Protein AF-0000000074207332 (afdb_homodimer)

Secondary structure (DSSP, 8-state):
--PPPEEEEESTTSHHHHHHHHHHHHTT-EEEEE-SSPPPTT--SEE----TT-HHHHHHHHH-STTPPPPSEEEE--S--STTSS-HHHHHHHHHHHHHHHHHHHHHHT--EEEEE--GGGGTSSTTSPPSSBSB-SSSPP---SHHHHHHHHHHHHHHHHHHH-TT-EEEEEEE--EE-GGGGGGGGGGTT-TTTTGGGTT--EEHHHHHHHHHHHHH----EEEEEEE--SB-S-SS-HHHHHHHH-TTS-B-S---TTB-SB--HHHHHHH-------GGGT-/---PPEEEEESTTSHHHHHHHHHHHHTT-EEEEE-SSPPPTT--SEE----TT-HHHHHHHHH-GGGPPPPSEEEE--S--STTSS-HHHHHHHHHHHHHHHHHHHHHHT--EEEEE--GGGGTSSTTSPPSSBSB-SSS-----SHHHHHHHHHHHHHHHHHHH-TT-EEEEEEE--EE-GGGGGGGGGGTT-TTTTGGGTT--EEHHHHHHHHHHHHH----EEEEEEE--SB-S-SS-HHHHHHHH-TTS-B-S---TTB-SB--HHHHHHH-------GGGT-

InterPro domains:
  IPR001509 NAD-dependent epimerase/dehydratase [PF01370] (7-190)
  IPR036291 NAD(P)-binding domain superfamily [SSF51735] (2-285)
  IPR050177 Bifunctional lipid A modification and metabolic enzymes [PTHR43245] (5-285)

Radius of gyration: 25.88 Å; Cα contacts (8 Å, |Δi|>4): 1210; chains: 2; bounding box: 57×75×63 Å

pLDDT: mean 96.73, std 5.2, range [41.28, 99.0]

Structure (mmCIF, N/CA/C/O backbone):
data_AF-0000000074207332-model_v1
#
loop_
_entity.id
_entity.type
_entity.pdbx_description
1 polymer 'Nucleoside-diphosphate-sugar epimerase'
#
loop_
_atom_site.group_PDB
_atom_site.id
_atom_site.type_symbol
_atom_site.label_atom_id
_atom_site.label_alt_id
_atom_site.label_comp_id
_atom_site.label_asym_id
_atom_site.label_entity_id
_atom_site.label_seq_id
_atom_site.pdbx_PDB_ins_code
_atom_site.Cartn_x
_atom_site.Cartn_y
_atom_site.Cartn_z
_atom_site.occupancy
_atom_site.B_iso_or_equiv
_atom_site.auth_seq_id
_atom_site.auth_comp_id
_atom_site.auth_asym_id
_atom_site.auth_atom_id
_atom_site.pdbx_PDB_model_num
ATOM 1 N N . MET A 1 1 ? -29.531 24.25 20.141 1 41.56 1 MET A N 1
ATOM 2 C CA . MET A 1 1 ? -28.188 24.719 19.781 1 41.56 1 MET A CA 1
ATOM 3 C C . MET A 1 1 ? -27.547 23.766 18.781 1 41.56 1 MET A C 1
ATOM 5 O O . MET A 1 1 ? -27.703 22.547 18.875 1 41.56 1 MET A O 1
ATOM 9 N N . ALA A 1 2 ? -27.297 24.25 17.625 1 53.66 2 ALA A N 1
ATOM 10 C CA . ALA A 1 2 ? -26.844 23.312 16.594 1 53.66 2 ALA A CA 1
ATOM 11 C C . ALA A 1 2 ? -25.719 22.438 17.125 1 53.66 2 ALA A C 1
ATOM 13 O O . ALA A 1 2 ? -24.766 22.922 17.734 1 53.66 2 ALA A O 1
ATOM 14 N N . THR A 1 3 ? -25.922 21.109 17.359 1 74.62 3 THR A N 1
ATOM 15 C CA . THR A 1 3 ? -25 20.156 17.938 1 74.62 3 THR A CA 1
ATOM 16 C C . THR A 1 3 ? -23.625 20.25 17.266 1 74.62 3 THR A C 1
ATOM 18 O O . THR A 1 3 ? -23.547 20.312 16.031 1 74.62 3 THR A O 1
ATOM 21 N N . LYS A 1 4 ? -22.641 20.625 18.016 1 90.38 4 LYS A N 1
ATOM 22 C CA . LYS A 1 4 ? -21.266 20.719 17.531 1 90.38 4 LYS A CA 1
ATOM 23 C C . LYS A 1 4 ? -20.844 19.438 16.797 1 90.38 4 LYS A C 1
ATOM 25 O O . LYS A 1 4 ? -21.219 18.344 17.203 1 90.38 4 LYS A O 1
ATOM 30 N N . GLN A 1 5 ? -20.203 19.688 15.695 1 95.62 5 GLN A N 1
ATOM 31 C CA . GLN A 1 5 ? -19.656 18.531 15 1 95.62 5 GLN A CA 1
ATOM 32 C C . GLN A 1 5 ? -18.594 17.828 15.852 1 95.62 5 GLN A C 1
ATOM 34 O O . GLN A 1 5 ? -17.703 18.469 16.391 1 95.62 5 GLN A O 1
ATOM 39 N N . ARG A 1 6 ? -18.766 16.594 16 1 96.88 6 ARG A N 1
ATOM 40 C CA . ARG A 1 6 ? -17.828 15.789 16.781 1 96.88 6 ARG A CA 1
ATOM 41 C C . ARG A 1 6 ? -16.719 15.227 15.891 1 96.88 6 ARG A C 1
ATOM 43 O O . ARG A 1 6 ? -17 14.578 14.883 1 96.88 6 ARG A O 1
ATOM 50 N N . VAL A 1 7 ? -15.461 15.43 16.312 1 98.25 7 VAL A N 1
ATOM 51 C CA . VAL A 1 7 ? -14.297 14.984 15.547 1 98.25 7 VAL A CA 1
ATOM 52 C C . VAL A 1 7 ? -13.383 14.156 16.453 1 98.25 7 VAL A C 1
ATOM 54 O O . VAL A 1 7 ? -13.062 14.562 17.562 1 98.25 7 VAL A O 1
ATOM 57 N N . VAL A 1 8 ? -13.031 12.953 16 1 98.62 8 VAL A N 1
ATOM 58 C CA . VAL A 1 8 ? -12.008 12.164 16.688 1 98.62 8 VAL A CA 1
ATOM 59 C C . VAL A 1 8 ? -10.633 12.477 16.094 1 98.62 8 VAL A C 1
ATOM 61 O O . VAL A 1 8 ? -10.461 12.453 14.867 1 98.62 8 VAL A O 1
ATOM 64 N N . VAL A 1 9 ? -9.695 12.797 16.906 1 98.75 9 VAL A N 1
ATOM 65 C CA . VAL A 1 9 ? -8.32 13.062 16.5 1 98.75 9 VAL A CA 1
ATOM 66 C C . VAL A 1 9 ? -7.391 11.992 17.078 1 98.75 9 VAL A C 1
ATOM 68 O O . VAL A 1 9 ? -7.246 11.883 18.297 1 98.75 9 VAL A O 1
ATOM 71 N N . THR A 1 10 ? -6.824 11.227 16.188 1 98.81 10 THR A N 1
ATOM 72 C CA . THR A 1 10 ? -5.797 10.297 16.641 1 98.81 10 THR A CA 1
ATOM 73 C C . THR A 1 10 ? -4.418 10.945 16.578 1 98.81 10 THR A C 1
ATOM 75 O O . THR A 1 10 ? -4.172 11.82 15.75 1 98.81 10 THR A O 1
ATOM 78 N N . GLY A 1 11 ? -3.465 10.422 17.438 1 98.19 11 GLY A N 1
ATOM 79 C CA . GLY A 1 11 ? -2.176 11.094 17.516 1 98.19 11 GLY A CA 1
ATOM 80 C C . GLY A 1 11 ? -2.258 12.477 18.125 1 98.19 11 GLY A C 1
ATOM 81 O O . GLY A 1 11 ? -1.502 13.375 17.75 1 98.19 11 GLY A O 1
ATOM 82 N N . ALA A 1 12 ? -3.133 12.664 19.047 1 97.88 12 ALA A N 1
ATOM 83 C CA . ALA A 1 12 ? -3.521 13.969 19.562 1 97.88 12 ALA A CA 1
ATOM 84 C C . ALA A 1 12 ? -2.432 14.555 20.453 1 97.88 12 ALA A C 1
ATOM 86 O O . ALA A 1 12 ? -2.381 15.766 20.672 1 97.88 12 ALA A O 1
ATOM 87 N N . SER A 1 13 ? -1.538 13.734 20.969 1 96.62 13 SER A N 1
ATOM 88 C CA . SER A 1 13 ? -0.522 14.219 21.906 1 96.62 13 SER A CA 1
ATOM 89 C C . SER A 1 13 ? 0.805 14.461 21.188 1 96.62 13 SER A C 1
ATOM 91 O O . SER A 1 13 ? 1.783 14.875 21.812 1 96.62 13 SER A O 1
ATOM 93 N N . GLY A 1 14 ? 0.857 14.18 19.906 1 96.12 14 GLY A N 1
ATOM 94 C CA . GLY A 1 14 ? 2.064 14.43 19.125 1 96.12 14 GLY A CA 1
ATOM 95 C C . GLY A 1 14 ? 2.295 15.898 18.828 1 96.12 14 GLY A C 1
ATOM 96 O O . GLY A 1 14 ? 1.526 16.75 19.281 1 96.12 14 GLY A O 1
ATOM 97 N N . LYS A 1 15 ? 3.344 16.188 18.094 1 95.94 15 LYS A N 1
ATOM 98 C CA . LYS A 1 15 ? 3.75 17.562 17.797 1 95.94 15 LYS A CA 1
ATOM 99 C C . LYS A 1 15 ? 2.643 18.312 17.062 1 95.94 15 LYS A C 1
ATOM 101 O O . LYS A 1 15 ? 2.184 19.359 17.531 1 95.94 15 LYS A O 1
ATOM 106 N N . LEU A 1 16 ? 2.176 17.766 15.945 1 98.06 16 LEU A N 1
ATOM 107 C CA . LEU A 1 16 ? 1.098 18.406 15.195 1 98.06 16 LEU A CA 1
ATOM 108 C C . LEU A 1 16 ? -0.237 18.234 15.914 1 98.06 16 LEU A C 1
ATOM 110 O O . LEU A 1 16 ? -1.067 19.141 15.914 1 98.06 16 LEU A O 1
ATOM 114 N N . GLY A 1 17 ? -0.466 17.062 16.547 1 98.31 17 GLY A N 1
ATOM 115 C CA . GLY A 1 17 ? -1.736 16.703 17.156 1 98.31 17 GLY A CA 1
ATOM 116 C C . GLY A 1 17 ? -2.191 17.719 18.188 1 98.31 17 GLY A C 1
ATOM 117 O O . GLY A 1 17 ? -3.371 18.078 18.25 1 98.31 17 GLY A O 1
ATOM 118 N N . ARG A 1 18 ? -1.285 18.203 18.984 1 97.19 18 ARG A N 1
ATOM 119 C CA . ARG A 1 18 ? -1.617 19.156 20.047 1 97.19 18 ARG A CA 1
ATOM 120 C C . ARG A 1 18 ? -2.16 20.453 19.453 1 97.19 18 ARG A C 1
ATOM 122 O O . ARG A 1 18 ? -3.123 21.031 19.984 1 97.19 18 ARG A O 1
ATOM 129 N N . PHE A 1 19 ? -1.571 20.953 18.359 1 98.25 19 PHE A N 1
ATOM 130 C CA . PHE A 1 19 ? -2.061 22.141 17.688 1 98.25 19 PHE A CA 1
ATOM 131 C C . PHE A 1 19 ? -3.449 21.906 17.094 1 98.25 19 PHE A C 1
ATOM 133 O O . PHE A 1 19 ? -4.312 22.781 17.172 1 98.25 19 PHE A O 1
ATOM 140 N N . VAL A 1 20 ? -3.645 20.703 16.547 1 98.75 20 VAL A N 1
ATOM 141 C CA . VAL A 1 20 ? -4.898 20.375 15.875 1 98.75 20 VAL A CA 1
ATOM 142 C C . VAL A 1 20 ? -6.035 20.344 16.891 1 98.75 20 VAL A C 1
ATOM 144 O O . VAL A 1 20 ? -7.094 20.938 16.672 1 98.75 20 VAL A O 1
ATOM 147 N N . VAL A 1 21 ? -5.805 19.672 18.031 1 98.38 21 VAL A N 1
ATOM 148 C CA . VAL A 1 21 ? -6.824 19.578 19.062 1 98.38 21 VAL A CA 1
ATOM 149 C C . VAL A 1 21 ? -7.211 20.969 19.547 1 98.38 21 VAL A C 1
ATOM 151 O O . VAL A 1 21 ? -8.391 21.312 19.578 1 98.38 21 VAL A O 1
ATOM 154 N N . GLU A 1 22 ? -6.238 21.797 19.875 1 98 22 GLU A N 1
ATOM 155 C CA . GLU A 1 22 ? -6.488 23.156 20.375 1 98 22 GLU A CA 1
ATOM 156 C C . GLU A 1 22 ? -7.25 23.984 19.344 1 98 22 GLU A C 1
ATOM 158 O O . GLU A 1 22 ? -8.25 24.625 19.672 1 98 22 GLU A O 1
ATOM 163 N N . HIS A 1 23 ? -6.785 23.953 18.141 1 98.44 23 HIS A N 1
ATOM 164 C CA . HIS A 1 23 ? -7.371 24.734 17.062 1 98.44 23 HIS A CA 1
ATOM 165 C C . HIS A 1 23 ? -8.812 24.328 16.812 1 98.44 23 HIS A C 1
ATOM 167 O O . HIS A 1 23 ? -9.688 25.188 16.641 1 98.44 23 HIS A O 1
ATOM 173 N N . LEU A 1 24 ? -9.102 23.016 16.734 1 98.62 24 LEU A N 1
ATOM 174 C CA . LEU A 1 24 ? -10.445 22.531 16.453 1 98.62 24 LEU A CA 1
ATOM 175 C C . LEU A 1 24 ? -11.406 22.891 17.578 1 98.62 24 LEU A C 1
ATOM 177 O O . LEU A 1 24 ? -12.531 23.312 17.344 1 98.62 24 LEU A O 1
ATOM 181 N N . VAL A 1 25 ? -10.969 22.734 18.828 1 98.06 25 VAL A N 1
ATOM 182 C CA . VAL A 1 25 ? -11.797 23.109 19.969 1 98.06 25 VAL A CA 1
ATOM 183 C C . VAL A 1 25 ? -12.117 24.594 19.906 1 98.06 25 VAL A C 1
ATOM 185 O O . VAL A 1 25 ? -13.281 25 20.047 1 98.06 25 VAL A O 1
ATOM 188 N N . ASP A 1 26 ? -11.125 25.391 19.656 1 97.88 26 ASP A N 1
ATOM 189 C CA . ASP A 1 26 ? -11.297 26.828 19.562 1 97.88 26 ASP A CA 1
ATOM 190 C C . ASP A 1 26 ? -12.211 27.219 18.406 1 97.88 26 ASP A C 1
ATOM 192 O O . ASP A 1 26 ? -12.82 28.281 18.422 1 97.88 26 ASP A O 1
ATOM 196 N N . SER A 1 27 ? -12.266 26.359 17.469 1 97.94 27 SER A N 1
ATOM 197 C CA . SER A 1 27 ? -13.07 26.625 16.281 1 97.94 27 SER A CA 1
ATOM 198 C C . SER A 1 27 ? -14.484 26.078 16.438 1 97.94 27 SER A C 1
ATOM 200 O O . SER A 1 27 ? -15.266 26.062 15.484 1 97.94 27 SER A O 1
ATOM 202 N N . GLY A 1 28 ? -14.812 25.484 17.562 1 97.44 28 GLY A N 1
ATOM 203 C CA . GLY A 1 28 ? -16.188 25.125 17.875 1 97.44 28 GLY A CA 1
ATOM 204 C C . GLY A 1 28 ? -16.484 23.641 17.688 1 97.44 28 GLY A C 1
ATOM 205 O O . GLY A 1 28 ? -17.641 23.219 17.766 1 97.44 28 GLY A O 1
ATOM 206 N N . TYR A 1 29 ? -15.523 22.812 17.453 1 97.75 29 TYR A N 1
ATOM 207 C CA . TYR A 1 29 ? -15.727 21.375 17.312 1 97.75 29 TYR A CA 1
ATOM 208 C C . TYR A 1 29 ? -15.766 20.688 18.688 1 97.75 29 TYR A C 1
ATOM 210 O O . TYR A 1 29 ? -15.172 21.188 19.641 1 97.75 29 TYR A O 1
ATOM 218 N N . ASP A 1 30 ? -16.531 19.641 18.766 1 96.88 30 ASP A N 1
ATOM 219 C CA . ASP A 1 30 ? -16.453 18.688 19.875 1 96.88 30 ASP A CA 1
ATOM 220 C C . ASP A 1 30 ? -15.383 17.625 19.609 1 96.88 30 ASP A C 1
ATOM 222 O O . ASP A 1 30 ? -15.602 16.703 18.844 1 96.88 30 ASP A O 1
ATOM 226 N N . VAL A 1 31 ? -14.219 17.766 20.297 1 97.25 31 VAL A N 1
ATOM 227 C CA . VAL A 1 31 ? -13.062 16.953 19.938 1 97.25 31 VAL A CA 1
ATOM 228 C C . VAL A 1 31 ? -12.898 15.812 20.922 1 97.25 31 VAL A C 1
ATOM 230 O O . VAL A 1 31 ? -12.938 16.016 22.141 1 97.25 31 VAL A O 1
ATOM 233 N N . VAL A 1 32 ? -12.773 14.625 20.406 1 96.38 32 VAL A N 1
ATOM 234 C CA . VAL A 1 32 ? -12.328 13.453 21.156 1 96.38 32 VAL A CA 1
ATOM 235 C C . VAL A 1 32 ? -10.93 13.047 20.703 1 96.38 32 VAL A C 1
ATOM 237 O O . VAL A 1 32 ? -10.711 12.797 19.516 1 96.38 32 VAL A O 1
ATOM 240 N N . SER A 1 33 ? -10.047 12.93 21.609 1 96.94 33 SER A N 1
ATOM 241 C CA . SER A 1 33 ? -8.648 12.688 21.297 1 96.94 33 SER A CA 1
ATOM 242 C C . SER A 1 33 ? -8.203 11.305 21.75 1 96.94 33 SER A C 1
ATOM 244 O O . SER A 1 33 ? -8.719 10.781 22.75 1 96.94 33 SER A O 1
ATOM 246 N N . THR A 1 34 ? -7.277 10.727 21.016 1 98 34 THR A N 1
ATOM 247 C CA . THR A 1 34 ? -6.625 9.484 21.422 1 98 34 THR A CA 1
ATOM 248 C C . THR A 1 34 ? -5.137 9.516 21.094 1 98 34 THR A C 1
ATOM 250 O O . THR A 1 34 ? -4.727 10.141 20.109 1 98 34 THR A O 1
ATOM 253 N N . ASP A 1 35 ? -4.395 8.945 21.859 1 97.44 35 ASP A N 1
ATOM 254 C CA . ASP A 1 35 ? -2.951 8.758 21.734 1 97.44 35 ASP A CA 1
ATOM 255 C C . ASP A 1 35 ? -2.445 7.727 22.734 1 97.44 35 ASP A C 1
ATOM 257 O O . ASP A 1 35 ? -3.135 7.41 23.719 1 97.44 35 ASP A O 1
ATOM 261 N N . ARG A 1 36 ? -1.258 7.188 22.469 1 93.19 36 ARG A N 1
ATOM 262 C CA . ARG A 1 36 ? -0.634 6.309 23.453 1 93.19 36 ARG A CA 1
ATOM 263 C C . ARG A 1 36 ? -0.177 7.098 24.672 1 93.19 36 ARG A C 1
ATOM 265 O O . ARG A 1 36 ? -0.143 6.562 25.781 1 93.19 36 ARG A O 1
ATOM 272 N N . VAL A 1 37 ? 0.126 8.352 24.406 1 92.25 37 VAL A N 1
ATOM 273 C CA . VAL A 1 37 ? 0.585 9.25 25.469 1 92.25 37 VAL A CA 1
ATOM 274 C C . VAL A 1 37 ? -0.526 10.234 25.812 1 92.25 37 VAL A C 1
ATOM 276 O O . VAL A 1 37 ? -1.11 10.875 24.938 1 92.25 37 VAL A O 1
ATOM 279 N N . ALA A 1 38 ? -0.779 10.352 27.062 1 91.94 38 ALA A N 1
ATOM 280 C CA . ALA A 1 38 ? -1.8 11.297 27.5 1 91.94 38 ALA A CA 1
ATOM 281 C C . ALA A 1 38 ? -1.405 12.727 27.172 1 91.94 38 ALA A C 1
ATOM 283 O O . ALA A 1 38 ? -0.221 13.078 27.188 1 91.94 38 ALA A O 1
ATOM 284 N N . PRO A 1 39 ? -2.416 13.469 26.875 1 93.06 39 PRO A N 1
ATOM 285 C CA . PRO A 1 39 ? -2.1 14.883 26.625 1 93.06 39 PRO A CA 1
ATOM 286 C C . PRO A 1 39 ? -1.602 15.594 27.875 1 93.06 39 PRO A C 1
ATOM 288 O O . PRO A 1 39 ? -1.767 15.094 28.984 1 93.06 39 PRO A O 1
ATOM 291 N N . ALA A 1 40 ? -0.98 16.734 27.609 1 90.5 40 ALA A N 1
ATOM 292 C CA . ALA A 1 40 ? -0.547 17.562 28.734 1 90.5 40 ALA A CA 1
ATOM 293 C C . ALA A 1 40 ? -1.739 18.016 29.578 1 90.5 40 ALA A C 1
ATOM 295 O O . ALA A 1 40 ? -2.848 18.172 29.062 1 90.5 40 ALA A O 1
ATOM 296 N N . PRO A 1 41 ? -1.475 18.203 30.844 1 89.62 41 PRO A N 1
ATOM 297 C CA . PRO A 1 41 ? -2.555 18.719 31.672 1 89.62 41 PRO A CA 1
ATOM 298 C C . PRO A 1 41 ? -3.139 20.031 31.125 1 89.62 41 PRO A C 1
ATOM 300 O O . PRO A 1 41 ? -2.396 20.891 30.656 1 89.62 41 PRO A O 1
ATOM 303 N N . GLY A 1 42 ? -4.453 20.062 31.125 1 90.06 42 GLY A N 1
ATOM 304 C CA . GLY A 1 42 ? -5.098 21.297 30.672 1 90.06 42 GLY A CA 1
ATOM 305 C C . GLY A 1 42 ? -5.465 21.266 29.203 1 90.06 42 GLY A C 1
ATOM 306 O O . GLY A 1 42 ? -6.109 22.188 28.703 1 90.06 42 GLY A O 1
ATOM 307 N N . SER A 1 43 ? -5.012 20.219 28.547 1 91.44 43 SER A N 1
ATOM 308 C CA . SER A 1 43 ? -5.379 20.094 27.141 1 91.44 43 SER A CA 1
ATOM 309 C C . SER A 1 43 ? -6.891 19.984 26.969 1 91.44 43 SER A C 1
ATOM 311 O O . SER A 1 43 ? -7.559 19.297 27.734 1 91.44 43 SER A O 1
ATOM 313 N N . PRO A 1 44 ? -7.457 20.672 26.016 1 93.44 44 PRO A N 1
ATOM 314 C CA . PRO A 1 44 ? -8.906 20.641 25.828 1 93.44 44 PRO A CA 1
ATOM 315 C C . PRO A 1 44 ? -9.398 19.359 25.172 1 93.44 44 PRO A C 1
ATOM 317 O O . PRO A 1 44 ? -8.602 18.609 24.594 1 93.44 44 PRO A O 1
ATOM 320 N N . GLY A 1 45 ? -10.789 19.109 25.266 1 88.75 45 GLY A N 1
ATOM 321 C CA . GLY A 1 45 ? -11.406 17.953 24.656 1 88.75 45 GLY A CA 1
ATOM 322 C C . GLY A 1 45 ? -11.406 16.734 25.547 1 88.75 45 GLY A C 1
ATOM 323 O O . GLY A 1 45 ? -10.898 16.781 26.672 1 88.75 45 GLY A O 1
ATOM 324 N N . ARG A 1 46 ? -12.031 15.727 25.141 1 92.75 46 ARG A N 1
ATOM 325 C CA . ARG A 1 46 ? -12.047 14.453 25.844 1 92.75 46 ARG A CA 1
ATOM 326 C C . ARG A 1 46 ? -10.922 13.539 25.359 1 92.75 46 ARG A C 1
ATOM 328 O O . ARG A 1 46 ? -10.547 13.586 24.188 1 92.75 46 ARG A O 1
ATOM 335 N N . PHE A 1 47 ? -10.414 12.719 26.266 1 95 47 PHE A N 1
ATOM 336 C CA . PHE A 1 47 ? -9.297 11.844 25.922 1 95 47 PHE A CA 1
ATOM 337 C C . PHE A 1 47 ? -9.609 10.398 26.266 1 95 47 PHE A C 1
ATOM 339 O O . PHE A 1 47 ? -10.125 10.117 27.359 1 95 47 PHE A O 1
ATOM 346 N N . THR A 1 48 ? -9.438 9.547 25.359 1 94.88 48 THR A N 1
ATOM 347 C CA . THR A 1 48 ? -9.578 8.109 25.547 1 94.88 48 THR A CA 1
ATOM 348 C C . THR A 1 48 ? -8.422 7.363 24.891 1 94.88 48 THR A C 1
ATOM 350 O O . THR A 1 48 ? -8.094 7.625 23.719 1 94.88 48 THR A O 1
ATOM 353 N N . VAL A 1 49 ? -7.793 6.449 25.594 1 96.69 49 VAL A N 1
ATOM 354 C CA . VAL A 1 49 ? -6.734 5.641 24.984 1 96.69 49 VAL A CA 1
ATOM 355 C C . VAL A 1 49 ? -7.348 4.523 24.156 1 96.69 49 VAL A C 1
ATOM 357 O O . VAL A 1 49 ? -8.281 3.852 24.578 1 96.69 49 VAL A O 1
ATOM 360 N N . ALA A 1 50 ? -6.875 4.387 22.938 1 97 50 ALA A N 1
ATOM 361 C CA . ALA A 1 50 ? -7.293 3.305 22.047 1 97 50 ALA A CA 1
ATOM 362 C C . ALA A 1 50 ? -6.105 2.756 21.266 1 97 50 ALA A C 1
ATOM 364 O O . ALA A 1 50 ? -5.262 3.52 20.781 1 97 50 ALA A O 1
ATOM 365 N N . ASP A 1 51 ? -5.965 1.451 21.203 1 97.56 51 ASP A N 1
ATOM 366 C CA . ASP A 1 51 ? -5 0.789 20.328 1 97.56 51 ASP A CA 1
ATOM 367 C C . ASP A 1 51 ? -5.508 0.74 18.891 1 97.56 51 ASP A C 1
ATOM 369 O O . ASP A 1 51 ? -6.414 -0.033 18.562 1 97.56 51 ASP A O 1
ATOM 373 N N . LEU A 1 52 ? -4.902 1.489 18.031 1 98.19 52 LEU A N 1
ATOM 374 C CA . LEU A 1 52 ? -5.406 1.637 16.672 1 98.19 52 LEU A CA 1
ATOM 375 C C . LEU A 1 52 ? -5.094 0.398 15.836 1 98.19 52 LEU A C 1
ATOM 377 O O . LEU A 1 52 ? -5.605 0.245 14.727 1 98.19 52 LEU A O 1
ATOM 381 N N . SER A 1 53 ? -4.23 -0.528 16.328 1 96.69 53 SER A N 1
ATOM 382 C CA . SER A 1 53 ? -3.977 -1.787 15.641 1 96.69 53 SER A CA 1
ATOM 383 C C . SER A 1 53 ? -5.129 -2.768 15.836 1 96.69 53 SER A C 1
ATOM 385 O O . SER A 1 53 ? -5.195 -3.795 15.156 1 96.69 53 SER A O 1
ATOM 387 N N . ASP A 1 54 ? -5.98 -2.48 16.766 1 97.44 54 ASP A N 1
ATOM 388 C CA . ASP A 1 54 ? -7.176 -3.271 17.047 1 97.44 54 ASP A CA 1
ATOM 389 C C . ASP A 1 54 ? -8.422 -2.619 16.453 1 97.44 54 ASP A C 1
ATOM 391 O O . ASP A 1 54 ? -8.945 -1.649 17 1 97.44 54 ASP A O 1
ATOM 395 N N . LEU A 1 55 ? -8.961 -3.199 15.477 1 98.31 55 LEU A N 1
ATOM 396 C CA . LEU A 1 55 ? -10.094 -2.615 14.766 1 98.31 55 LEU A CA 1
ATOM 397 C C . LEU A 1 55 ? -11.273 -2.412 15.711 1 98.31 55 LEU A C 1
ATOM 399 O O . LEU A 1 55 ? -11.992 -1.415 15.609 1 98.31 55 LEU A O 1
ATOM 403 N N . GLY A 1 56 ? -11.531 -3.402 16.578 1 97.94 56 GLY A N 1
ATOM 404 C CA . GLY A 1 56 ? -12.625 -3.271 17.531 1 97.94 56 GLY A CA 1
ATOM 405 C C . GLY A 1 56 ? -12.523 -2.027 18.391 1 97.94 56 GLY A C 1
ATOM 406 O O . GLY A 1 56 ? -13.523 -1.344 18.625 1 97.94 56 GLY A O 1
ATOM 407 N N . GLN A 1 57 ? -11.367 -1.717 18.859 1 97.88 57 GLN A N 1
ATOM 408 C CA . GLN A 1 57 ? -11.172 -0.516 19.672 1 97.88 57 GLN A CA 1
ATOM 409 C C . GLN A 1 57 ? -11.367 0.745 18.828 1 97.88 57 GLN A C 1
ATOM 411 O O . GLN A 1 57 ? -11.898 1.743 19.328 1 97.88 57 GLN A O 1
ATOM 416 N N . VAL A 1 58 ? -10.938 0.72 17.594 1 98.56 58 VAL A N 1
ATOM 417 C CA . VAL A 1 58 ? -11.102 1.877 16.719 1 98.56 58 VAL A CA 1
ATOM 418 C C . VAL A 1 58 ? -12.578 2.107 16.438 1 98.56 58 VAL A C 1
ATOM 420 O O . VAL A 1 58 ? -13.055 3.246 16.469 1 98.56 58 VAL A O 1
ATOM 423 N N . VAL A 1 59 ? -13.312 1.036 16.188 1 98.31 59 VAL A N 1
ATOM 424 C CA . VAL A 1 59 ? -14.742 1.132 15.938 1 98.31 59 VAL A CA 1
ATOM 425 C C . VAL A 1 59 ? -15.438 1.743 17.156 1 98.31 59 VAL A C 1
ATOM 427 O O . VAL A 1 59 ? -16.266 2.645 17.016 1 98.31 59 VAL A O 1
ATOM 430 N N . GLU A 1 60 ? -15.094 1.231 18.312 1 97.38 60 GLU A N 1
ATOM 431 C CA . GLU A 1 60 ? -15.688 1.78 19.531 1 97.38 60 GLU A CA 1
ATOM 432 C C . GLU A 1 60 ? -15.344 3.258 19.688 1 97.38 60 GLU A C 1
ATOM 434 O O . GLU A 1 60 ? -16.203 4.066 20.047 1 97.38 60 GLU A O 1
ATOM 439 N N . LEU A 1 61 ? -14.125 3.621 19.469 1 97.56 61 LEU A N 1
ATOM 440 C CA . LEU A 1 61 ? -13.672 5.004 19.562 1 97.56 61 LEU A CA 1
ATOM 441 C C . LEU A 1 61 ? -14.492 5.914 18.656 1 97.56 61 LEU A C 1
ATOM 443 O O . LEU A 1 61 ? -14.961 6.969 19.094 1 97.56 61 LEU A O 1
ATOM 447 N N . LEU A 1 62 ? -14.742 5.52 17.391 1 98.12 62 LEU A N 1
ATOM 448 C CA . LEU A 1 62 ? -15.43 6.344 16.406 1 98.12 62 LEU A CA 1
ATOM 449 C C . LEU A 1 62 ? -16.938 6.328 16.641 1 98.12 62 LEU A C 1
ATOM 451 O O . LEU A 1 62 ? -17.625 7.301 16.328 1 98.12 62 LEU A O 1
ATOM 455 N N . SER A 1 63 ? -17.453 5.25 17.219 1 97 63 SER A N 1
ATOM 456 C CA . SER A 1 63 ? -18.875 5.125 17.453 1 97 63 SER A CA 1
ATOM 457 C C . SER A 1 63 ? -19.297 5.875 18.719 1 97 63 SER A C 1
ATOM 459 O O . SER A 1 63 ? -20.484 6.152 18.906 1 97 63 SER A O 1
ATOM 461 N N . GLY A 1 64 ? -18.359 6.191 19.516 1 93.94 64 GLY A N 1
ATOM 462 C CA . GLY A 1 64 ? -18.641 6.891 20.75 1 93.94 64 GLY A CA 1
ATOM 463 C C . GLY A 1 64 ? -18.391 6.039 21.984 1 93.94 64 GLY A C 1
ATOM 464 O O . GLY A 1 64 ? -19.141 5.09 22.25 1 93.94 64 GLY A O 1
ATOM 465 N N . VAL A 1 65 ? -17.438 6.367 22.781 1 88.12 65 VAL A N 1
ATOM 466 C CA . VAL A 1 65 ? -17.125 5.684 24.031 1 88.12 65 VAL A CA 1
ATOM 467 C C . VAL A 1 65 ? -18.016 6.195 25.156 1 88.12 65 VAL A C 1
ATOM 469 O O . VAL A 1 65 ? -18.453 7.352 25.141 1 88.12 65 VAL A O 1
ATOM 472 N N . ASP A 1 66 ? -18.375 5.352 26.125 1 86.69 66 ASP A N 1
ATOM 473 C CA . ASP A 1 66 ? -19.203 5.676 27.281 1 86.69 66 ASP A CA 1
ATOM 474 C C . ASP A 1 66 ? -20.531 6.297 26.859 1 86.69 66 ASP A C 1
ATOM 476 O O . ASP A 1 66 ? -20.906 7.371 27.328 1 86.69 66 ASP A O 1
ATOM 480 N N . GLU A 1 67 ? -21.203 5.793 25.891 1 78.44 67 GLU A N 1
ATOM 481 C CA . GLU A 1 67 ? -22.531 6.117 25.391 1 78.44 67 GLU A CA 1
ATOM 482 C C . GLU A 1 67 ? -22.547 7.473 24.688 1 78.44 67 GLU A C 1
ATOM 484 O O . GLU A 1 67 ? -23.547 8.188 24.719 1 78.44 67 GLU A O 1
ATOM 489 N N . GLY A 1 68 ? -21.391 7.875 24.281 1 84.62 68 GLY A N 1
ATOM 490 C CA . GLY A 1 68 ? -21.328 9.062 23.438 1 84.62 68 GLY A CA 1
ATOM 491 C C . GLY A 1 68 ? -21.875 8.844 22.047 1 84.62 68 GLY A C 1
ATOM 492 O O . GLY A 1 68 ? -22.188 7.707 21.672 1 84.62 68 GLY A O 1
ATOM 493 N N . ARG A 1 69 ? -22.047 9.875 21.344 1 91.44 69 ARG A N 1
ATOM 494 C CA . ARG A 1 69 ? -22.547 9.773 19.969 1 91.44 69 ARG A CA 1
ATOM 495 C C . ARG A 1 69 ? -21.391 9.492 19 1 91.44 69 ARG A C 1
ATOM 497 O O . ARG A 1 69 ? -20.234 9.781 19.312 1 91.44 69 ARG A O 1
ATOM 504 N N . ALA A 1 70 ? -21.703 8.969 17.844 1 95.44 70 ALA A N 1
ATOM 505 C CA . ALA A 1 70 ? -20.734 8.703 16.781 1 95.44 70 ALA A CA 1
ATOM 506 C C . ALA A 1 70 ? -20.078 9.992 16.297 1 95.44 70 ALA A C 1
ATOM 508 O O . ALA A 1 70 ? -20.703 11.047 16.281 1 95.44 70 ALA A O 1
ATOM 509 N N . ALA A 1 71 ? -18.891 9.891 15.945 1 97.69 71 ALA A N 1
ATOM 510 C CA . ALA A 1 71 ? -18.172 11.039 15.391 1 97.69 71 ALA A CA 1
ATOM 511 C C . ALA A 1 71 ? -18.719 11.414 14.016 1 97.69 71 ALA A C 1
ATOM 513 O O . ALA A 1 71 ? -19.297 10.578 13.32 1 97.69 71 ALA A O 1
ATOM 514 N N . ASP A 1 72 ? -18.578 12.633 13.742 1 98.31 72 ASP A N 1
ATOM 515 C CA . ASP A 1 72 ? -18.953 13.125 12.422 1 98.31 72 ASP A CA 1
ATOM 516 C C . ASP A 1 72 ? -17.781 13.047 11.445 1 98.31 72 ASP A C 1
ATOM 518 O O . ASP A 1 72 ? -17.984 12.992 10.234 1 98.31 72 ASP A O 1
ATOM 522 N N . ALA A 1 73 ? -16.594 13.094 11.953 1 98.75 73 ALA A N 1
ATOM 523 C CA . ALA A 1 73 ? -15.367 13.078 11.164 1 98.75 73 ALA A CA 1
ATOM 524 C C . ALA A 1 73 ? -14.203 12.508 11.969 1 98.75 73 ALA A C 1
ATOM 526 O O . ALA A 1 73 ? -14.273 12.414 13.195 1 98.75 73 ALA A O 1
ATOM 527 N N . VAL A 1 74 ? -13.172 12.117 11.266 1 98.81 74 VAL A N 1
ATOM 528 C CA . VAL A 1 74 ? -11.961 11.625 11.914 1 98.81 74 VAL A CA 1
ATOM 529 C C . VAL A 1 74 ? -10.742 12.32 11.32 1 98.81 74 VAL A C 1
ATOM 531 O O . VAL A 1 74 ? -10.656 12.508 10.109 1 98.81 74 VAL A O 1
ATOM 534 N N . VAL A 1 75 ? -9.875 12.781 12.141 1 98.94 75 VAL A N 1
ATOM 535 C CA . VAL A 1 75 ? -8.539 13.266 11.812 1 98.94 75 VAL A CA 1
ATOM 536 C C . VAL A 1 75 ? -7.488 12.266 12.297 1 98.94 75 VAL A C 1
ATOM 538 O O . VAL A 1 75 ? -7.238 12.156 13.5 1 98.94 75 VAL A O 1
ATOM 541 N N . HIS A 1 76 ? -6.902 11.586 11.375 1 98.94 76 HIS A N 1
ATOM 542 C CA . HIS A 1 76 ? -5.945 10.531 11.695 1 98.94 76 HIS A CA 1
ATOM 543 C C . HIS A 1 76 ? -4.512 11.023 11.555 1 98.94 76 HIS A C 1
ATOM 545 O O . HIS A 1 76 ? -3.949 11 10.453 1 98.94 76 HIS A O 1
ATOM 551 N N . LEU A 1 77 ? -3.898 11.32 12.672 1 98.81 77 LEU A N 1
ATOM 552 C CA . LEU A 1 77 ? -2.529 11.828 12.695 1 98.81 77 LEU A CA 1
ATOM 553 C C . LEU A 1 77 ? -1.587 10.82 13.344 1 98.81 77 LEU A C 1
ATOM 555 O O . LEU A 1 77 ? -0.366 10.977 13.281 1 98.81 77 LEU A O 1
ATOM 559 N N . SER A 1 78 ? -2.115 9.773 13.945 1 97.81 78 SER A N 1
ATOM 560 C CA . SER A 1 78 ? -1.331 8.805 14.703 1 97.81 78 SER A CA 1
ATOM 561 C C . SER A 1 78 ? -0.373 8.039 13.797 1 97.81 78 SER A C 1
ATOM 563 O O . SER A 1 78 ? -0.75 7.621 12.703 1 97.81 78 SER A O 1
ATOM 565 N N . ALA A 1 79 ? 0.794 7.938 14.234 1 96.88 79 ALA A N 1
ATOM 566 C CA . ALA A 1 79 ? 1.844 7.141 13.602 1 96.88 79 ALA A CA 1
ATOM 567 C C . ALA A 1 79 ? 3.086 7.07 14.484 1 96.88 79 ALA A C 1
ATOM 569 O O . ALA A 1 79 ? 3.223 7.844 15.438 1 96.88 79 ALA A O 1
ATOM 570 N N . ILE A 1 80 ? 3.963 6.078 14.281 1 95.56 80 ILE A N 1
ATOM 571 C CA . ILE A 1 80 ? 5.379 6.324 14.523 1 95.56 80 ILE A CA 1
ATOM 572 C C . ILE A 1 80 ? 5.902 7.336 13.508 1 95.56 80 ILE A C 1
ATOM 574 O O . ILE A 1 80 ? 6.008 7.035 12.312 1 95.56 80 ILE A O 1
ATOM 578 N N . PRO A 1 81 ? 6.141 8.523 13.938 1 89.94 81 PRO A N 1
ATOM 579 C CA . PRO A 1 81 ? 6.004 9.688 13.062 1 89.94 81 PRO A CA 1
ATOM 580 C C . PRO A 1 81 ? 7.281 10.008 12.289 1 89.94 81 PRO A C 1
ATOM 582 O O . PRO A 1 81 ? 7.375 11.047 11.641 1 89.94 81 PRO A O 1
ATOM 585 N N . ALA A 1 82 ? 8.336 9.172 12.438 1 85.5 82 ALA A N 1
ATOM 586 C CA . ALA A 1 82 ? 9.562 9.461 11.695 1 85.5 82 ALA A CA 1
ATOM 587 C C . ALA A 1 82 ? 10.453 8.227 11.609 1 85.5 82 ALA A C 1
ATOM 589 O O . ALA A 1 82 ? 10.383 7.332 12.461 1 85.5 82 ALA A O 1
ATOM 590 N N . PRO A 1 83 ? 11.32 8.305 10.57 1 84.75 83 PRO A N 1
ATOM 591 C CA . PRO A 1 83 ? 12.305 7.223 10.492 1 84.75 83 PRO A CA 1
ATOM 592 C C . PRO A 1 83 ? 13.242 7.191 11.703 1 84.75 83 PRO A C 1
ATOM 594 O O . PRO A 1 83 ? 13.633 8.25 12.211 1 84.75 83 PRO A O 1
ATOM 597 N N . GLY A 1 84 ? 13.562 6.051 12.164 1 86.81 84 GLY A N 1
ATOM 598 C CA . GLY A 1 84 ? 14.586 5.891 13.18 1 86.81 84 GLY A CA 1
ATOM 599 C C . GLY A 1 84 ? 14.031 5.859 14.594 1 86.81 84 GLY A C 1
ATOM 600 O O . GLY A 1 84 ? 14.734 5.473 15.531 1 86.81 84 GLY A O 1
ATOM 601 N N . LEU A 1 85 ? 12.789 6.246 14.766 1 88.12 85 LEU A N 1
ATOM 602 C CA . LEU A 1 85 ? 12.195 6.238 16.094 1 88.12 85 LEU A CA 1
ATOM 603 C C . LEU A 1 85 ? 11.922 4.812 16.562 1 88.12 85 LEU A C 1
ATOM 605 O O . LEU A 1 85 ? 11.906 4.535 17.766 1 88.12 85 LEU A O 1
ATOM 609 N N . ALA A 1 86 ? 11.648 3.924 15.672 1 93.75 86 ALA A N 1
ATOM 610 C CA . ALA A 1 86 ? 11.539 2.475 15.82 1 93.75 86 ALA A CA 1
ATOM 611 C C . ALA A 1 86 ? 12.156 1.752 14.625 1 93.75 86 ALA A C 1
ATOM 613 O O . ALA A 1 86 ? 12.578 2.389 13.656 1 93.75 86 ALA A O 1
ATOM 614 N N . THR A 1 87 ? 12.328 0.461 14.758 1 95.19 87 THR A N 1
ATOM 615 C CA . THR A 1 87 ? 12.836 -0.273 13.602 1 95.19 87 THR A CA 1
ATOM 616 C C . THR A 1 87 ? 11.867 -0.172 12.43 1 95.19 87 THR A C 1
ATOM 618 O O . THR A 1 87 ? 10.672 0.079 12.625 1 95.19 87 THR A O 1
ATOM 621 N N . ASN A 1 88 ? 12.367 -0.27 11.258 1 96.19 88 ASN A N 1
ATOM 622 C CA . ASN A 1 88 ? 11.57 -0.111 10.047 1 96.19 88 ASN A CA 1
ATOM 623 C C . ASN A 1 88 ? 10.367 -1.051 10.047 1 96.19 88 ASN A C 1
ATOM 625 O O . ASN A 1 88 ? 9.242 -0.63 9.75 1 96.19 88 ASN A O 1
ATOM 629 N N . ALA A 1 89 ? 10.602 -2.273 10.367 1 96.62 89 ALA A N 1
ATOM 630 C CA . ALA A 1 89 ? 9.531 -3.262 10.375 1 96.62 89 ALA A CA 1
ATOM 631 C C . ALA A 1 89 ? 8.461 -2.9 11.398 1 96.62 89 ALA A C 1
ATOM 633 O O . ALA A 1 89 ? 7.266 -3.074 11.148 1 96.62 89 ALA A O 1
ATOM 634 N N . ALA A 1 90 ? 8.906 -2.457 12.555 1 96.31 90 ALA A N 1
ATOM 635 C CA . ALA A 1 90 ? 7.969 -2.039 13.594 1 96.31 90 ALA A CA 1
ATOM 636 C C . ALA A 1 90 ? 7.121 -0.856 13.133 1 96.31 90 ALA A C 1
ATOM 638 O O . ALA A 1 90 ? 5.914 -0.819 13.367 1 96.31 90 ALA A O 1
ATOM 639 N N . THR A 1 91 ? 7.758 0.132 12.508 1 97.25 91 THR A N 1
ATOM 640 C CA . THR A 1 91 ? 7.062 1.299 11.977 1 97.25 91 THR A CA 1
ATOM 641 C C . THR A 1 91 ? 6.023 0.883 10.938 1 97.25 91 THR A C 1
ATOM 643 O O . THR A 1 91 ? 4.867 1.31 11 1 97.25 91 THR A O 1
ATOM 646 N N . PHE A 1 92 ? 6.391 0.045 10.016 1 98.19 92 PHE A N 1
ATOM 647 C CA . PHE A 1 92 ? 5.508 -0.422 8.953 1 98.19 92 PHE A CA 1
ATOM 648 C C . PHE A 1 92 ? 4.312 -1.169 9.531 1 98.19 92 PHE A C 1
ATOM 650 O O . PHE A 1 92 ? 3.166 -0.87 9.195 1 98.19 92 PHE A O 1
ATOM 657 N N . ARG A 1 93 ? 4.578 -2.062 10.414 1 97.25 93 ARG A N 1
ATOM 658 C CA . ARG A 1 93 ? 3.566 -2.922 11.023 1 97.25 93 ARG A CA 1
ATOM 659 C C . ARG A 1 93 ? 2.576 -2.105 11.844 1 97.25 93 ARG A C 1
ATOM 661 O O . ARG A 1 93 ? 1.401 -2.467 11.953 1 97.25 93 ARG A O 1
ATOM 668 N N . ASN A 1 94 ? 3.051 -1.076 12.383 1 96.88 94 ASN A N 1
ATOM 669 C CA . ASN A 1 94 ? 2.191 -0.214 13.188 1 96.88 94 ASN A CA 1
ATOM 670 C C . ASN A 1 94 ? 1.35 0.711 12.312 1 96.88 94 ASN A C 1
ATOM 672 O O . ASN A 1 94 ? 0.122 0.725 12.422 1 96.88 94 ASN A O 1
ATOM 676 N N . ASN A 1 95 ? 2.006 1.516 11.477 1 98.31 95 ASN A N 1
ATOM 677 C CA . ASN A 1 95 ? 1.374 2.65 10.812 1 98.31 95 ASN A CA 1
ATOM 678 C C . ASN A 1 95 ? 0.379 2.195 9.75 1 98.31 95 ASN A C 1
ATOM 680 O O . ASN A 1 95 ? -0.758 2.67 9.711 1 98.31 95 ASN A O 1
ATOM 684 N N . VAL A 1 96 ? 0.766 1.231 8.914 1 98.69 96 VAL A N 1
ATOM 685 C CA . VAL A 1 96 ? 0.008 0.899 7.711 1 98.69 96 VAL A CA 1
ATOM 686 C C . VAL A 1 96 ? -1.293 0.199 8.094 1 98.69 96 VAL A C 1
ATOM 688 O O . VAL A 1 96 ? -2.381 0.653 7.734 1 98.69 96 VAL A O 1
ATOM 691 N N . PRO A 1 97 ? -1.229 -0.825 8.969 1 98.56 97 PRO A N 1
ATOM 692 C CA . PRO A 1 97 ? -2.494 -1.445 9.367 1 98.56 97 PRO A CA 1
ATOM 693 C C . PRO A 1 97 ? -3.371 -0.514 10.203 1 98.56 97 PRO A C 1
ATOM 695 O O . PRO A 1 97 ? -4.602 -0.588 10.133 1 98.56 97 PRO A O 1
ATOM 698 N N . SER A 1 98 ? -2.758 0.341 10.992 1 98.62 98 SER A N 1
ATOM 699 C CA . SER A 1 98 ? -3.539 1.271 11.797 1 98.62 98 SER A CA 1
ATOM 700 C C . SER A 1 98 ? -4.363 2.211 10.922 1 98.62 98 SER A C 1
ATOM 702 O O . SER A 1 98 ? -5.523 2.488 11.219 1 98.62 98 SER A O 1
ATOM 704 N N . THR A 1 99 ? -3.762 2.713 9.859 1 98.81 99 THR A N 1
ATOM 705 C CA . THR A 1 99 ? -4.488 3.572 8.938 1 98.81 99 THR A CA 1
ATOM 706 C C . THR A 1 99 ? -5.637 2.809 8.273 1 98.81 99 THR A C 1
ATOM 708 O O . THR A 1 99 ? -6.742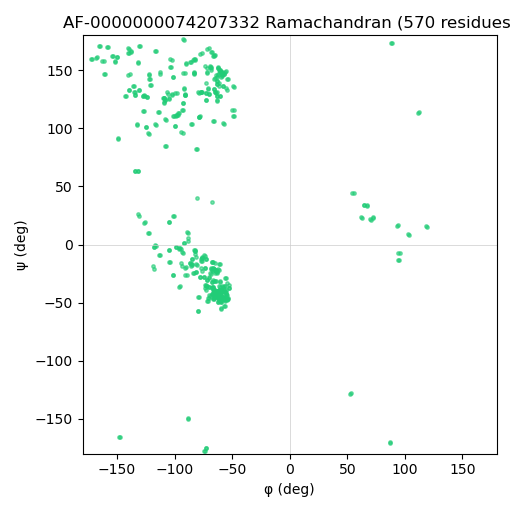 3.332 8.148 1 98.81 99 THR A O 1
ATOM 711 N N . TYR A 1 100 ? -5.379 1.54 7.855 1 98.88 100 TYR A N 1
ATOM 712 C CA . TYR A 1 100 ? -6.457 0.705 7.336 1 98.88 100 TYR A CA 1
ATOM 713 C C . TYR A 1 100 ? -7.605 0.612 8.328 1 98.88 100 TYR A C 1
ATOM 715 O O . TYR A 1 100 ? -8.773 0.774 7.961 1 98.88 100 TYR A O 1
ATOM 723 N N . ASN A 1 101 ? -7.281 0.347 9.594 1 98.88 101 ASN A N 1
ATOM 724 C CA . ASN A 1 101 ? -8.297 0.186 10.633 1 98.88 101 ASN A CA 1
ATOM 725 C C . ASN A 1 101 ? -9.125 1.454 10.805 1 98.88 101 ASN A C 1
ATOM 727 O O . ASN A 1 101 ? -10.344 1.383 11.016 1 98.88 101 ASN A O 1
ATOM 731 N N . VAL A 1 102 ? -8.484 2.584 10.734 1 98.88 102 VAL A N 1
ATOM 732 C CA . VAL A 1 102 ? -9.203 3.846 10.891 1 98.88 102 VAL A CA 1
ATOM 733 C C . VAL A 1 102 ? -10.18 4.027 9.727 1 98.88 102 VAL A C 1
ATOM 735 O O . VAL A 1 102 ? -11.344 4.375 9.93 1 98.88 102 VAL A O 1
ATOM 738 N N . LEU A 1 103 ? -9.734 3.799 8.508 1 98.81 103 LEU A N 1
ATOM 739 C CA . LEU A 1 103 ? -10.594 3.924 7.336 1 98.81 103 LEU A CA 1
ATOM 740 C C . LEU A 1 103 ? -11.727 2.91 7.387 1 98.81 103 LEU A C 1
ATOM 742 O O . LEU A 1 103 ? -12.883 3.248 7.102 1 98.81 103 LEU A O 1
ATOM 746 N N . ARG A 1 104 ? -11.375 1.675 7.773 1 98.62 104 ARG A N 1
ATOM 747 C CA . ARG A 1 104 ? -12.383 0.626 7.871 1 98.62 104 ARG A CA 1
ATOM 748 C C . ARG A 1 104 ? -13.414 0.957 8.953 1 98.62 104 ARG A C 1
ATOM 750 O O . ARG A 1 104 ? -14.617 0.802 8.734 1 98.62 104 ARG A O 1
ATOM 757 N N . ALA A 1 105 ? -12.93 1.391 10.102 1 98.69 105 ALA A N 1
ATOM 758 C CA . ALA A 1 105 ? -13.836 1.763 11.188 1 98.69 105 ALA A CA 1
ATOM 759 C C . ALA A 1 105 ? -14.75 2.908 10.773 1 98.69 105 ALA A C 1
ATOM 761 O O . ALA A 1 105 ? -15.938 2.914 11.102 1 98.69 105 ALA A O 1
ATOM 762 N N . ALA A 1 106 ? -14.203 3.93 10.086 1 98.56 106 ALA A N 1
ATOM 763 C CA . ALA A 1 106 ? -15.016 5.031 9.578 1 98.56 106 ALA A CA 1
ATOM 764 C C . ALA A 1 106 ? -16.156 4.512 8.703 1 98.56 106 ALA A C 1
ATOM 766 O O . ALA A 1 106 ? -17.297 4.918 8.859 1 98.56 106 ALA A O 1
ATOM 767 N N . GLN A 1 107 ? -15.812 3.6 7.797 1 97.38 107 GLN A N 1
ATOM 768 C CA . GLN A 1 107 ? -16.812 2.992 6.922 1 97.38 107 GLN A CA 1
ATOM 769 C C . GLN A 1 107 ? -17.891 2.281 7.73 1 97.38 107 GLN A C 1
ATOM 771 O O . GLN A 1 107 ? -19.078 2.449 7.469 1 97.38 107 GLN A O 1
ATOM 776 N N . VAL A 1 108 ? -17.484 1.506 8.742 1 97.06 108 VAL A N 1
ATOM 777 C CA . VAL A 1 108 ? -18.391 0.712 9.57 1 97.06 108 VAL A CA 1
ATOM 778 C C . VAL A 1 108 ? -19.359 1.632 10.312 1 97.06 108 VAL A C 1
ATOM 780 O O . VAL A 1 108 ? -20.547 1.337 10.406 1 97.06 108 VAL A O 1
ATOM 783 N N . VAL A 1 109 ? -18.828 2.748 10.789 1 97.5 109 VAL A N 1
ATOM 784 C CA . VAL A 1 109 ? -19.594 3.654 11.633 1 97.5 109 VAL A CA 1
ATOM 785 C C . VAL A 1 109 ? -20.391 4.629 10.766 1 97.5 109 VAL A C 1
ATOM 787 O O . VAL A 1 109 ? -21.328 5.27 11.242 1 97.5 109 VAL A O 1
ATOM 790 N N . GLY A 1 110 ? -20.031 4.758 9.469 1 97.75 110 GLY A N 1
ATOM 791 C CA . GLY A 1 110 ? -20.734 5.633 8.547 1 97.75 110 GLY A CA 1
ATOM 792 C C . GLY A 1 110 ? -20.125 7.02 8.453 1 97.75 110 GLY A C 1
ATOM 793 O O . GLY A 1 110 ? -20.812 7.977 8.078 1 97.75 110 GLY A O 1
ATOM 794 N N . ILE A 1 111 ? -18.922 7.18 8.914 1 98.44 111 ILE A N 1
ATOM 795 C CA . ILE A 1 111 ? -18.219 8.453 8.797 1 98.44 111 ILE A CA 1
ATOM 796 C C . ILE A 1 111 ? -17.703 8.625 7.375 1 98.44 111 ILE A C 1
ATOM 798 O O . ILE A 1 111 ? -17.016 7.75 6.848 1 98.44 111 ILE A O 1
ATOM 802 N N . ARG A 1 112 ? -17.922 9.773 6.719 1 98.56 112 ARG A N 1
ATOM 803 C CA . ARG A 1 112 ? -17.547 9.977 5.324 1 98.56 112 ARG A CA 1
ATOM 804 C C . ARG A 1 112 ? -16.609 11.172 5.176 1 98.56 112 ARG A C 1
ATOM 806 O O . ARG A 1 112 ? -16.391 11.664 4.066 1 98.56 112 ARG A O 1
ATOM 813 N N . ASN A 1 113 ? -16.125 11.703 6.25 1 98.88 113 ASN A N 1
ATOM 814 C CA . ASN A 1 113 ? -15.188 12.82 6.281 1 98.88 113 ASN A CA 1
ATOM 815 C C . ASN A 1 113 ? -13.922 12.477 7.066 1 98.88 113 ASN A C 1
ATOM 817 O O . ASN A 1 113 ? -13.938 12.461 8.297 1 98.88 113 ASN A O 1
ATOM 821 N N . VAL A 1 114 ? -12.844 12.164 6.32 1 98.94 114 VAL A N 1
ATOM 822 C CA . VAL A 1 114 ? -11.594 11.719 6.926 1 98.94 114 VAL A CA 1
ATOM 823 C C . VAL A 1 114 ? -10.445 12.617 6.473 1 98.94 114 VAL A C 1
ATOM 825 O O . VAL A 1 114 ? -10.297 12.898 5.281 1 98.94 114 VAL A O 1
ATOM 828 N N . VAL A 1 115 ? -9.711 13.148 7.363 1 98.94 115 VAL A N 1
ATOM 829 C CA . VAL A 1 115 ? -8.438 13.812 7.121 1 98.94 115 VAL A CA 1
ATOM 830 C C . VAL A 1 115 ? -7.297 12.961 7.672 1 98.94 115 VAL A C 1
ATOM 832 O O . VAL A 1 115 ? -7.348 12.508 8.82 1 98.94 115 VAL A O 1
ATOM 835 N N . THR A 1 116 ? -6.352 12.664 6.855 1 98.88 116 THR A N 1
ATOM 836 C CA . THR A 1 116 ? -5.23 11.844 7.293 1 98.88 116 THR A CA 1
ATOM 837 C C . THR A 1 116 ? -3.908 12.578 7.094 1 98.88 116 THR A C 1
ATOM 839 O O . THR A 1 116 ? -3.764 13.359 6.152 1 98.88 116 THR A O 1
ATOM 842 N N . ALA A 1 117 ? -2.992 12.32 8.008 1 98.75 117 ALA A N 1
ATOM 843 C CA . ALA A 1 117 ? -1.631 12.82 7.84 1 98.75 117 ALA A CA 1
ATOM 844 C C . ALA A 1 117 ? -0.851 11.953 6.848 1 98.75 117 ALA A C 1
ATOM 846 O O . ALA A 1 117 ? -0.597 10.773 7.109 1 98.75 117 ALA A O 1
ATOM 847 N N . SER A 1 118 ? -0.587 12.484 5.727 1 98.62 118 SER A N 1
ATOM 848 C CA . SER A 1 118 ? 0.504 11.992 4.895 1 98.62 118 SER A CA 1
ATOM 849 C C . SER A 1 118 ? 1.819 12.68 5.238 1 98.62 118 SER A C 1
ATOM 851 O O . SER A 1 118 ? 2.109 12.922 6.414 1 98.62 118 SER A O 1
ATOM 853 N N . SER A 1 119 ? 2.711 12.836 4.293 1 98.38 119 SER A N 1
ATOM 854 C CA . SER A 1 119 ? 4.023 13.391 4.609 1 98.38 119 SER A CA 1
ATOM 855 C C . SER A 1 119 ? 4.711 13.93 3.359 1 98.38 119 SER A C 1
ATOM 857 O O . SER A 1 119 ? 4.559 13.367 2.271 1 98.38 119 SER A O 1
ATOM 859 N N . GLU A 1 120 ? 5.465 14.977 3.549 1 98.56 120 GLU A N 1
ATOM 860 C CA . GLU A 1 120 ? 6.281 15.484 2.453 1 98.56 120 GLU A CA 1
ATOM 861 C C . GLU A 1 120 ? 7.285 14.438 1.979 1 98.56 120 GLU A C 1
ATOM 863 O O . GLU A 1 120 ? 7.84 14.547 0.885 1 98.56 120 GLU A O 1
ATOM 868 N N . THR A 1 121 ? 7.52 13.43 2.779 1 98 121 THR A N 1
ATOM 869 C CA . THR A 1 121 ? 8.516 12.414 2.441 1 98 121 THR A CA 1
ATOM 870 C C . THR A 1 121 ? 8.117 11.672 1.169 1 98 121 THR A C 1
ATOM 872 O O . THR A 1 121 ? 8.977 11.133 0.464 1 98 121 THR A O 1
ATOM 875 N N . VAL A 1 122 ? 6.871 11.641 0.807 1 98.56 122 VAL A N 1
ATOM 876 C CA . VAL A 1 122 ? 6.43 10.891 -0.362 1 98.56 122 VAL A CA 1
ATOM 877 C C . VAL A 1 122 ? 6.836 11.625 -1.636 1 98.56 122 VAL A C 1
ATOM 879 O O . VAL A 1 122 ? 6.754 11.07 -2.734 1 98.56 122 VAL A O 1
ATOM 882 N N . LEU A 1 123 ? 7.32 12.859 -1.473 1 98.62 123 LEU A N 1
ATOM 883 C CA . LEU A 1 123 ? 7.719 13.664 -2.617 1 98.62 123 LEU A CA 1
ATOM 884 C C . LEU A 1 123 ? 9.133 13.305 -3.07 1 98.62 123 LEU A C 1
ATOM 886 O O . LEU A 1 123 ? 9.625 13.852 -4.062 1 98.62 123 LEU A O 1
ATOM 890 N N . GLY A 1 124 ? 9.797 12.438 -2.342 1 98.12 124 GLY A N 1
ATOM 891 C CA . GLY A 1 124 ? 11.117 11.984 -2.76 1 98.12 124 GLY A CA 1
ATOM 892 C C . GLY A 1 124 ? 12.211 12.336 -1.768 1 98.12 124 GLY A C 1
ATOM 893 O O . GLY A 1 124 ? 13.391 12.281 -2.1 1 98.12 124 GLY A O 1
ATOM 894 N N . LEU A 1 125 ? 11.766 12.703 -0.521 1 97.56 125 LEU A N 1
ATOM 895 C CA . LEU A 1 125 ? 12.742 13.07 0.496 1 97.56 125 LEU A CA 1
ATOM 896 C C . LEU A 1 125 ? 13.5 11.844 1.001 1 97.56 125 LEU A C 1
ATOM 898 O O . LEU A 1 125 ? 12.953 10.742 1.013 1 97.56 125 LEU A O 1
ATOM 902 N N . PRO A 1 126 ? 14.727 11.969 1.466 1 96.94 126 PRO A N 1
ATOM 903 C CA . PRO A 1 126 ? 15.484 13.219 1.34 1 96.94 126 PRO A CA 1
ATOM 904 C C . PRO A 1 126 ? 15.961 13.477 -0.088 1 96.94 126 PRO A C 1
ATOM 906 O O . PRO A 1 126 ? 16.203 12.531 -0.84 1 96.94 126 PRO A O 1
ATOM 909 N N . PHE A 1 127 ? 16 14.383 -0.679 1 97.62 127 PHE A N 1
ATOM 910 C CA . PHE A 1 127 ? 16.328 14.773 -2.047 1 97.62 127 PHE A CA 1
ATOM 911 C C . PHE A 1 127 ? 17.812 14.578 -2.322 1 97.62 127 PHE A C 1
ATOM 913 O O . PHE A 1 127 ? 18.438 15.398 -3 1 97.62 127 PHE A O 1
ATOM 920 N N . ASP A 1 128 ? 18.375 13.5 -1.736 1 95.38 128 ASP A N 1
ATOM 921 C CA . ASP A 1 128 ? 19.656 13.047 -2.242 1 95.38 128 ASP A CA 1
ATOM 922 C C . ASP A 1 128 ? 19.594 12.766 -3.742 1 95.38 128 ASP A C 1
ATOM 924 O O . ASP A 1 128 ? 20.562 13.008 -4.469 1 95.38 128 ASP A O 1
ATOM 928 N N . VAL A 1 129 ? 18.5 12.211 -4.094 1 92.62 129 VAL A N 1
ATOM 929 C CA . VAL A 1 129 ? 18.094 12.203 -5.496 1 92.62 129 VAL A CA 1
ATOM 930 C C . VAL A 1 129 ? 17.203 13.414 -5.781 1 92.62 129 VAL A C 1
ATOM 932 O O . VAL A 1 129 ? 16.203 13.633 -5.098 1 92.62 129 VAL A O 1
ATOM 935 N N . PRO A 1 130 ? 17.609 14.242 -6.715 1 96.75 130 PRO A N 1
ATOM 936 C CA . PRO A 1 130 ? 16.828 15.461 -6.973 1 96.75 130 PRO A CA 1
ATOM 937 C C . PRO A 1 130 ? 15.383 15.156 -7.367 1 96.75 130 PRO A C 1
ATOM 939 O O . PRO A 1 130 ? 15.102 14.109 -7.953 1 96.75 130 PRO A O 1
ATOM 942 N N . PRO A 1 131 ? 14.469 16.016 -7.031 1 97.56 131 PRO A N 1
ATOM 943 C CA . PRO A 1 131 ? 13.094 15.867 -7.516 1 97.56 131 PRO A CA 1
ATOM 944 C C . PRO A 1 131 ? 12.977 16.031 -9.031 1 97.56 131 PRO A C 1
ATOM 946 O O . PRO A 1 131 ? 13.891 16.578 -9.664 1 97.56 131 PRO A O 1
ATOM 949 N N . PRO A 1 132 ? 11.898 15.57 -9.586 1 97.94 132 PRO A N 1
ATOM 950 C CA . PRO A 1 132 ? 11.727 15.711 -11.031 1 97.94 132 PRO A CA 1
ATOM 951 C C . PRO A 1 132 ? 11.719 17.172 -11.484 1 97.94 132 PRO A C 1
ATOM 953 O O . PRO A 1 132 ? 12.141 17.484 -12.602 1 97.94 132 PRO A O 1
ATOM 956 N N . TYR A 1 133 ? 11.219 18.047 -10.625 1 98.75 133 TYR A N 1
ATOM 957 C CA . TYR A 1 133 ? 11.188 19.484 -10.859 1 98.75 133 TYR A CA 1
ATOM 958 C C . TYR A 1 133 ? 10.898 20.234 -9.562 1 98.75 133 TYR A C 1
ATOM 960 O O . TYR A 1 133 ? 10.578 19.625 -8.539 1 98.75 133 TYR A O 1
ATOM 968 N N . VAL A 1 134 ? 11.039 21.562 -9.617 1 98.75 134 VAL A N 1
ATOM 969 C CA . VAL A 1 134 ? 10.641 22.422 -8.516 1 98.75 134 VAL A CA 1
ATOM 970 C C . VAL A 1 134 ? 9.797 23.578 -9.039 1 98.75 134 VAL A C 1
ATOM 972 O O . VAL A 1 134 ? 9.953 24 -10.195 1 98.75 134 VAL A O 1
ATOM 975 N N . PRO A 1 135 ? 8.984 24.188 -8.242 1 98.75 135 PRO A N 1
ATOM 976 C CA . PRO A 1 135 ? 8.594 23.625 -6.949 1 98.75 135 PRO A CA 1
ATOM 977 C C . PRO A 1 135 ? 7.926 22.25 -7.078 1 98.75 135 PRO A C 1
ATOM 979 O O . PRO A 1 135 ? 7.25 21.984 -8.07 1 98.75 135 PRO A O 1
ATOM 982 N N . VAL A 1 136 ? 8.156 21.375 -6.078 1 98.75 136 VAL A N 1
ATOM 983 C CA . VAL A 1 136 ? 7.504 20.078 -6.07 1 98.75 136 VAL A CA 1
ATOM 984 C C . VAL A 1 136 ? 6.016 20.25 -5.754 1 98.75 136 VAL A C 1
ATOM 986 O O . VAL A 1 136 ? 5.625 21.188 -5.074 1 98.75 136 VAL A O 1
ATOM 989 N N . ASP A 1 137 ? 5.184 19.406 -6.309 1 98.62 137 ASP A N 1
ATOM 990 C CA . ASP A 1 137 ? 3.74 19.453 -6.082 1 98.62 137 ASP A CA 1
ATOM 991 C C . ASP A 1 137 ? 3.133 18.047 -6.129 1 98.62 137 ASP A C 1
ATOM 993 O O . ASP A 1 137 ? 3.842 17.047 -5.969 1 98.62 137 ASP A O 1
ATOM 997 N N . GLU A 1 138 ? 1.813 17.953 -6.227 1 98.69 138 GLU A N 1
A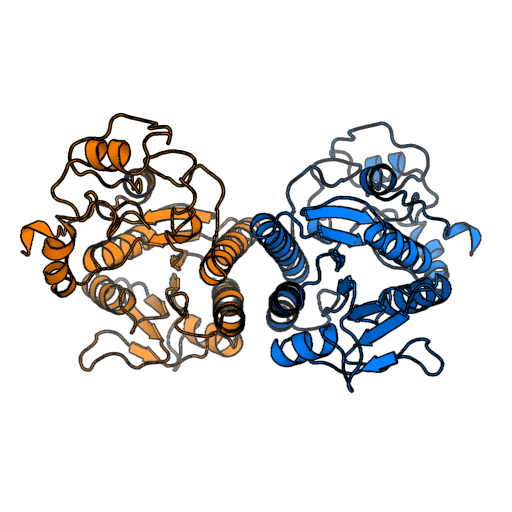TOM 998 C CA . GLU A 1 138 ? 1.119 16.672 -6.133 1 98.69 138 GLU A CA 1
ATOM 999 C C . GLU A 1 138 ? 0.997 16.016 -7.5 1 98.69 138 GLU A C 1
ATOM 1001 O O . GLU A 1 138 ? 0.345 14.977 -7.637 1 98.69 138 GLU A O 1
ATOM 1006 N N . GLU A 1 139 ? 1.678 16.516 -8.523 1 97.81 139 GLU A N 1
ATOM 1007 C CA . GLU A 1 139 ? 1.349 16.125 -9.891 1 97.81 139 GLU A CA 1
ATOM 1008 C C . GLU A 1 139 ? 2.217 14.961 -10.352 1 97.81 139 GLU A C 1
ATOM 1010 O O . GLU A 1 139 ? 1.927 14.336 -11.367 1 97.81 139 GLU A O 1
ATOM 1015 N N . TYR A 1 140 ? 3.336 14.688 -9.719 1 96.5 140 TYR A N 1
ATOM 1016 C CA . TYR A 1 140 ? 4.078 13.484 -10.07 1 96.5 140 TYR A CA 1
ATOM 1017 C C . TYR A 1 140 ? 3.848 12.383 -9.039 1 96.5 140 TYR A C 1
ATOM 1019 O O . TYR A 1 140 ? 3.369 12.656 -7.93 1 96.5 140 TYR A O 1
ATOM 1027 N N . ASP A 1 141 ? 4.098 11.141 -9.453 1 96.44 141 ASP A N 1
ATOM 1028 C CA . ASP A 1 141 ? 3.861 9.977 -8.609 1 96.44 141 ASP A CA 1
ATOM 1029 C C . ASP A 1 141 ? 4.699 10.039 -7.332 1 96.44 141 ASP A C 1
ATOM 1031 O O . ASP A 1 141 ? 5.793 10.602 -7.332 1 96.44 141 ASP A O 1
ATOM 1035 N N . VAL A 1 142 ? 4.18 9.453 -6.258 1 97.94 142 VAL A N 1
ATOM 1036 C CA . VAL A 1 142 ? 4.914 9.391 -5 1 97.94 142 VAL A CA 1
ATOM 1037 C C . VAL A 1 142 ? 6.262 8.711 -5.219 1 97.94 142 VAL A C 1
ATOM 1039 O O . VAL A 1 142 ? 6.371 7.766 -6.008 1 97.94 142 VAL A O 1
ATOM 1042 N N . LEU A 1 143 ? 7.258 9.164 -4.461 1 97.94 143 LEU A N 1
ATOM 1043 C CA . LEU A 1 143 ? 8.625 8.672 -4.574 1 97.94 143 LEU A CA 1
ATOM 1044 C C . LEU A 1 143 ? 9.219 8.383 -3.195 1 97.94 143 LEU A C 1
ATOM 1046 O O . LEU A 1 143 ? 10.227 8.984 -2.809 1 97.94 143 LEU A O 1
ATOM 1050 N N . PRO A 1 144 ? 8.641 7.438 -2.475 1 97.88 144 PRO A N 1
ATOM 1051 C CA . PRO A 1 144 ? 9.18 7.164 -1.14 1 97.88 144 PRO A CA 1
ATOM 1052 C C . PRO A 1 144 ? 10.617 6.66 -1.174 1 97.88 144 PRO A C 1
ATOM 1054 O O . PRO A 1 144 ? 10.969 5.84 -2.027 1 97.88 144 PRO A O 1
ATOM 1057 N N . GLN A 1 145 ? 11.477 7.164 -0.231 1 96.69 145 GLN A N 1
ATOM 1058 C CA . GLN A 1 145 ? 12.883 6.793 -0.189 1 96.69 145 GLN A CA 1
ATOM 1059 C C . GLN A 1 145 ? 13.227 6.062 1.106 1 96.69 145 GLN A C 1
ATOM 1061 O O . GLN A 1 145 ? 14.391 5.742 1.357 1 96.69 145 GLN A O 1
ATOM 1066 N N . SER A 1 146 ? 12.281 5.867 1.972 1 96.06 146 SER A N 1
ATOM 1067 C CA . SER A 1 146 ? 12.422 5.172 3.246 1 96.06 146 SER A CA 1
ATOM 1068 C C . SER A 1 146 ? 11.203 4.301 3.539 1 96.06 146 SER A C 1
ATOM 1070 O O . SER A 1 146 ? 10.172 4.422 2.875 1 96.06 146 SER A O 1
ATOM 1072 N N . THR A 1 147 ? 11.328 3.369 4.508 1 96.94 147 THR A N 1
ATOM 1073 C CA . THR A 1 147 ? 10.203 2.537 4.922 1 96.94 147 THR A CA 1
ATOM 1074 C C . THR A 1 147 ? 9.062 3.396 5.465 1 96.94 147 THR A C 1
ATOM 1076 O O . THR A 1 147 ? 7.891 3.111 5.219 1 96.94 147 THR A O 1
ATOM 1079 N N . TYR A 1 148 ? 9.445 4.402 6.238 1 97.19 148 TYR A N 1
ATOM 1080 C CA . TYR A 1 148 ? 8.43 5.328 6.73 1 97.19 148 TYR A CA 1
ATOM 1081 C C . TYR A 1 148 ? 7.656 5.953 5.574 1 97.19 148 TYR A C 1
ATOM 1083 O O . TYR A 1 148 ? 6.422 5.93 5.562 1 97.19 148 TYR A O 1
ATOM 1091 N N . SER A 1 149 ? 8.359 6.523 4.633 1 97.81 149 SER A N 1
ATOM 1092 C CA . SER A 1 149 ? 7.75 7.156 3.469 1 97.81 149 SER A CA 1
ATOM 1093 C C . SER A 1 149 ? 6.945 6.152 2.65 1 97.81 149 SER A C 1
ATOM 1095 O O . SER A 1 149 ? 5.879 6.48 2.131 1 97.81 149 SER A O 1
ATOM 1097 N N . LEU A 1 150 ? 7.473 4.957 2.527 1 98.62 150 LEU A N 1
ATOM 1098 C CA . LEU A 1 150 ? 6.734 3.883 1.872 1 98.62 150 LEU A CA 1
ATOM 1099 C C . LEU A 1 150 ? 5.391 3.65 2.555 1 98.62 150 LEU A C 1
ATOM 1101 O O . LEU A 1 150 ? 4.363 3.523 1.886 1 98.62 150 LEU A O 1
ATOM 1105 N N . GLY A 1 151 ? 5.422 3.568 3.883 1 98.56 151 GLY A N 1
ATOM 1106 C CA . GLY A 1 151 ? 4.18 3.436 4.625 1 98.56 151 GLY A CA 1
ATOM 1107 C C . GLY A 1 151 ? 3.164 4.512 4.289 1 98.56 151 GLY A C 1
ATOM 1108 O O . GLY A 1 151 ? 1.991 4.215 4.055 1 98.56 151 GLY A O 1
ATOM 1109 N N . LYS A 1 152 ? 3.6 5.734 4.25 1 98.75 152 LYS A N 1
ATOM 1110 C CA . LYS A 1 152 ? 2.705 6.844 3.934 1 98.75 152 LYS A CA 1
ATOM 1111 C C . LYS A 1 152 ? 2.162 6.727 2.512 1 98.75 152 LYS A C 1
ATOM 1113 O O . LYS A 1 152 ? 0.996 7.035 2.258 1 98.75 152 LYS A O 1
ATOM 1118 N N . ALA A 1 153 ? 3.021 6.332 1.567 1 98.69 153 ALA A N 1
ATOM 1119 C CA . ALA A 1 153 ? 2.572 6.102 0.197 1 98.69 153 ALA A CA 1
ATOM 1120 C C . ALA A 1 153 ? 1.481 5.035 0.15 1 98.69 153 ALA A C 1
ATOM 1122 O O . ALA A 1 153 ? 0.473 5.199 -0.542 1 98.69 153 ALA A O 1
ATOM 1123 N N . LEU A 1 154 ? 1.685 3.945 0.859 1 98.88 154 LEU A N 1
ATOM 1124 C CA . LEU A 1 154 ? 0.712 2.857 0.887 1 98.88 154 LEU A CA 1
ATOM 1125 C C . LEU A 1 154 ? -0.577 3.299 1.57 1 98.88 154 LEU A C 1
ATOM 1127 O O . LEU A 1 154 ? -1.668 2.879 1.179 1 98.88 154 LEU A O 1
ATOM 1131 N N . GLU A 1 155 ? -0.47 4.105 2.594 1 98.88 155 GLU A N 1
ATOM 1132 C CA . GLU A 1 155 ? -1.642 4.648 3.273 1 98.88 155 GLU A CA 1
ATOM 1133 C C . GLU A 1 155 ? -2.473 5.52 2.334 1 98.88 155 GLU A C 1
ATOM 1135 O O . GLU A 1 155 ? -3.701 5.438 2.328 1 98.88 155 GLU A O 1
ATOM 1140 N N . GLU A 1 156 ? -1.826 6.371 1.531 1 98.88 156 GLU A N 1
ATOM 1141 C CA . GLU A 1 156 ? -2.543 7.137 0.518 1 98.88 156 GLU A CA 1
ATOM 1142 C C . GLU A 1 156 ? -3.256 6.219 -0.47 1 98.88 156 GLU A C 1
ATOM 1144 O O . GLU A 1 156 ? -4.414 6.453 -0.819 1 98.88 156 GLU A O 1
ATOM 1149 N N . GLU A 1 157 ? -2.539 5.18 -0.915 1 98.62 157 GLU A N 1
ATOM 1150 C CA . GLU A 1 157 ? -3.131 4.238 -1.86 1 98.62 157 GLU A CA 1
ATOM 1151 C C . GLU A 1 157 ? -4.352 3.547 -1.261 1 98.62 157 GLU A C 1
ATOM 1153 O O . GLU A 1 157 ? -5.363 3.363 -1.941 1 98.62 157 GLU A O 1
ATOM 1158 N N . THR A 1 158 ? -4.234 3.162 -0.009 1 98.81 158 THR A N 1
ATOM 1159 C CA . THR A 1 158 ? -5.363 2.572 0.701 1 98.81 158 THR A CA 1
ATOM 1160 C C . THR A 1 158 ? -6.566 3.51 0.677 1 98.81 158 THR A C 1
ATOM 1162 O O . THR A 1 158 ? -7.676 3.098 0.328 1 98.81 158 THR A O 1
ATOM 1165 N N . ALA A 1 159 ? -6.316 4.738 1 1 98.88 159 ALA A N 1
ATOM 1166 C CA . ALA A 1 159 ? -7.383 5.738 1.025 1 98.88 159 ALA A CA 1
ATOM 1167 C C . ALA A 1 159 ? -8.008 5.906 -0.356 1 98.88 159 ALA A C 1
ATOM 1169 O O . ALA A 1 159 ? -9.227 6.039 -0.479 1 98.88 159 ALA A O 1
ATOM 1170 N N . ARG A 1 160 ? -7.203 5.93 -1.399 1 98.5 160 ARG A N 1
ATOM 1171 C CA . ARG A 1 160 ? -7.695 6.055 -2.768 1 98.5 160 ARG A CA 1
ATOM 1172 C C . ARG A 1 160 ? -8.688 4.941 -3.094 1 98.5 160 ARG A C 1
ATOM 1174 O O . ARG A 1 160 ? -9.75 5.195 -3.662 1 98.5 160 ARG A O 1
ATOM 1181 N N . HIS A 1 161 ? -8.352 3.738 -2.742 1 98.5 161 HIS A N 1
ATOM 1182 C CA . HIS A 1 161 ? -9.227 2.623 -3.078 1 98.5 161 HIS A CA 1
ATOM 1183 C C . HIS A 1 161 ? -10.492 2.637 -2.227 1 98.5 161 HIS A C 1
ATOM 1185 O O . HIS A 1 161 ? -11.57 2.277 -2.701 1 98.5 161 HIS A O 1
ATOM 1191 N N . PHE A 1 162 ? -10.375 3.047 -0.954 1 98.69 162 PHE A N 1
ATOM 1192 C CA . PHE A 1 162 ? -11.562 3.164 -0.116 1 98.69 162 PHE A CA 1
ATOM 1193 C C . PHE A 1 162 ? -12.555 4.152 -0.719 1 98.69 162 PHE A C 1
ATOM 1195 O O . PHE A 1 162 ? -13.766 3.914 -0.703 1 98.69 162 PHE A O 1
ATOM 1202 N N . THR A 1 163 ? -12.055 5.262 -1.284 1 98.69 163 THR A N 1
ATOM 1203 C CA . THR A 1 163 ? -12.953 6.266 -1.856 1 98.69 163 THR A CA 1
ATOM 1204 C C . THR A 1 163 ? -13.531 5.777 -3.178 1 98.69 163 THR A C 1
ATOM 1206 O O . THR A 1 163 ? -14.625 6.199 -3.574 1 98.69 163 THR A O 1
ATOM 1209 N N . ARG A 1 164 ? -12.773 4.91 -3.863 1 97.38 164 ARG A N 1
ATOM 1210 C CA . ARG A 1 164 ? -13.336 4.285 -5.055 1 97.38 164 ARG A CA 1
ATOM 1211 C C . ARG A 1 164 ? -14.5 3.367 -4.695 1 97.38 164 ARG A C 1
ATOM 1213 O O . ARG A 1 164 ? -15.508 3.334 -5.398 1 97.38 164 ARG A O 1
ATOM 1220 N N . TRP A 1 165 ? -14.367 2.656 -3.59 1 97.19 165 TRP A N 1
ATOM 1221 C CA . TRP A 1 165 ? -15.398 1.727 -3.139 1 97.19 165 TRP A CA 1
ATOM 1222 C C . TRP A 1 165 ? -16.641 2.479 -2.648 1 97.19 165 TRP A C 1
ATOM 1224 O O . TRP A 1 165 ? -17.766 1.992 -2.781 1 97.19 165 TRP A O 1
ATOM 1234 N N . ASP A 1 166 ? -16.422 3.625 -2.002 1 97.75 166 ASP A N 1
ATOM 1235 C CA . ASP A 1 166 ? -17.469 4.504 -1.499 1 97.75 166 ASP A CA 1
ATOM 1236 C C . ASP A 1 166 ? -17.344 5.91 -2.078 1 97.75 166 ASP A C 1
ATOM 1238 O O . ASP A 1 166 ? -16.672 6.766 -1.494 1 97.75 166 ASP A O 1
ATOM 1242 N N . PRO A 1 167 ? -18.031 6.184 -3.098 1 97 167 PRO A N 1
ATOM 1243 C CA . PRO A 1 167 ? -17.875 7.461 -3.797 1 97 167 PRO A CA 1
ATOM 1244 C C . PRO A 1 167 ? -18.297 8.656 -2.951 1 97 167 PRO A C 1
ATOM 1246 O O . PRO A 1 167 ? -18.016 9.805 -3.303 1 97 167 PRO A O 1
ATOM 1249 N N . ALA A 1 168 ? -19.047 8.414 -1.856 1 98.19 168 ALA A N 1
ATOM 1250 C CA . ALA A 1 168 ? -19.469 9.492 -0.963 1 98.19 168 ALA A CA 1
ATOM 1251 C C . ALA A 1 168 ? -18.375 9.805 0.062 1 98.19 168 ALA A C 1
ATOM 1253 O O . ALA A 1 168 ? -18.438 10.828 0.749 1 98.19 168 ALA A O 1
ATOM 1254 N N . LEU A 1 169 ? -17.391 8.984 0.18 1 98.69 169 LEU A N 1
ATOM 1255 C CA . LEU A 1 169 ? -16.312 9.156 1.148 1 98.69 169 LEU A CA 1
ATOM 1256 C C . LEU A 1 169 ? -15.328 10.227 0.683 1 98.69 169 LEU A C 1
ATOM 1258 O O . LEU A 1 169 ? -14.953 10.266 -0.491 1 98.69 169 LEU A O 1
ATOM 1262 N N . LYS A 1 170 ? -15.016 11.125 1.552 1 98.88 170 LYS A N 1
ATOM 1263 C CA . LYS A 1 170 ? -13.945 12.102 1.382 1 98.88 170 LYS A CA 1
ATOM 1264 C C . LYS A 1 170 ? -12.727 11.742 2.23 1 98.88 170 LYS A C 1
ATOM 1266 O O . LYS A 1 170 ? -12.852 11.539 3.439 1 98.88 170 LYS A O 1
ATOM 1271 N N . VAL A 1 171 ? -11.617 11.641 1.609 1 98.94 171 VAL A N 1
ATOM 1272 C CA . VAL A 1 171 ? -10.359 11.508 2.338 1 98.94 171 VAL A CA 1
ATOM 1273 C C . VAL A 1 171 ? -9.367 12.57 1.863 1 98.94 171 VAL A C 1
ATOM 1275 O O . VAL A 1 171 ? -8.984 12.594 0.692 1 98.94 171 VAL A O 1
ATOM 1278 N N . ALA A 1 172 ? -9 13.477 2.695 1 98.94 172 ALA A N 1
ATOM 1279 C CA . ALA A 1 172 ? -7.934 14.438 2.451 1 98.94 172 ALA A CA 1
ATOM 1280 C C . ALA A 1 172 ? -6.625 13.977 3.086 1 98.94 172 ALA A C 1
ATOM 1282 O O . ALA A 1 172 ? -6.523 13.875 4.312 1 98.94 172 ALA A O 1
ATOM 1283 N N . ALA A 1 173 ? -5.68 13.641 2.299 1 98.94 173 ALA A N 1
ATOM 1284 C CA . ALA A 1 173 ? -4.34 13.312 2.779 1 98.94 173 ALA A CA 1
ATOM 1285 C C . ALA A 1 173 ? -3.432 14.539 2.76 1 98.94 173 ALA A C 1
ATOM 1287 O O . ALA A 1 173 ? -3.115 15.07 1.692 1 98.94 173 ALA A O 1
ATOM 1288 N N . LEU A 1 174 ? -3.01 14.953 3.922 1 99 174 LEU A N 1
ATOM 1289 C CA . LEU A 1 174 ? -2.201 16.156 4.031 1 99 174 LEU A CA 1
ATOM 1290 C C . LEU A 1 174 ? -0.719 15.82 4.137 1 99 174 LEU A C 1
ATOM 1292 O O . LEU A 1 174 ? -0.289 15.195 5.113 1 99 174 LEU A O 1
ATOM 1296 N N . ARG A 1 175 ? 0.032 16.125 3.119 1 98.94 175 ARG A N 1
ATOM 1297 C CA . ARG A 1 175 ? 1.475 15.914 3.078 1 98.94 175 ARG A CA 1
ATOM 1298 C C . ARG A 1 175 ? 2.215 17.031 3.811 1 98.94 175 ARG A C 1
ATOM 1300 O O . ARG A 1 175 ? 2.771 17.922 3.18 1 98.94 175 ARG A O 1
ATOM 1307 N N . PHE A 1 176 ? 2.289 16.906 5.094 1 98.88 176 PHE A N 1
ATOM 1308 C CA . PHE A 1 176 ? 2.848 17.953 5.945 1 98.88 176 PHE A CA 1
ATOM 1309 C C . PHE A 1 176 ? 4.359 18.047 5.762 1 98.88 176 PHE A C 1
ATOM 1311 O O . PHE A 1 176 ? 5.051 17.016 5.719 1 98.88 176 PHE A O 1
ATOM 1318 N N . SER A 1 177 ? 4.828 19.25 5.617 1 98.62 177 SER A N 1
ATOM 1319 C CA . SER A 1 177 ? 6.266 19.484 5.727 1 98.62 177 SER A CA 1
ATOM 1320 C C . SER A 1 177 ? 6.734 19.375 7.172 1 98.62 177 SER A C 1
ATOM 1322 O O . SER A 1 177 ? 5.992 18.906 8.039 1 98.62 177 SER A O 1
ATOM 1324 N N . ASN A 1 178 ? 8 19.656 7.441 1 98.06 178 ASN A N 1
ATOM 1325 C CA . ASN A 1 178 ? 8.609 19.594 8.766 1 98.06 178 ASN A CA 1
ATOM 1326 C C . ASN A 1 178 ? 7.895 20.5 9.758 1 98.06 178 ASN A C 1
ATOM 1328 O O . ASN A 1 178 ? 8.125 21.719 9.773 1 98.06 178 ASN A O 1
ATOM 1332 N N . VAL A 1 179 ? 7.102 19.938 10.641 1 98.38 179 VAL A N 1
ATOM 1333 C CA . VAL A 1 179 ? 6.285 20.703 11.578 1 98.38 179 VAL A CA 1
ATOM 1334 C C . VAL A 1 179 ? 7.176 21.375 12.609 1 98.38 179 VAL A C 1
ATOM 1336 O O . VAL A 1 179 ? 8.031 20.734 13.219 1 98.38 179 VAL A O 1
ATOM 1339 N N . MET A 1 180 ? 6.965 22.641 12.781 1 98.19 180 MET A N 1
ATOM 1340 C CA . MET A 1 180 ? 7.754 23.453 13.695 1 98.19 180 MET A CA 1
ATOM 1341 C C . MET A 1 180 ? 6.863 24.094 14.758 1 98.19 180 MET A C 1
ATOM 1343 O O . MET A 1 180 ? 5.758 24.562 14.453 1 98.19 180 MET A O 1
ATOM 1347 N N . ARG A 1 181 ? 7.375 24.047 15.961 1 97.12 181 ARG A N 1
ATOM 1348 C CA . ARG A 1 181 ? 6.84 24.922 17 1 97.12 181 ARG A CA 1
ATOM 1349 C C . ARG A 1 181 ? 7.512 26.297 16.969 1 97.12 181 ARG A C 1
ATOM 1351 O O . ARG A 1 181 ? 8.648 26.422 16.516 1 97.12 181 ARG A O 1
ATOM 1358 N N . PRO A 1 182 ? 6.789 27.219 17.5 1 96.62 182 PRO A N 1
ATOM 1359 C CA . PRO A 1 182 ? 7.418 28.547 17.531 1 96.62 182 PRO A CA 1
ATOM 1360 C C . PRO A 1 182 ? 8.805 28.531 18.172 1 96.62 182 PRO A C 1
ATOM 1362 O O . PRO A 1 182 ? 9.719 29.203 17.688 1 96.62 182 PRO A O 1
ATOM 1365 N N . GLU A 1 183 ? 9.055 27.719 19.172 1 96.19 183 GLU A N 1
ATOM 1366 C CA . GLU A 1 183 ? 10.336 27.641 19.875 1 96.19 183 GLU A CA 1
ATOM 1367 C C . GLU A 1 183 ? 11.414 27.047 18.969 1 96.19 183 GLU A C 1
ATOM 1369 O O . GLU A 1 183 ? 12.609 27.281 19.188 1 96.19 183 GLU A O 1
ATOM 1374 N N . ASP A 1 184 ? 11.039 26.266 17.969 1 96.94 184 ASP A N 1
ATOM 1375 C CA . ASP A 1 184 ? 11.992 25.641 17.047 1 96.94 184 ASP A CA 1
ATOM 1376 C C . ASP A 1 184 ? 12.664 26.688 16.156 1 96.94 184 ASP A C 1
ATOM 1378 O O . ASP A 1 184 ? 13.742 26.438 15.617 1 96.94 184 ASP A O 1
ATOM 1382 N N . TYR A 1 185 ? 12.047 27.875 16 1 97.06 185 TYR A N 1
ATOM 1383 C CA . TYR A 1 185 ? 12.539 28.906 15.094 1 97.06 185 TYR A CA 1
ATOM 1384 C C . TYR A 1 185 ? 13.883 29.453 15.57 1 97.06 185 TYR A C 1
ATOM 1386 O O . TYR A 1 185 ? 14.648 30 14.773 1 97.06 185 TYR A O 1
ATOM 1394 N N . ALA A 1 186 ? 14.156 29.25 16.844 1 95.88 186 ALA A N 1
ATOM 1395 C CA . ALA A 1 186 ? 15.422 29.719 17.406 1 95.88 186 ALA A CA 1
ATOM 1396 C C . ALA A 1 186 ? 16.609 29.031 16.734 1 95.88 186 ALA A C 1
ATOM 1398 O O . ALA A 1 186 ? 17.734 29.547 16.766 1 95.88 186 ALA A O 1
ATOM 1399 N N . ASN A 1 187 ? 16.391 27.891 16.125 1 95.69 187 ASN A N 1
ATOM 1400 C CA . ASN A 1 187 ? 17.453 27.125 15.469 1 95.69 187 ASN A CA 1
ATOM 1401 C C . ASN A 1 187 ? 17.688 27.609 14.047 1 95.69 187 ASN A C 1
ATOM 1403 O O . ASN A 1 187 ? 18.719 27.297 13.445 1 95.69 187 ASN A O 1
ATOM 1407 N N . PHE A 1 188 ? 16.812 28.344 13.43 1 96.94 188 PHE A N 1
ATOM 1408 C CA . PHE A 1 188 ? 16.812 28.641 12.008 1 96.94 188 PHE A CA 1
ATOM 1409 C C . PHE A 1 188 ? 18.016 29.516 11.641 1 96.94 188 PHE A C 1
ATOM 1411 O O . PHE A 1 188 ? 18.641 29.328 10.609 1 96.94 188 PHE A O 1
ATOM 1418 N N . PRO A 1 189 ? 18.406 30.531 12.5 1 95.31 189 PRO A N 1
ATOM 1419 C CA . PRO A 1 189 ? 19.578 31.344 12.188 1 95.31 189 PRO A CA 1
ATOM 1420 C C . PRO A 1 189 ? 20.844 30.516 11.969 1 95.31 189 PRO A C 1
ATOM 1422 O O . PRO A 1 189 ? 21.688 30.875 11.141 1 95.31 189 PRO A O 1
ATOM 1425 N N . SER A 1 190 ? 20.906 29.391 12.617 1 95.88 190 SER A N 1
ATOM 1426 C CA . SER A 1 190 ? 22.094 28.562 12.508 1 95.88 190 SER A CA 1
ATOM 1427 C C . SER A 1 190 ? 22.188 27.875 11.148 1 95.88 190 SER A C 1
ATOM 1429 O O . SER A 1 190 ? 23.234 27.344 10.773 1 95.88 190 SER A O 1
ATOM 1431 N N . TRP A 1 191 ? 21.141 27.906 10.391 1 97.06 191 TRP A N 1
ATOM 1432 C CA . TRP A 1 191 ? 21.109 27.219 9.102 1 97.06 191 TRP A CA 1
ATOM 1433 C C . TRP A 1 191 ? 21.5 28.172 7.973 1 97.06 191 TRP A C 1
ATOM 1435 O O . TRP A 1 191 ? 21.766 27.734 6.852 1 97.06 191 TRP A O 1
ATOM 1445 N N . GLN A 1 192 ? 21.688 29.531 8.273 1 97.38 192 GLN A N 1
ATOM 1446 C CA . GLN A 1 192 ? 21.75 30.547 7.227 1 97.38 192 GLN A CA 1
ATOM 1447 C C . GLN A 1 192 ? 23.094 30.516 6.504 1 97.38 192 GLN A C 1
ATOM 1449 O O . GLN A 1 192 ? 23.188 30.953 5.355 1 97.38 192 GLN A O 1
ATOM 1454 N N . ASP A 1 193 ? 24.109 29.984 7.133 1 96.12 193 ASP A N 1
ATOM 1455 C CA . ASP A 1 193 ? 25.438 30.047 6.555 1 96.12 193 ASP A CA 1
ATOM 1456 C C . ASP A 1 193 ? 25.766 28.781 5.754 1 96.12 193 ASP A C 1
ATOM 1458 O O . ASP A 1 193 ? 26.859 28.656 5.203 1 96.12 193 ASP A O 1
ATOM 1462 N N . ASP A 1 194 ? 24.875 27.844 5.77 1 97.44 194 ASP A N 1
ATOM 1463 C CA . ASP A 1 194 ? 25.062 26.578 5.051 1 97.44 194 ASP A CA 1
ATOM 1464 C C . ASP A 1 194 ? 23.828 26.219 4.246 1 97.44 194 ASP A C 1
ATOM 1466 O O . ASP A 1 194 ? 22.875 25.656 4.785 1 97.44 194 ASP A O 1
ATOM 1470 N N . THR A 1 195 ? 23.875 26.422 2.955 1 96.69 195 THR A N 1
ATOM 1471 C CA . THR A 1 195 ? 22.719 26.188 2.096 1 96.69 195 THR A CA 1
ATOM 1472 C C . THR A 1 195 ? 22.391 24.688 2.029 1 96.69 195 THR A C 1
ATOM 1474 O O . THR A 1 195 ? 21.312 24.312 1.584 1 96.69 195 THR A O 1
ATOM 1477 N N . ALA A 1 196 ? 23.266 23.875 2.443 1 97.12 196 ALA A N 1
ATOM 1478 C CA . ALA A 1 196 ? 23.062 22.422 2.387 1 97.12 196 ALA A CA 1
ATOM 1479 C C . ALA A 1 196 ? 22.328 21.922 3.629 1 97.12 196 ALA A C 1
ATOM 1481 O O . ALA A 1 196 ? 21.844 20.797 3.656 1 97.12 196 ALA A O 1
ATOM 1482 N N . ALA A 1 197 ? 22.281 22.719 4.633 1 95.75 197 ALA A N 1
ATOM 1483 C CA . ALA A 1 197 ? 21.828 22.297 5.949 1 95.75 197 ALA A CA 1
ATOM 1484 C C . ALA A 1 197 ? 20.406 21.75 5.883 1 95.75 197 ALA A C 1
ATOM 1486 O O . ALA A 1 197 ? 20.062 20.766 6.555 1 95.75 197 ALA A O 1
ATOM 1487 N N . ARG A 1 198 ? 19.531 22.344 5.039 1 97.88 198 ARG A N 1
ATOM 1488 C CA . ARG A 1 198 ? 18.125 21.984 4.977 1 97.88 198 ARG A CA 1
ATOM 1489 C C . ARG A 1 198 ? 17.703 21.625 3.553 1 97.88 198 ARG A C 1
ATOM 1491 O O . ARG A 1 198 ? 16.516 21.594 3.23 1 97.88 198 ARG A O 1
ATOM 1498 N N . ARG A 1 199 ? 18.688 21.328 2.781 1 97.81 199 ARG A N 1
ATOM 1499 C CA . ARG A 1 199 ? 18.453 20.969 1.385 1 97.81 199 ARG A CA 1
ATOM 1500 C C . ARG A 1 199 ? 17.641 19.688 1.273 1 97.81 199 ARG A C 1
ATOM 1502 O O . ARG A 1 199 ? 16.953 19.453 0.277 1 97.81 199 ARG A O 1
ATOM 1509 N N . TRP A 1 200 ? 17.656 18.844 2.322 1 97.56 200 TRP A N 1
ATOM 1510 C CA . TRP A 1 200 ? 17.094 17.516 2.324 1 97.56 200 TRP A CA 1
ATOM 1511 C C . TRP A 1 200 ? 15.578 17.562 2.141 1 97.56 200 TRP A C 1
ATOM 1513 O O . TRP A 1 200 ? 14.953 16.578 1.729 1 97.56 200 TRP A O 1
ATOM 1523 N N . ASN A 1 201 ? 14.922 18.688 2.441 1 98.38 201 ASN A N 1
ATOM 1524 C CA . ASN A 1 201 ? 13.492 18.828 2.17 1 98.38 201 ASN A CA 1
ATOM 1525 C C . ASN A 1 201 ? 13.172 20.125 1.45 1 98.38 201 ASN A C 1
ATOM 1527 O O . ASN A 1 201 ? 12.109 20.719 1.648 1 98.38 201 ASN A O 1
ATOM 1531 N N . LEU A 1 202 ? 14.172 20.641 0.744 1 98.75 202 LEU A N 1
ATOM 1532 C CA . LEU A 1 202 ? 14.031 21.859 -0.045 1 98.75 202 LEU A CA 1
ATOM 1533 C C . LEU A 1 202 ? 13.758 23.062 0.855 1 98.75 202 LEU A C 1
ATOM 1535 O O . LEU A 1 202 ? 12.961 23.922 0.511 1 98.75 202 LEU A O 1
ATOM 1539 N N . TRP A 1 203 ? 14.312 23.078 1.998 1 98.81 203 TRP A N 1
ATOM 1540 C CA . TRP A 1 203 ? 14.289 24.156 2.979 1 98.81 203 TRP A CA 1
ATOM 1541 C C . TRP A 1 203 ? 12.867 24.453 3.439 1 98.81 203 TRP A C 1
ATOM 1543 O O . TRP A 1 203 ? 12.555 25.578 3.84 1 98.81 203 TRP A O 1
ATOM 1553 N N . GLY A 1 204 ? 11.945 23.5 3.326 1 98.62 204 GLY A N 1
ATOM 1554 C CA . GLY A 1 204 ? 10.555 23.688 3.695 1 98.62 204 GLY A CA 1
ATOM 1555 C C . GLY A 1 204 ? 10.305 23.516 5.184 1 98.62 204 GLY A C 1
ATOM 1556 O O . GLY A 1 204 ? 11.133 22.969 5.898 1 98.62 204 GLY A O 1
ATOM 1557 N N . TYR A 1 205 ? 9.242 24.031 5.695 1 98.69 205 TYR A N 1
ATOM 1558 C CA . TYR A 1 205 ? 8.711 23.828 7.039 1 98.69 205 TYR A CA 1
ATOM 1559 C C . TYR A 1 205 ? 7.219 24.156 7.09 1 98.69 205 TYR A C 1
ATOM 1561 O O . TYR A 1 205 ? 6.656 24.656 6.113 1 98.69 205 TYR A O 1
ATOM 1569 N N . ILE A 1 206 ? 6.566 23.844 8.156 1 98.81 206 ILE A N 1
ATOM 1570 C CA . ILE A 1 206 ? 5.191 24.266 8.406 1 98.81 206 ILE A CA 1
ATOM 1571 C C . ILE A 1 206 ? 5.016 24.578 9.891 1 98.81 206 ILE A C 1
ATOM 1573 O O . ILE A 1 206 ? 5.414 23.797 10.75 1 98.81 206 ILE A O 1
ATOM 1577 N N . ASP A 1 207 ? 4.496 25.75 10.148 1 98.75 207 ASP A N 1
ATOM 1578 C CA . ASP A 1 207 ? 4.121 26.094 11.516 1 98.75 207 ASP A CA 1
ATOM 1579 C C . ASP A 1 207 ? 2.988 25.203 12.016 1 98.75 207 ASP A C 1
ATOM 1581 O O . ASP A 1 207 ? 1.978 25.031 11.336 1 98.75 207 ASP A O 1
ATOM 1585 N N . GLY A 1 208 ? 3.16 24.641 13.219 1 98.62 208 GLY A N 1
ATOM 1586 C CA . GLY A 1 208 ? 2.145 23.75 13.766 1 98.62 208 GLY A CA 1
ATOM 1587 C C . GLY A 1 208 ? 0.757 24.375 13.773 1 98.62 208 GLY A C 1
ATOM 1588 O O . GLY A 1 208 ? -0.235 23.672 13.531 1 98.62 208 GLY A O 1
ATOM 1589 N N . ARG A 1 209 ? 0.619 25.672 14.047 1 98.56 209 ARG A N 1
ATOM 1590 C CA . ARG A 1 209 ? -0.657 26.375 14.07 1 98.56 209 ARG A CA 1
ATOM 1591 C C . ARG A 1 209 ? -1.283 26.422 12.68 1 98.56 209 ARG A C 1
ATOM 1593 O O . ARG A 1 209 ? -2.496 26.25 12.539 1 98.56 209 ARG A O 1
ATOM 1600 N N . ASP A 1 210 ? -0.435 26.641 11.719 1 98.81 210 ASP A N 1
ATOM 1601 C CA . ASP A 1 210 ? -0.932 26.641 10.344 1 98.81 210 ASP A CA 1
ATOM 1602 C C . ASP A 1 210 ? -1.259 25.234 9.867 1 98.81 210 ASP A C 1
ATOM 1604 O O . ASP A 1 210 ? -2.186 25.031 9.086 1 98.81 210 ASP A O 1
ATOM 1608 N N . GLY A 1 211 ? -0.449 24.234 10.312 1 98.88 211 GLY A N 1
ATOM 1609 C CA . GLY A 1 211 ? -0.838 22.844 10.07 1 98.88 211 GLY A CA 1
ATOM 1610 C C . GLY A 1 211 ? -2.225 22.516 10.586 1 98.88 211 GLY A C 1
ATOM 1611 O O . GLY A 1 211 ? -3.002 21.844 9.906 1 98.88 211 GLY A O 1
ATOM 1612 N N . ALA A 1 212 ? -2.531 22.984 11.781 1 98.88 212 ALA A N 1
ATOM 1613 C CA . ALA A 1 212 ? -3.855 22.797 12.375 1 98.88 212 ALA A CA 1
ATOM 1614 C C . ALA A 1 212 ? -4.93 23.469 11.531 1 98.88 212 ALA A C 1
ATOM 1616 O O . ALA A 1 212 ? -6.016 22.922 11.336 1 98.88 212 ALA A O 1
ATOM 1617 N N . GLN A 1 213 ? -4.613 24.672 11.047 1 98.88 213 GLN A N 1
ATOM 1618 C CA . GLN A 1 213 ? -5.527 25.359 10.141 1 98.88 213 GLN A CA 1
ATOM 1619 C C . GLN A 1 213 ? -5.828 24.5 8.914 1 98.88 213 GLN A C 1
ATOM 1621 O O . GLN A 1 213 ? -6.977 24.438 8.469 1 98.88 213 GLN A O 1
ATOM 1626 N N . ALA A 1 214 ? -4.746 23.906 8.312 1 98.94 214 ALA A N 1
ATOM 1627 C CA . ALA A 1 214 ? -4.922 23.047 7.137 1 98.94 214 ALA A CA 1
ATOM 1628 C C . ALA A 1 214 ? -5.863 21.891 7.43 1 98.94 214 ALA A C 1
ATOM 1630 O O . ALA A 1 214 ? -6.691 21.531 6.594 1 98.94 214 ALA A O 1
ATOM 1631 N N . VAL A 1 215 ? -5.785 21.281 8.602 1 98.94 215 VAL A N 1
ATOM 1632 C CA . VAL A 1 215 ? -6.652 20.188 9.008 1 98.94 215 VAL A CA 1
ATOM 1633 C C . VAL A 1 215 ? -8.102 20.656 9.062 1 98.94 215 VAL A C 1
ATOM 1635 O O . VAL A 1 215 ? -8.992 20.016 8.508 1 98.94 215 VAL A O 1
ATOM 1638 N N . ARG A 1 216 ? -8.352 21.781 9.719 1 98.94 216 ARG A N 1
ATOM 1639 C CA . ARG A 1 216 ? -9.703 22.312 9.805 1 98.94 216 ARG A CA 1
ATOM 1640 C C . ARG A 1 216 ? -10.266 22.609 8.414 1 98.94 216 ARG A C 1
ATOM 1642 O O . ARG A 1 216 ? -11.406 22.266 8.109 1 98.94 216 ARG A O 1
ATOM 1649 N N . ARG A 1 217 ? -9.43 23.281 7.613 1 98.88 217 ARG A N 1
ATOM 1650 C CA . ARG A 1 217 ? -9.867 23.609 6.258 1 98.88 217 ARG A CA 1
ATOM 1651 C C . ARG A 1 217 ? -10.195 22.359 5.465 1 98.88 217 ARG A C 1
ATOM 1653 O O . ARG A 1 217 ? -11.12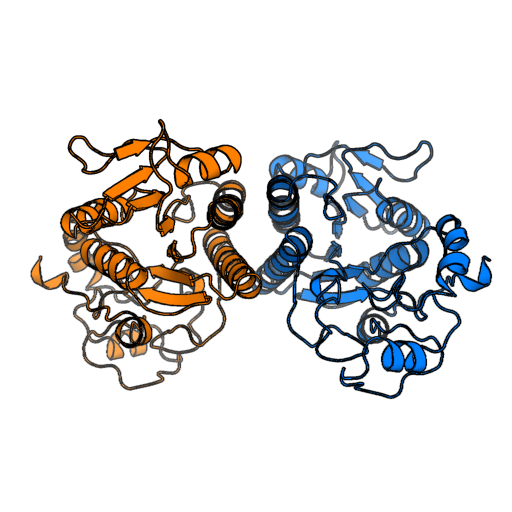5 22.344 4.66 1 98.88 217 ARG A O 1
ATOM 1660 N N . ALA A 1 218 ? -9.398 21.328 5.641 1 98.94 218 ALA A N 1
ATOM 1661 C CA . ALA A 1 218 ? -9.664 20.047 4.973 1 98.94 218 ALA A CA 1
ATOM 1662 C C . ALA A 1 218 ? -10.992 19.453 5.441 1 98.94 218 ALA A C 1
ATOM 1664 O O . ALA A 1 218 ? -11.758 18.922 4.633 1 98.94 218 ALA A O 1
ATOM 1665 N N . LEU A 1 219 ? -11.273 19.484 6.746 1 98.88 219 LEU A N 1
ATOM 1666 C CA . LEU A 1 219 ? -12.539 19.016 7.289 1 98.88 219 LEU A CA 1
ATOM 1667 C C . LEU A 1 219 ? -13.719 19.734 6.648 1 98.88 219 LEU A C 1
ATOM 1669 O O . LEU A 1 219 ? -14.75 19.125 6.371 1 98.88 219 LEU A O 1
ATOM 1673 N N . GLU A 1 220 ? -13.508 20.969 6.367 1 98.69 220 GLU A N 1
ATOM 1674 C CA . GLU A 1 220 ? -14.602 21.844 5.945 1 98.69 220 GLU A CA 1
ATOM 1675 C C . GLU A 1 220 ? -14.742 21.844 4.426 1 98.69 220 GLU A C 1
ATOM 1677 O O . GLU A 1 220 ? -15.766 22.297 3.895 1 98.69 220 GLU A O 1
ATOM 1682 N N . ALA A 1 221 ? -13.688 21.438 3.717 1 98.62 221 ALA A N 1
ATOM 1683 C CA . ALA A 1 221 ? -13.695 21.469 2.256 1 98.62 221 ALA A CA 1
ATOM 1684 C C . ALA A 1 221 ? -14.812 20.594 1.688 1 98.62 221 ALA A C 1
ATOM 1686 O O . ALA A 1 221 ? -15.133 19.547 2.248 1 98.62 221 ALA A O 1
ATOM 1687 N N . ASP A 1 222 ? -15.312 21.016 0.552 1 97.75 222 ASP A N 1
ATOM 1688 C CA . ASP A 1 222 ? -16.453 20.344 -0.065 1 97.75 222 ASP A CA 1
ATOM 1689 C C . ASP A 1 222 ? -16.031 19.562 -1.3 1 97.75 222 ASP A C 1
ATOM 1691 O O . ASP A 1 222 ? -16.125 20.047 -2.424 1 97.75 222 ASP A O 1
ATOM 1695 N N . PHE A 1 223 ? -15.586 18.406 -1.141 1 98.38 223 PHE A N 1
ATOM 1696 C CA . PHE A 1 223 ? -15.289 17.453 -2.205 1 98.38 223 PHE A CA 1
ATOM 1697 C C . PHE A 1 223 ? -15.477 16.031 -1.718 1 98.38 223 PHE A C 1
ATOM 1699 O O . PHE A 1 223 ? -15.641 15.789 -0.52 1 98.38 223 PHE A O 1
ATOM 1706 N N . THR A 1 224 ? -15.609 15.086 -2.596 1 98.44 224 THR A N 1
ATOM 1707 C CA . THR A 1 224 ? -15.578 13.648 -2.32 1 98.44 224 THR A CA 1
ATOM 1708 C C . THR A 1 224 ? -14.398 12.992 -3.029 1 98.44 224 THR A C 1
ATOM 1710 O O . THR A 1 224 ? -13.758 13.602 -3.889 1 98.44 224 THR A O 1
ATOM 1713 N N . GLY A 1 225 ? -14.086 11.758 -2.66 1 98.69 225 GLY A N 1
ATOM 1714 C CA . GLY A 1 225 ? -12.93 11.07 -3.211 1 98.69 225 GLY A CA 1
ATOM 1715 C C . GLY A 1 225 ? -11.648 11.352 -2.451 1 98.69 225 GLY A C 1
ATOM 1716 O O . GLY A 1 225 ? -11.688 11.859 -1.328 1 98.69 225 GLY A O 1
ATOM 1717 N N . PHE A 1 226 ? -10.562 10.938 -3 1 98.88 226 PHE A N 1
ATOM 1718 C CA . PHE A 1 226 ? -9.242 11.102 -2.408 1 98.88 226 PHE A CA 1
ATOM 1719 C C . PHE A 1 226 ? -8.516 12.281 -3.031 1 98.88 226 PHE A C 1
ATOM 1721 O O . PHE A 1 226 ? -8.445 12.406 -4.254 1 98.88 226 PHE A O 1
ATOM 1728 N N . GLU A 1 227 ? -7.98 13.148 -2.193 1 98.88 227 GLU A N 1
ATOM 1729 C CA . GLU A 1 227 ? -7.059 14.195 -2.609 1 98.88 227 GLU A CA 1
ATOM 1730 C C . GLU A 1 227 ? -5.867 14.297 -1.66 1 98.88 227 GLU A C 1
ATOM 1732 O O . GLU A 1 227 ? -6.027 14.188 -0.442 1 98.88 227 GLU A O 1
ATOM 1737 N N . ALA A 1 228 ? -4.715 14.438 -2.215 1 98.88 228 ALA A N 1
ATOM 1738 C CA . ALA A 1 228 ? -3.516 14.773 -1.446 1 98.88 228 ALA A CA 1
ATOM 1739 C C . ALA A 1 228 ? -3.166 16.25 -1.582 1 98.88 228 ALA A C 1
ATOM 1741 O O . ALA A 1 228 ? -3.348 16.844 -2.648 1 98.88 228 ALA A O 1
ATOM 1742 N N . PHE A 1 229 ? -2.68 16.828 -0.533 1 98.94 229 PHE A N 1
ATOM 1743 C CA . PHE A 1 229 ? -2.295 18.234 -0.523 1 98.94 229 PHE A CA 1
ATOM 1744 C C . PHE A 1 229 ? -0.936 18.422 0.139 1 98.94 229 PHE A C 1
ATOM 1746 O O . PHE A 1 229 ? -0.712 17.953 1.254 1 98.94 229 PHE A O 1
ATOM 1753 N N . VAL A 1 230 ? -0.044 19.094 -0.517 1 98.94 230 VAL A N 1
ATOM 1754 C CA . VAL A 1 230 ? 1.189 19.516 0.139 1 98.94 230 VAL A CA 1
ATOM 1755 C C . VAL A 1 230 ? 0.892 20.656 1.118 1 98.94 230 VAL A C 1
ATOM 1757 O O . VAL A 1 230 ? 0.272 21.656 0.749 1 98.94 230 VAL A O 1
ATOM 1760 N N . ILE A 1 231 ? 1.27 20.453 2.332 1 98.94 231 ILE A N 1
ATOM 1761 C CA . ILE A 1 231 ? 1.067 21.453 3.381 1 98.94 231 ILE A CA 1
ATOM 1762 C C . ILE A 1 231 ? 2.42 21.922 3.908 1 98.94 231 ILE A C 1
ATOM 1764 O O . ILE A 1 231 ? 3.068 21.234 4.691 1 98.94 231 ILE A O 1
ATOM 1768 N N . ALA A 1 232 ? 2.83 23.062 3.514 1 98.94 232 ALA A N 1
ATOM 1769 C CA . ALA A 1 232 ? 4.055 23.734 3.916 1 98.94 232 ALA A CA 1
ATOM 1770 C C . ALA A 1 232 ? 3.801 25.234 4.156 1 98.94 232 ALA A C 1
ATOM 1772 O O . ALA A 1 232 ? 2.711 25.734 3.873 1 98.94 232 ALA A O 1
ATOM 1773 N N . ASN A 1 233 ? 4.746 25.875 4.785 1 98.69 233 ASN A N 1
ATOM 1774 C CA . ASN A 1 233 ? 4.648 27.328 4.867 1 98.69 233 ASN A CA 1
ATOM 1775 C C . ASN A 1 233 ? 4.828 27.969 3.5 1 98.69 233 ASN A C 1
ATOM 1777 O O . ASN A 1 233 ? 5.152 27.297 2.521 1 98.69 233 ASN A O 1
ATOM 1781 N N . GLU A 1 234 ? 4.496 29.203 3.379 1 98.19 234 GLU A N 1
ATOM 1782 C CA . GLU A 1 234 ? 4.551 29.875 2.08 1 98.19 234 GLU A CA 1
ATOM 1783 C C . GLU A 1 234 ? 5.969 30.328 1.758 1 98.19 234 GLU A C 1
ATOM 1785 O O . GLU A 1 234 ? 6.262 30.703 0.621 1 98.19 234 GLU A O 1
ATOM 1790 N N . ASP A 1 235 ? 6.867 30.25 2.752 1 98.25 235 ASP A N 1
ATOM 1791 C CA . ASP A 1 235 ? 8.266 30.625 2.572 1 98.25 235 ASP A CA 1
ATOM 1792 C C . ASP A 1 235 ? 9.195 29.531 3.088 1 98.25 235 ASP A C 1
ATOM 1794 O O . ASP A 1 235 ? 8.75 28.562 3.705 1 98.25 235 ASP A O 1
ATOM 1798 N N . THR A 1 236 ? 10.539 29.641 2.82 1 98.5 236 THR A N 1
ATOM 1799 C CA . THR A 1 236 ? 11.539 28.672 3.256 1 98.5 236 THR A CA 1
ATOM 1800 C C . THR A 1 236 ? 12.117 29.078 4.609 1 98.5 236 THR A C 1
ATOM 1802 O O . THR A 1 236 ? 11.82 30.141 5.133 1 98.5 236 THR A O 1
ATOM 1805 N N . VAL A 1 237 ? 12.984 28.219 5.129 1 98.5 237 VAL A N 1
ATOM 1806 C CA . VAL A 1 237 ? 13.633 28.469 6.41 1 98.5 237 VAL A CA 1
ATOM 1807 C C . VAL A 1 237 ? 14.828 29.391 6.211 1 98.5 237 VAL A C 1
ATOM 1809 O O . VAL A 1 237 ? 15.469 29.812 7.18 1 98.5 237 VAL A O 1
ATOM 1812 N N . MET A 1 238 ? 15.172 29.734 4.98 1 98.25 238 MET A N 1
ATOM 1813 C CA . MET A 1 238 ? 16.375 30.484 4.645 1 98.25 238 MET A CA 1
ATOM 1814 C C . MET A 1 238 ? 16.031 31.938 4.344 1 98.25 238 MET A C 1
ATOM 1816 O O . MET A 1 238 ? 14.938 32.25 3.854 1 98.25 238 MET A O 1
ATOM 1820 N N . VAL A 1 239 ? 16.969 32.844 4.566 1 97.56 239 VAL A N 1
ATOM 1821 C CA . VAL A 1 239 ? 16.812 34.25 4.207 1 97.56 239 VAL A CA 1
ATOM 1822 C C . VAL A 1 239 ? 17.188 34.469 2.74 1 97.56 239 VAL A C 1
ATOM 1824 O O . VAL A 1 239 ? 16.75 35.406 2.111 1 97.56 239 VAL A O 1
ATOM 1827 N N . ARG A 1 240 ? 18.016 33.562 2.266 1 97.56 240 ARG A N 1
ATOM 1828 C CA . ARG A 1 240 ? 18.406 33.625 0.86 1 97.56 240 ARG A CA 1
ATOM 1829 C C . ARG A 1 240 ? 17.219 33.281 -0.047 1 97.56 240 ARG A C 1
ATOM 1831 O O . ARG A 1 240 ? 16.344 32.5 0.323 1 97.56 240 ARG A O 1
ATOM 1838 N N . ASP A 1 241 ? 17.266 33.844 -1.272 1 98.31 241 ASP A N 1
ATOM 1839 C CA . ASP A 1 241 ? 16.203 33.594 -2.238 1 98.31 241 ASP A CA 1
ATOM 1840 C C . ASP A 1 241 ? 16.156 32.125 -2.643 1 98.31 241 ASP A C 1
ATOM 1842 O O . ASP A 1 241 ? 17.188 31.484 -2.834 1 98.31 241 ASP A O 1
ATOM 1846 N N . SER A 1 242 ? 14.93 31.625 -2.834 1 98.69 242 SER A N 1
ATOM 1847 C CA . SER A 1 242 ? 14.719 30.234 -3.215 1 98.69 242 SER A CA 1
ATOM 1848 C C . SER A 1 242 ? 15.398 29.922 -4.543 1 98.69 242 SER A C 1
ATOM 1850 O O . SER A 1 242 ? 15.969 28.844 -4.711 1 98.69 242 SER A O 1
ATOM 1852 N N . ALA A 1 243 ? 15.344 30.844 -5.453 1 98.56 243 ALA A N 1
ATOM 1853 C CA . ALA A 1 243 ? 15.977 30.641 -6.754 1 98.56 243 ALA A CA 1
ATOM 1854 C C . ALA A 1 243 ? 17.484 30.422 -6.605 1 98.56 243 ALA A C 1
ATOM 1856 O O . ALA A 1 243 ? 18.062 29.578 -7.289 1 98.56 243 ALA A O 1
ATOM 1857 N N . ASP A 1 244 ? 18.109 31.188 -5.738 1 98.38 244 ASP A N 1
ATOM 1858 C CA . ASP A 1 244 ? 19.547 31.062 -5.504 1 98.38 244 ASP A CA 1
ATOM 1859 C C . ASP A 1 244 ? 19.891 29.719 -4.852 1 98.38 244 ASP A C 1
ATOM 1861 O O . ASP A 1 244 ? 20.891 29.094 -5.191 1 98.38 244 ASP A O 1
ATOM 1865 N N . LEU A 1 245 ? 19.078 29.359 -3.885 1 98.62 245 LEU A N 1
ATOM 1866 C CA . LEU A 1 245 ? 19.297 28.078 -3.223 1 98.62 245 LEU A CA 1
ATOM 1867 C C . LEU A 1 245 ? 19.25 26.938 -4.23 1 98.62 245 LEU A C 1
ATOM 1869 O O . LEU A 1 245 ? 20.141 26.078 -4.23 1 98.62 245 LEU A O 1
ATOM 1873 N N . VAL A 1 246 ? 18.234 26.938 -5.141 1 98.69 246 VAL A N 1
ATOM 1874 C CA . VAL A 1 246 ? 18.062 25.875 -6.137 1 98.69 246 VAL A CA 1
ATOM 1875 C C . VAL A 1 246 ? 19.25 25.891 -7.105 1 98.69 246 VAL A C 1
ATOM 1877 O O . VAL A 1 246 ? 19.812 24.828 -7.41 1 98.69 246 VAL A O 1
ATOM 1880 N N . ALA A 1 247 ? 19.641 27.047 -7.512 1 98.25 247 ALA A N 1
ATOM 1881 C CA . ALA A 1 247 ? 20.75 27.156 -8.445 1 98.25 247 ALA A CA 1
ATOM 1882 C C . ALA A 1 247 ? 22.031 26.578 -7.852 1 98.25 247 ALA A C 1
ATOM 1884 O O . ALA A 1 247 ? 22.844 25.969 -8.562 1 98.25 247 ALA A O 1
ATOM 1885 N N . GLU A 1 248 ? 22.172 26.781 -6.605 1 98.31 248 GLU A N 1
ATOM 1886 C CA . GLU A 1 248 ? 23.391 26.344 -5.934 1 98.31 248 GLU A CA 1
ATOM 1887 C C . GLU A 1 248 ? 23.359 24.844 -5.641 1 98.31 248 GLU A C 1
ATOM 1889 O O . GLU A 1 248 ? 24.359 24.141 -5.848 1 98.31 248 GLU A O 1
ATOM 1894 N N . GLN A 1 249 ? 22.281 24.312 -5.145 1 98.19 249 GLN A N 1
ATOM 1895 C CA . GLN A 1 249 ? 22.25 22.969 -4.574 1 98.19 249 GLN A CA 1
ATOM 1896 C C . GLN A 1 249 ? 21.656 21.969 -5.562 1 98.19 249 GLN A C 1
ATOM 1898 O O . GLN A 1 249 ? 21.875 20.75 -5.441 1 98.19 249 GLN A O 1
ATOM 1903 N N . PHE A 1 250 ? 20.797 22.422 -6.48 1 98.38 250 PHE A N 1
ATOM 1904 C CA . PHE A 1 250 ? 20.156 21.609 -7.496 1 98.38 250 PHE A CA 1
ATOM 1905 C C . PHE A 1 250 ? 20.266 22.25 -8.875 1 98.38 250 PHE A C 1
ATOM 1907 O O . PHE A 1 250 ? 19.25 22.516 -9.531 1 98.38 250 PHE A O 1
ATOM 1914 N N . PRO A 1 251 ? 21.453 22.391 -9.352 1 97.81 251 PRO A N 1
ATOM 1915 C CA . PRO A 1 251 ? 21.656 23.203 -10.555 1 97.81 251 PRO A CA 1
ATOM 1916 C C . PRO A 1 251 ? 21 22.594 -11.789 1 97.81 251 PRO A C 1
ATOM 1918 O O . PRO A 1 251 ? 20.656 23.312 -12.734 1 97.81 251 PRO A O 1
ATOM 1921 N N . ASP A 1 252 ? 20.719 21.312 -11.812 1 97.94 252 ASP A N 1
ATOM 1922 C CA . ASP A 1 252 ? 20.234 20.641 -13.023 1 97.94 252 ASP A CA 1
ATOM 1923 C C . ASP A 1 252 ? 18.734 20.359 -12.922 1 97.94 252 ASP A C 1
ATOM 1925 O O . ASP A 1 252 ? 18.141 19.828 -13.859 1 97.94 252 ASP A O 1
ATOM 1929 N N . VAL A 1 253 ? 18.109 20.641 -11.812 1 98.5 253 VAL A N 1
ATOM 1930 C CA . VAL A 1 253 ? 16.688 20.344 -11.625 1 98.5 253 VAL A CA 1
ATOM 1931 C C . VAL A 1 253 ? 15.844 21.312 -12.445 1 98.5 253 VAL A C 1
ATOM 1933 O O . VAL A 1 253 ? 16.078 22.531 -12.406 1 98.5 253 VAL A O 1
ATOM 1936 N N . PRO A 1 254 ? 14.875 20.797 -13.234 1 98.62 254 PRO A N 1
ATOM 1937 C CA . PRO A 1 254 ? 13.984 21.703 -13.961 1 98.62 254 PRO A CA 1
ATOM 1938 C C . PRO A 1 254 ? 13.172 22.609 -13.039 1 98.62 254 PRO A C 1
ATOM 1940 O O . PRO A 1 254 ? 12.586 22.141 -12.07 1 98.62 254 PRO A O 1
ATOM 1943 N N . VAL A 1 255 ? 13.211 23.891 -13.289 1 98.62 255 VAL A N 1
ATOM 1944 C CA . VAL A 1 255 ? 12.375 24.875 -12.602 1 98.62 255 VAL A CA 1
ATOM 1945 C C . VAL A 1 255 ? 11.141 25.188 -13.445 1 98.62 255 VAL A C 1
ATOM 1947 O O . VAL A 1 255 ? 11.25 25.812 -14.5 1 98.62 255 VAL A O 1
ATOM 1950 N N . ARG A 1 256 ? 9.977 24.812 -12.984 1 97.44 256 ARG A N 1
ATOM 1951 C CA . ARG A 1 256 ? 8.773 24.766 -13.812 1 97.44 256 ARG A CA 1
ATOM 1952 C C . ARG A 1 256 ? 8.148 26.141 -13.945 1 97.44 256 ARG A C 1
ATOM 1954 O O . ARG A 1 256 ? 7.391 26.406 -14.883 1 97.44 256 ARG A O 1
ATOM 1961 N N . ARG A 1 257 ? 8.375 27.031 -13.055 1 96.75 257 ARG A N 1
ATOM 1962 C CA . ARG A 1 257 ? 7.93 28.406 -13.078 1 96.75 257 ARG A CA 1
ATOM 1963 C C . ARG A 1 257 ? 8.891 29.312 -12.312 1 96.75 257 ARG A C 1
ATOM 1965 O O . ARG A 1 257 ? 9.641 28.844 -11.453 1 96.75 257 ARG A O 1
ATOM 1972 N N . PRO A 1 258 ? 8.883 30.578 -12.625 1 96.88 258 PRO A N 1
ATOM 1973 C CA . PRO A 1 258 ? 9.773 31.469 -11.883 1 96.88 258 PRO A CA 1
ATOM 1974 C C . PRO A 1 258 ? 9.516 31.438 -10.375 1 96.88 258 PRO A C 1
ATOM 1976 O O . PRO A 1 258 ? 8.359 31.406 -9.945 1 96.88 258 PRO A O 1
ATOM 1979 N N . LEU A 1 259 ? 10.562 31.391 -9.609 1 98.31 259 LEU A N 1
ATOM 1980 C CA . LEU A 1 259 ? 10.492 31.391 -8.148 1 98.31 259 LEU A CA 1
ATOM 1981 C C . LEU A 1 259 ? 10.578 32.812 -7.609 1 98.31 259 LEU A C 1
ATOM 1983 O O . LEU A 1 259 ? 11.414 33.594 -8.055 1 98.31 259 LEU A O 1
ATOM 1987 N N . GLN A 1 260 ? 9.727 33.094 -6.707 1 97.56 260 GLN A N 1
ATOM 1988 C CA . GLN A 1 260 ? 9.656 34.469 -6.188 1 97.56 260 GLN A CA 1
ATOM 1989 C C . GLN A 1 260 ? 10.18 34.531 -4.758 1 97.56 260 GLN A C 1
ATOM 1991 O O . GLN A 1 260 ? 9.625 33.906 -3.854 1 97.56 260 GLN A O 1
ATOM 1996 N N . GLY A 1 261 ? 11.188 35.375 -4.59 1 98.19 261 GLY A N 1
ATOM 1997 C CA . GLY A 1 261 ? 11.711 35.594 -3.25 1 98.19 261 GLY A CA 1
ATOM 1998 C C . GLY A 1 261 ? 12.062 34.281 -2.529 1 98.19 261 GLY A C 1
ATOM 1999 O O . GLY A 1 261 ? 12.781 33.469 -3.07 1 98.19 261 GLY A O 1
ATOM 2000 N N . ARG A 1 262 ? 11.523 34.156 -1.279 1 98.38 262 ARG A N 1
ATOM 2001 C CA . ARG A 1 262 ? 11.82 33 -0.429 1 98.38 262 ARG A CA 1
ATOM 2002 C C . ARG A 1 262 ? 10.695 31.984 -0.461 1 98.38 262 ARG A C 1
ATOM 2004 O O . ARG A 1 262 ? 10.43 31.312 0.537 1 98.38 262 ARG A O 1
ATOM 2011 N N . GLU A 1 263 ? 9.961 32.031 -1.545 1 98.31 263 GLU A N 1
ATOM 2012 C CA . GLU A 1 263 ? 8.781 31.156 -1.582 1 98.31 263 GLU A CA 1
ATOM 2013 C C . GLU A 1 263 ? 9.148 29.703 -1.336 1 98.31 263 GLU A C 1
ATOM 2015 O O . GLU A 1 263 ? 10.258 29.281 -1.659 1 98.31 263 GLU A O 1
ATOM 2020 N N . THR A 1 264 ? 8.242 29 -0.756 1 98.69 264 THR A N 1
ATOM 2021 C CA . THR A 1 264 ? 8.43 27.578 -0.527 1 98.69 264 THR A CA 1
ATOM 2022 C C . THR A 1 264 ? 8.641 26.828 -1.848 1 98.69 264 THR A C 1
ATOM 2024 O O . THR A 1 264 ? 8.039 27.188 -2.863 1 98.69 264 THR A O 1
ATOM 2027 N N . LEU A 1 265 ? 9.469 25.828 -1.831 1 98.88 265 LEU A N 1
ATOM 2028 C CA . LEU A 1 265 ? 9.703 24.953 -2.982 1 98.88 265 LEU A CA 1
ATOM 2029 C C . LEU A 1 265 ? 8.828 23.703 -2.904 1 98.88 265 LEU A C 1
ATOM 2031 O O . LEU A 1 265 ? 8.852 22.859 -3.807 1 98.88 265 LEU A O 1
ATOM 2035 N N . LEU A 1 266 ? 8.062 23.516 -1.859 1 98.81 266 LEU A N 1
ATOM 2036 C CA . LEU A 1 266 ? 6.934 22.594 -1.71 1 98.81 266 LEU A CA 1
ATOM 2037 C C . LEU A 1 266 ? 5.621 23.312 -2.029 1 98.81 266 LEU A C 1
ATOM 2039 O O . LEU A 1 266 ? 5.023 23.938 -1.157 1 98.81 266 LEU A O 1
ATOM 2043 N N . SER A 1 267 ? 5.176 23.172 -3.184 1 98.75 267 SER A N 1
ATOM 2044 C CA . SER A 1 267 ? 4.074 23.984 -3.67 1 98.75 267 SER A CA 1
ATOM 2045 C C . SER A 1 267 ? 2.797 23.734 -2.883 1 98.75 267 SER A C 1
ATOM 2047 O O . SER A 1 267 ? 2.328 22.594 -2.811 1 98.75 267 SER A O 1
ATOM 2049 N N . ILE A 1 268 ? 2.275 24.781 -2.352 1 98.81 268 ILE A N 1
ATOM 2050 C CA . ILE A 1 268 ? 1.03 24.672 -1.601 1 98.81 268 ILE A CA 1
ATOM 2051 C C . ILE A 1 268 ? -0.122 25.234 -2.432 1 98.81 268 ILE A C 1
ATOM 2053 O O . ILE A 1 268 ? -1.172 25.578 -1.889 1 98.81 268 ILE A O 1
ATOM 2057 N N . ASP A 1 269 ? 0.065 25.328 -3.725 1 98.56 269 ASP A N 1
ATOM 2058 C CA . ASP A 1 269 ? -0.906 25.953 -4.621 1 98.56 269 ASP A CA 1
ATOM 2059 C C . ASP A 1 269 ? -2.23 25.188 -4.609 1 98.56 269 ASP A C 1
ATOM 2061 O O . ASP A 1 269 ? -3.301 25.797 -4.547 1 98.56 269 ASP A O 1
ATOM 2065 N N . LYS A 1 270 ? -2.199 23.891 -4.688 1 98.81 270 LYS A N 1
ATOM 2066 C CA . LYS A 1 270 ? -3.42 23.094 -4.664 1 98.81 270 LYS A CA 1
ATOM 2067 C C . LYS A 1 270 ? -4.18 23.297 -3.352 1 98.81 270 LYS A C 1
ATOM 2069 O O . LYS A 1 270 ? -5.402 23.438 -3.352 1 98.81 270 LYS A O 1
ATOM 2074 N N . ALA A 1 271 ? -3.467 23.266 -2.219 1 98.88 271 ALA A N 1
ATOM 2075 C CA . ALA A 1 271 ? -4.094 23.469 -0.917 1 98.88 271 ALA A CA 1
ATOM 2076 C C . ALA A 1 271 ? -4.773 24.844 -0.846 1 98.88 271 ALA A C 1
ATOM 2078 O O . ALA A 1 271 ? -5.879 24.953 -0.308 1 98.88 271 ALA A O 1
ATOM 2079 N N . ARG A 1 272 ? -4.113 25.875 -1.383 1 98.75 272 ARG A N 1
ATOM 2080 C CA . ARG A 1 272 ? -4.711 27.203 -1.438 1 98.75 272 ARG A CA 1
ATOM 2081 C C . ARG A 1 272 ? -5.996 27.203 -2.26 1 98.75 272 ARG A C 1
ATOM 2083 O O . ARG A 1 272 ? -7.023 27.719 -1.822 1 98.75 272 ARG A O 1
ATOM 2090 N N . ARG A 1 273 ? -5.914 26.578 -3.387 1 98.62 273 ARG A N 1
ATOM 2091 C CA . ARG A 1 273 ? -7.02 26.594 -4.336 1 98.62 273 ARG A CA 1
ATOM 2092 C C . ARG A 1 273 ? -8.203 25.781 -3.816 1 98.62 273 ARG A C 1
ATOM 2094 O O . ARG A 1 273 ? -9.352 26.219 -3.914 1 98.62 273 ARG A O 1
ATOM 2101 N N . VAL A 1 274 ? -7.984 24.594 -3.246 1 98.75 274 VAL A N 1
ATOM 2102 C CA . VAL A 1 274 ? -9.047 23.625 -2.973 1 98.75 274 VAL A CA 1
ATOM 2103 C C . VAL A 1 274 ? -9.508 23.766 -1.523 1 98.75 274 VAL A C 1
ATOM 2105 O O . VAL A 1 274 ? -10.703 23.672 -1.233 1 98.75 274 VAL A O 1
ATOM 2108 N N . LEU A 1 275 ? -8.594 24.047 -0.58 1 98.81 275 LEU A N 1
ATOM 2109 C CA . LEU A 1 275 ? -8.922 24.031 0.841 1 98.81 275 LEU A CA 1
ATOM 2110 C C . LEU A 1 275 ? -9.07 25.453 1.378 1 98.81 275 LEU A C 1
ATOM 2112 O O . LEU A 1 275 ? -9.586 25.656 2.479 1 98.81 275 LEU A O 1
ATOM 2116 N N . GLY A 1 276 ? -8.578 26.453 0.597 1 98.75 276 GLY A N 1
ATOM 2117 C CA . GLY A 1 276 ? -8.469 27.781 1.146 1 98.75 276 GLY A CA 1
ATOM 2118 C C . GLY A 1 276 ? -7.355 27.922 2.168 1 98.75 276 GLY A C 1
ATOM 2119 O O . GLY A 1 276 ? -7.441 28.75 3.08 1 98.75 276 GLY A O 1
ATOM 2120 N N . TYR A 1 277 ? -6.383 27.094 2.115 1 98.75 277 TYR A N 1
ATOM 2121 C CA . TYR A 1 277 ? -5.227 27.094 3.002 1 98.75 277 TYR A CA 1
ATOM 2122 C C . TYR A 1 277 ? -4.41 28.375 2.824 1 98.75 277 TYR A C 1
ATOM 2124 O O . TYR A 1 277 ? -4.141 28.797 1.696 1 98.75 277 TYR A O 1
ATOM 2132 N N . ALA A 1 278 ? -4.094 29.016 3.941 1 97.81 278 ALA A N 1
ATOM 2133 C CA . ALA A 1 278 ? -3.344 30.266 3.949 1 97.81 278 ALA A CA 1
ATOM 2134 C C . ALA A 1 278 ? -2.492 30.391 5.211 1 97.81 278 ALA A C 1
ATOM 2136 O O . ALA A 1 278 ? -2.941 30.938 6.219 1 97.81 278 ALA A O 1
ATOM 2137 N N . PRO A 1 279 ? -1.251 29.906 5.117 1 97.69 279 PRO A N 1
ATOM 2138 C CA . PRO A 1 279 ? -0.415 30.016 6.316 1 97.69 279 PRO A CA 1
ATOM 2139 C C . PRO A 1 279 ? -0.335 31.438 6.871 1 97.69 279 PRO A C 1
ATOM 2141 O O . PRO A 1 279 ? -0.271 32.406 6.102 1 97.69 279 PRO A O 1
ATOM 2144 N N . GLU A 1 280 ? -0.325 31.531 8.211 1 97.81 280 GLU A N 1
ATOM 2145 C CA . GLU A 1 280 ? -0.374 32.844 8.867 1 97.81 280 GLU A CA 1
ATOM 2146 C C . GLU A 1 280 ? 0.878 33.062 9.703 1 97.81 280 GLU A C 1
ATOM 2148 O O . GLU A 1 280 ? 1.163 34.219 10.094 1 97.81 280 GLU A O 1
ATOM 2153 N N . HIS A 1 281 ? 1.565 32.094 10.031 1 97.94 281 HIS A N 1
ATOM 2154 C CA . HIS A 1 281 ? 2.703 32.188 10.945 1 97.94 281 HIS A CA 1
ATOM 2155 C C . HIS A 1 281 ? 4.02 32 10.195 1 97.94 281 HIS A C 1
ATOM 2157 O O . HIS A 1 281 ? 4.238 30.969 9.57 1 97.94 281 HIS A O 1
ATOM 2163 N N . HIS A 1 282 ? 4.906 32.938 10.305 1 96.5 282 HIS A N 1
ATOM 2164 C CA . HIS A 1 282 ? 6.215 32.906 9.664 1 96.5 282 HIS A CA 1
ATOM 2165 C C . HIS A 1 282 ? 7.332 33.031 10.695 1 96.5 282 HIS A C 1
ATOM 2167 O O . HIS A 1 282 ? 7.219 33.781 11.664 1 96.5 282 HIS A O 1
ATOM 2173 N N . TRP A 1 283 ? 8.375 32.281 10.391 1 97 283 TRP A N 1
ATOM 2174 C CA . TRP A 1 283 ? 9.422 32.188 11.398 1 97 283 TRP A CA 1
ATOM 2175 C C . TRP A 1 283 ? 10.109 33.562 11.578 1 97 283 TRP A C 1
ATOM 2177 O O . TRP A 1 283 ? 10.531 33.906 12.68 1 97 283 TRP A O 1
ATOM 2187 N N . GLN A 1 284 ? 10.188 34.344 10.602 1 94.19 284 GLN A N 1
ATOM 2188 C CA . GLN A 1 284 ? 10.891 35.625 10.672 1 94.19 284 GLN A CA 1
ATOM 2189 C C . GLN A 1 284 ? 10.18 36.594 11.609 1 94.19 284 GLN A C 1
ATOM 2191 O O . GLN A 1 284 ? 10.797 37.531 12.125 1 94.19 284 GLN A O 1
ATOM 2196 N N . ASP A 1 285 ? 8.93 36.375 11.812 1 92.12 285 ASP A N 1
ATOM 2197 C CA . ASP A 1 285 ? 8.172 37.219 12.727 1 92.12 285 ASP A CA 1
ATOM 2198 C C . ASP A 1 285 ? 8.477 36.875 14.18 1 92.12 285 ASP A C 1
ATOM 2200 O O . ASP A 1 285 ? 8.117 37.625 15.086 1 92.12 285 ASP A O 1
ATOM 2204 N N . GLU A 1 286 ? 9.141 35.781 14.375 1 89.06 286 GLU A N 1
ATOM 2205 C CA . GLU A 1 286 ? 9.289 35.25 15.727 1 89.06 286 GLU A CA 1
ATOM 2206 C C . GLU A 1 286 ? 10.758 35.219 16.141 1 89.06 286 GLU A C 1
ATOM 2208 O O . GLU A 1 286 ? 11.086 34.75 17.234 1 89.06 286 GLU A O 1
ATOM 2213 N N . VAL A 1 287 ? 11.602 35.594 15.312 1 86 287 VAL A N 1
ATOM 2214 C CA . VAL A 1 287 ? 13.023 35.594 15.641 1 86 287 VAL A CA 1
ATOM 2215 C C . VAL A 1 287 ? 13.57 37.031 15.469 1 86 287 VAL A C 1
ATOM 2217 O O . VAL A 1 287 ? 13.125 37.75 14.586 1 86 287 VAL A O 1
ATOM 2220 N N . MET B 1 1 ? 30.219 -30.797 -7.258 1 41.28 1 MET B N 1
ATOM 2221 C CA . MET B 1 1 ? 28.859 -30.812 -7.797 1 41.28 1 MET B CA 1
ATOM 2222 C C . MET B 1 1 ? 28.203 -29.453 -7.68 1 41.28 1 MET B C 1
ATOM 2224 O O . MET B 1 1 ? 28.406 -28.734 -6.699 1 41.28 1 MET B O 1
ATOM 2228 N N . ALA B 1 2 ? 27.891 -28.875 -8.789 1 53.78 2 ALA B N 1
ATOM 2229 C CA . ALA B 1 2 ? 27.422 -27.5 -8.711 1 53.78 2 ALA B CA 1
ATOM 2230 C C . ALA B 1 2 ? 26.344 -27.344 -7.637 1 53.78 2 ALA B C 1
ATOM 2232 O O . ALA B 1 2 ? 25.406 -28.141 -7.574 1 53.78 2 ALA B O 1
ATOM 2233 N N . THR B 1 3 ? 26.609 -26.656 -6.496 1 73.75 3 THR B N 1
ATOM 2234 C CA . THR B 1 3 ? 25.719 -26.516 -5.348 1 73.75 3 THR B CA 1
ATOM 2235 C C . THR B 1 3 ? 24.328 -26.078 -5.793 1 73.75 3 THR B C 1
ATOM 2237 O O . THR B 1 3 ? 24.188 -25.172 -6.617 1 73.75 3 THR B O 1
ATOM 2240 N N . LYS B 1 4 ? 23.375 -26.922 -5.578 1 90.25 4 LYS B N 1
ATOM 2241 C CA . LYS B 1 4 ? 21.969 -26.641 -5.898 1 90.25 4 LYS B CA 1
ATOM 2242 C C . LYS B 1 4 ? 21.547 -25.281 -5.359 1 90.25 4 LYS B C 1
ATOM 2244 O O . LYS B 1 4 ? 21.953 -24.891 -4.262 1 90.25 4 LYS B O 1
ATOM 2249 N N . GLN B 1 5 ? 20.859 -24.594 -6.219 1 95.69 5 GLN B N 1
ATOM 2250 C CA . GLN B 1 5 ? 20.297 -23.328 -5.742 1 95.69 5 GLN B CA 1
ATOM 2251 C C . GLN B 1 5 ? 19.297 -23.562 -4.621 1 95.69 5 GLN B C 1
ATOM 2253 O O . GLN B 1 5 ? 18.406 -24.406 -4.742 1 95.69 5 GLN B O 1
ATOM 2258 N N . ARG B 1 6 ? 19.484 -22.891 -3.57 1 96.94 6 ARG B N 1
ATOM 2259 C CA . ARG B 1 6 ? 18.594 -23.016 -2.424 1 96.94 6 ARG B CA 1
ATOM 2260 C C . ARG B 1 6 ? 17.453 -21.984 -2.508 1 96.94 6 ARG B C 1
ATOM 2262 O O . ARG B 1 6 ? 17.703 -20.781 -2.664 1 96.94 6 ARG B O 1
ATOM 2269 N N . VAL B 1 7 ? 16.219 -22.453 -2.359 1 98.31 7 VAL B N 1
ATOM 2270 C CA . VAL B 1 7 ? 15.039 -21.609 -2.449 1 98.31 7 VAL B CA 1
ATOM 2271 C C . VAL B 1 7 ? 14.172 -21.797 -1.204 1 98.31 7 VAL B C 1
ATOM 2273 O O . VAL B 1 7 ? 13.883 -22.922 -0.805 1 98.31 7 VAL B O 1
ATOM 2276 N N . VAL B 1 8 ? 13.82 -20.688 -0.548 1 98.62 8 VAL B N 1
ATOM 2277 C CA . VAL B 1 8 ? 12.844 -20.734 0.533 1 98.62 8 VAL B CA 1
ATOM 2278 C C . VAL B 1 8 ? 11.445 -20.5 -0.03 1 98.62 8 VAL B C 1
ATOM 2280 O O . VAL B 1 8 ? 11.219 -19.547 -0.778 1 98.62 8 VAL B O 1
ATOM 2283 N N . VAL B 1 9 ? 10.523 -21.359 0.276 1 98.75 9 VAL B N 1
ATOM 2284 C CA . VAL B 1 9 ? 9.125 -21.234 -0.134 1 98.75 9 VAL B CA 1
ATOM 2285 C C . VAL B 1 9 ? 8.242 -21.016 1.093 1 98.75 9 VAL B C 1
ATOM 2287 O O . VAL B 1 9 ? 8.148 -21.891 1.962 1 98.75 9 VAL B O 1
ATOM 2290 N N . THR B 1 10 ? 7.664 -19.844 1.148 1 98.81 10 THR B N 1
ATOM 2291 C CA . THR B 1 10 ? 6.668 -19.641 2.193 1 98.81 10 THR B CA 1
ATOM 2292 C C . THR B 1 10 ? 5.277 -20.031 1.704 1 98.81 10 THR B C 1
ATOM 2294 O O . THR B 1 10 ? 4.984 -19.938 0.51 1 98.81 10 THR B O 1
ATOM 2297 N N . GLY B 1 11 ? 4.371 -20.375 2.684 1 98.19 11 GLY B N 1
ATOM 2298 C CA . GLY B 1 11 ? 3.076 -20.875 2.264 1 98.19 11 GLY B CA 1
ATOM 2299 C C . GLY B 1 11 ? 3.16 -22.234 1.584 1 98.19 11 GLY B C 1
ATOM 2300 O O . GLY B 1 11 ? 2.377 -22.531 0.679 1 98.19 11 GLY B O 1
ATOM 2301 N N . ALA B 1 12 ? 4.07 -23.047 1.981 1 97.88 12 ALA B N 1
ATOM 2302 C CA . ALA B 1 12 ? 4.457 -24.266 1.281 1 97.88 12 ALA B CA 1
ATOM 2303 C C . ALA B 1 12 ? 3.391 -25.344 1.437 1 97.88 12 ALA B C 1
ATOM 2305 O O . ALA B 1 12 ? 3.326 -26.281 0.637 1 97.88 12 ALA B 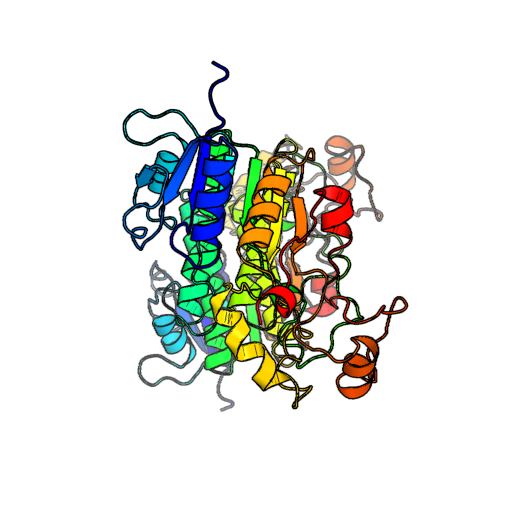O 1
ATOM 2306 N N . SER B 1 13 ? 2.537 -25.234 2.436 1 96.69 13 SER B N 1
ATOM 2307 C CA . SER B 1 13 ? 1.549 -26.281 2.693 1 96.69 13 SER B CA 1
ATOM 2308 C C . SER B 1 13 ? 0.19 -25.906 2.105 1 96.69 13 SER B C 1
ATOM 2310 O O . SER B 1 13 ? -0.773 -26.672 2.232 1 96.69 13 SER B O 1
ATOM 2312 N N . GLY B 1 14 ? 0.091 -24.734 1.51 1 96.25 14 GLY B N 1
ATOM 2313 C CA . GLY B 1 14 ? -1.147 -24.312 0.877 1 96.25 14 GLY B CA 1
ATOM 2314 C C . GLY B 1 14 ? -1.42 -25.016 -0.435 1 96.25 14 GLY B C 1
ATOM 2315 O O . GLY B 1 14 ? -0.659 -25.906 -0.84 1 96.25 14 GLY B O 1
ATOM 2316 N N . LYS B 1 15 ? -2.5 -24.656 -1.092 1 95.94 15 LYS B N 1
ATOM 2317 C CA . LYS B 1 15 ? -2.943 -25.297 -2.324 1 95.94 15 LYS B CA 1
ATOM 2318 C C . LYS B 1 15 ? -1.881 -25.188 -3.414 1 95.94 15 LYS B C 1
ATOM 2320 O O . LYS B 1 15 ? -1.433 -26.203 -3.951 1 95.94 15 LYS B O 1
ATOM 2325 N N . LEU B 1 16 ? -1.446 -23.984 -3.717 1 98.06 16 LEU B N 1
ATOM 2326 C CA . LEU B 1 16 ? -0.41 -23.781 -4.723 1 98.06 16 LEU B CA 1
ATOM 2327 C C . LEU B 1 16 ? 0.954 -24.219 -4.191 1 98.06 16 LEU B C 1
ATOM 2329 O O . LEU B 1 16 ? 1.767 -24.781 -4.93 1 98.06 16 LEU B O 1
ATOM 2333 N N . GLY B 1 17 ? 1.23 -23.938 -2.891 1 98.31 17 GLY B N 1
ATOM 2334 C CA . GLY B 1 17 ? 2.529 -24.172 -2.281 1 98.31 17 GLY B CA 1
ATOM 2335 C C . GLY B 1 17 ? 3.006 -25.609 -2.422 1 98.31 17 GLY B C 1
ATOM 2336 O O . GLY B 1 17 ? 4.18 -25.859 -2.709 1 98.31 17 GLY B O 1
ATOM 2337 N N . ARG B 1 18 ? 2.119 -26.547 -2.258 1 97.19 18 ARG B N 1
ATOM 2338 C CA . ARG B 1 18 ? 2.473 -27.953 -2.338 1 97.19 18 ARG B CA 1
ATOM 2339 C C . ARG B 1 18 ? 2.969 -28.328 -3.732 1 97.19 18 ARG B C 1
ATOM 2341 O O . ARG B 1 18 ? 3.943 -29.062 -3.877 1 97.19 18 ARG B O 1
ATOM 2348 N N . PHE B 1 19 ? 2.33 -27.797 -4.793 1 98.25 19 PHE B N 1
ATOM 2349 C CA . PHE B 1 19 ? 2.771 -28.016 -6.164 1 98.25 19 PHE B CA 1
ATOM 2350 C C . PHE B 1 19 ? 4.145 -27.406 -6.398 1 98.25 19 PHE B C 1
ATOM 2352 O O . PHE B 1 19 ? 4.992 -28 -7.062 1 98.25 19 PHE B O 1
ATOM 2359 N N . VAL B 1 20 ? 4.336 -26.203 -5.828 1 98.75 20 VAL B N 1
ATOM 2360 C CA . VAL B 1 20 ? 5.57 -25.469 -6.051 1 98.75 20 VAL B CA 1
ATOM 2361 C C . VAL B 1 20 ? 6.742 -26.203 -5.414 1 98.75 20 VAL B C 1
ATOM 2363 O O . VAL B 1 20 ? 7.785 -26.391 -6.047 1 98.75 20 VAL B O 1
ATOM 2366 N N . VAL B 1 21 ? 6.57 -26.656 -4.176 1 98.38 21 VAL B N 1
ATOM 2367 C CA . VAL B 1 21 ? 7.633 -27.375 -3.477 1 98.38 21 VAL B CA 1
ATOM 2368 C C . VAL B 1 21 ? 8.016 -28.625 -4.262 1 98.38 21 VAL B C 1
ATOM 2370 O O . VAL B 1 21 ? 9.188 -28.859 -4.555 1 98.38 21 VAL B O 1
ATOM 2373 N N . GLU B 1 22 ? 7.039 -29.422 -4.66 1 98 22 GLU B N 1
ATOM 2374 C CA . GLU B 1 22 ? 7.285 -30.656 -5.402 1 98 22 GLU B CA 1
ATOM 2375 C C . GLU B 1 22 ? 7.988 -30.375 -6.727 1 98 22 GLU B C 1
ATOM 2377 O O . GLU B 1 22 ? 8.992 -31.016 -7.055 1 98 22 GLU B O 1
ATOM 2382 N N . HIS B 1 23 ? 7.477 -29.438 -7.441 1 98.44 23 HIS B N 1
ATOM 2383 C CA . HIS B 1 23 ? 8.008 -29.094 -8.758 1 98.44 23 HIS B CA 1
ATOM 2384 C C . HIS B 1 23 ? 9.445 -28.609 -8.664 1 98.44 23 HIS B C 1
ATOM 2386 O O . HIS B 1 23 ? 10.297 -29 -9.469 1 98.44 23 HIS B O 1
ATOM 2392 N N . LEU B 1 24 ? 9.758 -27.719 -7.699 1 98.62 24 LEU B N 1
ATOM 2393 C CA . LEU B 1 24 ? 11.102 -27.156 -7.562 1 98.62 24 LEU B CA 1
ATOM 2394 C C . LEU B 1 24 ? 12.094 -28.25 -7.152 1 98.62 24 LEU B C 1
ATOM 2396 O O . LEU B 1 24 ? 13.203 -28.312 -7.676 1 98.62 24 LEU B O 1
ATOM 2400 N N . VAL B 1 25 ? 11.703 -29.125 -6.227 1 98.06 25 VAL B N 1
ATOM 2401 C CA . VAL B 1 25 ? 12.578 -30.219 -5.824 1 98.06 25 VAL B CA 1
ATOM 2402 C C . VAL B 1 25 ? 12.867 -31.125 -7.027 1 98.06 25 VAL B C 1
ATOM 2404 O O . VAL B 1 25 ? 14.023 -31.453 -7.293 1 98.06 25 VAL B O 1
ATOM 2407 N N . ASP B 1 26 ? 11.844 -31.422 -7.766 1 97.81 26 ASP B N 1
ATOM 2408 C CA . ASP B 1 26 ? 11.984 -32.281 -8.945 1 97.81 26 ASP B CA 1
ATOM 2409 C C . ASP B 1 26 ? 12.844 -31.609 -10.008 1 97.81 26 ASP B C 1
ATOM 2411 O O . ASP B 1 26 ? 13.438 -32.281 -10.859 1 97.81 26 ASP B O 1
ATOM 2415 N N . SER B 1 27 ? 12.883 -30.344 -9.953 1 97.94 27 SER B N 1
ATOM 2416 C CA . SER B 1 27 ? 13.648 -29.578 -10.938 1 97.94 27 SER B CA 1
ATOM 2417 C C . SER B 1 27 ? 15.07 -29.328 -10.461 1 97.94 27 SER B C 1
ATOM 2419 O O . SER B 1 27 ? 15.82 -28.578 -11.094 1 97.94 27 SER B O 1
ATOM 2421 N N . GLY B 1 28 ? 15.445 -29.812 -9.297 1 97.44 28 GLY B N 1
ATOM 2422 C CA . GLY B 1 28 ? 16.844 -29.797 -8.875 1 97.44 28 GLY B CA 1
ATOM 2423 C C . GLY B 1 28 ? 17.156 -28.719 -7.859 1 97.44 28 GLY B C 1
ATOM 2424 O O . GLY B 1 28 ? 18.312 -28.484 -7.535 1 97.44 28 GLY B O 1
ATOM 2425 N N . TYR B 1 29 ? 16.203 -28.031 -7.324 1 97.75 29 TYR B N 1
ATOM 2426 C CA . TYR B 1 29 ? 16.422 -27 -6.309 1 97.75 29 TYR B CA 1
ATOM 2427 C C . TYR B 1 29 ? 16.531 -27.625 -4.922 1 97.75 29 TYR B C 1
ATOM 2429 O O . TYR B 1 29 ? 15.961 -28.688 -4.668 1 97.75 29 TYR B O 1
ATOM 2437 N N . ASP B 1 30 ? 17.328 -27.016 -4.078 1 96.88 30 ASP B N 1
ATOM 2438 C CA . ASP B 1 30 ? 17.297 -27.266 -2.643 1 96.88 30 ASP B CA 1
ATOM 2439 C C . ASP B 1 30 ? 16.234 -26.422 -1.951 1 96.88 30 ASP B C 1
ATOM 2441 O O . ASP B 1 30 ? 16.453 -25.219 -1.723 1 96.88 30 ASP B O 1
ATOM 2445 N N . VAL B 1 31 ? 15.094 -27.047 -1.587 1 97.25 31 VAL B N 1
ATOM 2446 C CA . VAL B 1 31 ? 13.938 -26.266 -1.15 1 97.25 31 VAL B CA 1
ATOM 2447 C C . VAL B 1 31 ? 13.836 -26.312 0.373 1 97.25 31 VAL B C 1
ATOM 2449 O O . VAL B 1 31 ? 13.914 -27.375 0.98 1 97.25 31 VAL B O 1
ATOM 2452 N N . VAL B 1 32 ? 13.711 -25.156 0.968 1 96.5 32 VAL B N 1
ATOM 2453 C CA . VAL B 1 32 ? 13.312 -25 2.363 1 96.5 32 VAL B CA 1
ATOM 2454 C C . VAL B 1 32 ? 11.906 -24.422 2.438 1 96.5 32 VAL B C 1
ATOM 2456 O O . VAL B 1 32 ? 11.648 -23.344 1.882 1 96.5 32 VAL B O 1
ATOM 2459 N N . SER B 1 33 ? 11.062 -25.078 3.141 1 96.94 33 SER B N 1
ATOM 2460 C CA . SER B 1 33 ? 9.648 -24.703 3.18 1 96.94 33 SER B CA 1
ATOM 2461 C C . SER B 1 33 ? 9.25 -24.188 4.559 1 96.94 33 SER B C 1
ATOM 2463 O O . SER B 1 33 ? 9.812 -24.609 5.57 1 96.94 33 SER B O 1
ATOM 2465 N N . THR B 1 34 ? 8.32 -23.25 4.574 1 98 34 THR B N 1
ATOM 2466 C CA . THR B 1 34 ? 7.707 -22.797 5.816 1 98 34 THR B CA 1
ATOM 2467 C C . THR B 1 34 ? 6.207 -22.594 5.637 1 98 34 THR B C 1
ATOM 2469 O O . THR B 1 34 ? 5.75 -22.234 4.551 1 98 34 THR B O 1
ATOM 2472 N N . ASP B 1 35 ? 5.496 -22.828 6.594 1 97.44 35 ASP B N 1
ATOM 2473 C CA . ASP B 1 35 ? 4.055 -22.641 6.719 1 97.44 35 ASP B CA 1
ATOM 2474 C C . ASP B 1 35 ? 3.607 -22.781 8.172 1 97.44 35 ASP B C 1
ATOM 2476 O O . ASP B 1 35 ? 4.34 -23.312 9.008 1 97.44 35 ASP B O 1
ATOM 2480 N N . ARG B 1 36 ? 2.428 -22.25 8.453 1 93.38 36 ARG B N 1
ATOM 2481 C CA . ARG B 1 36 ? 1.861 -22.469 9.781 1 93.38 36 ARG B CA 1
ATOM 2482 C C . ARG B 1 36 ? 1.436 -23.922 9.961 1 93.38 36 ARG B C 1
ATOM 2484 O O . ARG B 1 36 ? 1.457 -24.438 11.078 1 93.38 36 ARG B O 1
ATOM 2491 N N . VAL B 1 37 ? 1.095 -24.516 8.844 1 92.38 37 VAL B N 1
ATOM 2492 C CA . VAL B 1 37 ? 0.66 -25.906 8.82 1 92.38 37 VAL B CA 1
ATOM 2493 C C . VAL B 1 37 ? 1.77 -26.781 8.25 1 92.38 37 VAL B C 1
ATOM 2495 O O . VAL B 1 37 ? 2.307 -26.5 7.176 1 92.38 37 VAL B O 1
ATOM 2498 N N . ALA B 1 38 ? 2.07 -27.797 8.945 1 92.06 38 ALA B N 1
ATOM 2499 C CA . ALA B 1 38 ? 3.094 -28.734 8.469 1 92.06 38 ALA B CA 1
ATOM 2500 C C . ALA B 1 38 ? 2.66 -29.406 7.164 1 92.06 38 ALA B C 1
ATOM 2502 O O . ALA B 1 38 ? 1.473 -29.656 6.957 1 92.06 38 ALA B O 1
ATOM 2503 N N . PRO B 1 39 ? 3.645 -29.609 6.352 1 93.12 39 PRO B N 1
ATOM 2504 C CA . PRO B 1 39 ? 3.295 -30.328 5.125 1 93.12 39 PRO B CA 1
ATOM 2505 C C . PRO B 1 39 ? 2.84 -31.766 5.387 1 93.12 39 PRO B C 1
ATOM 2507 O O . PRO B 1 39 ? 3.057 -32.281 6.48 1 93.12 39 PRO B O 1
ATOM 2510 N N . ALA B 1 40 ? 2.18 -32.312 4.363 1 90.69 40 ALA B N 1
ATOM 2511 C CA . ALA B 1 40 ? 1.783 -33.688 4.465 1 90.69 40 ALA B CA 1
ATOM 2512 C C . ALA B 1 40 ? 3.004 -34.594 4.598 1 90.69 40 ALA B C 1
ATOM 2514 O O . ALA B 1 40 ? 4.086 -34.281 4.105 1 90.69 40 ALA B O 1
ATOM 2515 N N . PRO B 1 41 ? 2.787 -35.719 5.262 1 89.69 41 PRO B N 1
ATOM 2516 C CA . PRO B 1 41 ? 3.891 -36.688 5.34 1 89.69 41 PRO B CA 1
ATOM 2517 C C . PRO B 1 41 ? 4.43 -37.062 3.967 1 89.69 41 PRO B C 1
ATOM 2519 O O . PRO B 1 41 ? 3.654 -37.25 3.027 1 89.69 41 PRO B O 1
ATOM 2522 N N . GLY B 1 42 ? 5.742 -37.031 3.877 1 90 42 GLY B N 1
ATOM 2523 C CA . GLY B 1 42 ? 6.344 -37.469 2.621 1 90 42 GLY B CA 1
ATOM 2524 C C . GLY B 1 42 ? 6.652 -36.312 1.69 1 90 42 GLY B C 1
ATOM 2525 O O . GLY B 1 42 ? 7.254 -36.5 0.633 1 90 42 GLY B O 1
ATOM 2526 N N . SER B 1 43 ? 6.191 -35.125 2.109 1 91.38 43 SER B N 1
ATOM 2527 C CA . SER B 1 43 ? 6.5 -33.969 1.293 1 91.38 43 SER B CA 1
ATOM 2528 C C . SER B 1 43 ? 8.008 -33.75 1.21 1 91.38 43 SER B C 1
ATOM 2530 O O . SER B 1 43 ? 8.719 -33.875 2.209 1 91.38 43 SER B O 1
ATOM 2532 N N . PRO B 1 44 ? 8.523 -33.406 0.068 1 93.38 44 PRO B N 1
ATOM 2533 C CA . PRO B 1 44 ? 9.969 -33.219 -0.094 1 93.38 44 PRO B CA 1
ATOM 2534 C C . PRO B 1 44 ? 10.445 -31.891 0.462 1 93.38 44 PRO B C 1
ATOM 2536 O O . PRO B 1 44 ? 9.641 -30.984 0.712 1 93.38 44 PRO B O 1
ATOM 2539 N N . GLY B 1 45 ? 11.844 -31.781 0.661 1 88.75 45 GLY B N 1
ATOM 2540 C CA . GLY B 1 45 ? 12.453 -30.547 1.153 1 88.75 45 GLY B CA 1
ATOM 2541 C C . GLY B 1 45 ? 12.516 -30.484 2.668 1 88.75 45 GLY B C 1
ATOM 2542 O O . GLY B 1 45 ? 12.078 -31.406 3.355 1 88.75 45 GLY B O 1
ATOM 2543 N N . ARG B 1 46 ? 13.141 -29.5 3.154 1 92.75 46 ARG B N 1
ATOM 2544 C CA . ARG B 1 46 ? 13.211 -29.25 4.59 1 92.75 46 ARG B CA 1
ATOM 2545 C C . ARG B 1 46 ? 12.086 -28.312 5.027 1 92.75 46 ARG B C 1
ATOM 2547 O O . ARG B 1 46 ? 11.672 -27.422 4.273 1 92.75 46 ARG B O 1
ATOM 2554 N N . PHE B 1 47 ? 11.602 -28.516 6.258 1 95.06 47 PHE B N 1
ATOM 2555 C CA . PHE B 1 47 ? 10.484 -27.719 6.754 1 95.06 47 PHE B CA 1
ATOM 2556 C C . PHE B 1 47 ? 10.836 -27.062 8.086 1 95.06 47 PHE B C 1
ATOM 2558 O O . PHE B 1 47 ? 11.406 -27.719 8.969 1 95.06 47 PHE B O 1
ATOM 2565 N N . THR B 1 48 ? 10.656 -25.812 8.164 1 94.94 48 THR B N 1
ATOM 2566 C CA . THR B 1 48 ? 10.828 -25.047 9.383 1 94.94 48 THR B CA 1
ATOM 2567 C C . THR B 1 48 ? 9.656 -24.078 9.578 1 94.94 48 THR B C 1
ATOM 2569 O O . THR B 1 48 ? 9.273 -23.359 8.648 1 94.94 48 THR B O 1
ATOM 2572 N N . VAL B 1 49 ? 9.062 -24.047 10.75 1 96.75 49 VAL B N 1
ATOM 2573 C CA . VAL B 1 49 ? 8 -23.094 11.031 1 96.75 49 VAL B CA 1
ATOM 2574 C C . VAL B 1 49 ? 8.602 -21.734 11.336 1 96.75 49 VAL B C 1
ATOM 2576 O O . VAL B 1 49 ? 9.555 -21.625 12.109 1 96.75 49 VAL B O 1
ATOM 2579 N N . ALA B 1 50 ? 8.094 -20.719 10.688 1 97.06 50 ALA B N 1
ATOM 2580 C CA . ALA B 1 50 ? 8.5 -19.328 10.953 1 97.06 50 ALA B CA 1
ATOM 2581 C C . ALA B 1 50 ? 7.293 -18.391 10.922 1 97.06 50 ALA B C 1
ATOM 2583 O O . ALA B 1 50 ? 6.414 -18.531 10.07 1 97.06 50 ALA B O 1
ATOM 2584 N N . ASP B 1 51 ? 7.168 -17.531 11.906 1 97.56 51 ASP B N 1
ATOM 2585 C CA . ASP B 1 51 ? 6.184 -16.453 11.898 1 97.56 51 ASP B CA 1
ATOM 2586 C C . ASP B 1 51 ? 6.637 -15.305 11.008 1 97.56 51 ASP B C 1
ATOM 2588 O O . ASP B 1 51 ? 7.547 -14.555 11.367 1 97.56 51 ASP B O 1
ATOM 2592 N N . LEU B 1 52 ? 5.98 -15.125 9.914 1 98.19 52 LEU B N 1
ATOM 2593 C CA . LEU B 1 52 ? 6.43 -14.164 8.922 1 98.19 52 LEU B CA 1
ATOM 2594 C C . LEU B 1 52 ? 6.105 -12.742 9.359 1 98.19 52 LEU B C 1
ATOM 2596 O O . LEU B 1 52 ? 6.578 -11.773 8.75 1 98.19 52 LEU B O 1
ATOM 2600 N N . SER B 1 53 ? 5.289 -12.547 10.422 1 96.69 53 SER B N 1
ATOM 2601 C CA . SER B 1 53 ? 5.035 -11.219 10.961 1 96.69 53 SER B CA 1
ATOM 2602 C C . SER B 1 53 ? 6.211 -10.727 11.797 1 96.69 53 SER B C 1
ATOM 2604 O O . SER B 1 53 ? 6.273 -9.555 12.164 1 96.69 53 SER B O 1
ATOM 2606 N N . ASP B 1 54 ? 7.09 -11.609 12.133 1 97.5 54 ASP B N 1
ATOM 2607 C CA . ASP B 1 54 ? 8.312 -11.312 12.883 1 97.5 54 ASP B CA 1
ATOM 2608 C C . ASP B 1 54 ? 9.516 -11.234 11.945 1 97.5 54 ASP B C 1
ATOM 2610 O O . ASP B 1 54 ? 10.047 -12.266 11.531 1 97.5 54 ASP B O 1
ATOM 2614 N N . LEU B 1 55 ? 10.031 -10.109 11.758 1 98.31 55 LEU B N 1
ATOM 2615 C CA . LEU B 1 55 ? 11.125 -9.914 10.812 1 98.31 55 LEU B CA 1
ATOM 2616 C C . LEU B 1 55 ? 12.336 -10.75 11.211 1 98.31 55 LEU B C 1
ATOM 2618 O O . LEU B 1 55 ? 13.031 -11.289 10.344 1 98.31 55 LEU B O 1
ATOM 2622 N N . GLY B 1 56 ? 12.648 -10.789 12.523 1 97.94 56 GLY B N 1
ATOM 2623 C CA . GLY B 1 56 ? 13.773 -11.586 12.984 1 97.94 56 GLY B CA 1
ATOM 2624 C C . GLY B 1 56 ? 13.688 -13.047 12.57 1 97.94 56 GLY B C 1
ATOM 2625 O O . GLY B 1 56 ? 14.68 -13.641 12.148 1 97.94 56 GLY B O 1
ATOM 2626 N N . GLN B 1 57 ? 12.539 -13.625 12.672 1 97.94 57 GLN B N 1
ATOM 2627 C CA . GLN B 1 57 ? 12.352 -15.016 12.258 1 97.94 57 GLN B CA 1
ATOM 2628 C C . GLN B 1 57 ? 12.492 -15.164 10.742 1 97.94 57 GLN B C 1
ATOM 2630 O O . GLN B 1 57 ? 13.031 -16.156 10.258 1 97.94 57 GLN B O 1
ATOM 2635 N N . VAL B 1 58 ? 12.023 -14.195 9.992 1 98.56 58 VAL B N 1
ATOM 2636 C CA . VAL B 1 58 ? 12.125 -14.25 8.539 1 98.56 58 VAL B CA 1
ATOM 2637 C C . VAL B 1 58 ? 13.594 -14.148 8.125 1 98.56 58 VAL B C 1
ATOM 2639 O O . VAL B 1 58 ? 14.047 -14.883 7.242 1 98.56 58 VAL B O 1
ATOM 2642 N N . VAL B 1 59 ? 14.328 -13.258 8.766 1 98.31 59 VAL B N 1
ATOM 2643 C CA . VAL B 1 59 ? 15.758 -13.109 8.484 1 98.31 59 VAL B CA 1
ATOM 2644 C C . VAL B 1 59 ? 16.484 -14.422 8.758 1 98.31 59 VAL B C 1
ATOM 2646 O O . VAL B 1 59 ? 17.297 -14.875 7.945 1 98.31 59 VAL B O 1
ATOM 2649 N N . GLU B 1 60 ? 16.188 -15 9.906 1 97.44 60 GLU B N 1
ATOM 2650 C CA . GLU B 1 60 ? 16.812 -16.281 10.234 1 97.44 60 GLU B CA 1
ATOM 2651 C C . GLU B 1 60 ? 16.453 -17.344 9.203 1 97.44 60 GLU B C 1
ATOM 2653 O O . GLU B 1 60 ? 17.312 -18.125 8.773 1 97.44 60 GLU B O 1
ATOM 2658 N N . LEU B 1 61 ? 15.219 -17.422 8.82 1 97.62 61 LEU B N 1
ATOM 2659 C CA . LEU B 1 61 ? 14.742 -18.391 7.832 1 97.62 61 LEU B CA 1
ATOM 2660 C C . LEU B 1 61 ? 15.516 -18.25 6.527 1 97.62 61 LEU B C 1
ATOM 2662 O O . LEU B 1 61 ? 15.984 -19.25 5.973 1 97.62 61 LEU B O 1
ATOM 2666 N N . LEU B 1 62 ? 15.719 -17.016 6.012 1 98.19 62 LEU B N 1
ATOM 2667 C CA . LEU B 1 62 ? 16.359 -16.766 4.727 1 98.19 62 LEU B CA 1
ATOM 2668 C C . LEU B 1 62 ? 17.875 -16.906 4.828 1 98.19 62 LEU B C 1
ATOM 2670 O O . LEU B 1 62 ? 18.531 -17.281 3.854 1 98.19 62 LEU B O 1
ATOM 2674 N N . SER B 1 63 ? 18.422 -16.656 6.008 1 97.06 63 SER B N 1
ATOM 2675 C CA . SER B 1 63 ? 19.859 -16.734 6.203 1 97.06 63 SER B CA 1
ATOM 2676 C C . SER B 1 63 ? 20.312 -18.188 6.398 1 97.06 63 SER B C 1
ATOM 2678 O O . SER B 1 63 ? 21.5 -18.5 6.258 1 97.06 63 SER B O 1
ATOM 2680 N N . GLY B 1 64 ? 19.406 -19.016 6.707 1 94.06 64 GLY B N 1
ATOM 2681 C CA . GLY B 1 64 ? 19.719 -20.422 6.938 1 94.06 64 GLY B CA 1
ATOM 2682 C C . GLY B 1 64 ? 19.531 -20.828 8.383 1 94.06 64 GLY B C 1
ATOM 2683 O O . GLY B 1 64 ? 20.312 -20.422 9.258 1 94.06 64 GLY B O 1
ATOM 2684 N N . VAL B 1 65 ? 18.609 -21.672 8.68 1 88.62 65 VAL B N 1
ATOM 2685 C CA . VAL B 1 65 ? 18.344 -22.219 10.008 1 88.62 65 VAL B CA 1
ATOM 2686 C C . VAL B 1 65 ? 19.281 -23.391 10.289 1 88.62 65 VAL B C 1
ATOM 2688 O O . VAL B 1 65 ? 19.688 -24.094 9.359 1 88.62 65 VAL B O 1
ATOM 2691 N N . ASP B 1 66 ? 19.703 -23.594 11.539 1 87.12 66 ASP B N 1
ATOM 2692 C CA . ASP B 1 66 ? 20.562 -24.688 11.984 1 87.12 66 ASP B CA 1
ATOM 2693 C C . ASP B 1 66 ? 21.859 -24.719 11.18 1 87.12 66 ASP B C 1
ATOM 2695 O O . ASP B 1 66 ? 22.25 -25.75 10.641 1 87.12 66 ASP B O 1
ATOM 2699 N N . GLU B 1 67 ? 22.5 -23.625 10.938 1 79.19 67 GLU B N 1
ATOM 2700 C CA . GLU B 1 67 ? 23.797 -23.422 10.312 1 79.19 67 GLU B CA 1
ATOM 2701 C C . GLU B 1 67 ? 23.766 -23.75 8.82 1 79.19 67 GLU B C 1
ATOM 2703 O O . GLU B 1 67 ? 24.75 -24.219 8.266 1 79.19 67 GLU B O 1
ATOM 2708 N N . GLY B 1 68 ? 22.594 -23.703 8.289 1 84.69 68 GLY B N 1
ATOM 2709 C CA . GLY B 1 68 ? 22.484 -23.812 6.844 1 84.69 68 GLY B CA 1
ATOM 2710 C C . GLY B 1 68 ? 22.969 -22.578 6.113 1 84.69 68 GLY B C 1
ATOM 2711 O O . GLY B 1 68 ? 23.297 -21.562 6.738 1 84.69 68 GLY B O 1
ATOM 2712 N N . ARG B 1 69 ? 23.109 -22.688 4.863 1 91.5 69 ARG B N 1
ATOM 2713 C CA . ARG B 1 69 ? 23.547 -21.547 4.055 1 91.5 69 ARG B CA 1
ATOM 2714 C C . ARG B 1 69 ? 22.375 -20.641 3.705 1 91.5 69 ARG B C 1
ATOM 2716 O O . ARG B 1 69 ? 21.219 -21.078 3.721 1 91.5 69 ARG B O 1
ATOM 2723 N N . ALA B 1 70 ? 22.641 -19.406 3.363 1 95.44 70 ALA B N 1
ATOM 2724 C CA . ALA B 1 70 ? 21.625 -18.438 2.941 1 95.44 70 ALA B CA 1
ATOM 2725 C C . ALA B 1 70 ? 20.922 -18.906 1.666 1 95.44 70 ALA B C 1
ATOM 2727 O O . ALA B 1 70 ? 21.547 -19.547 0.812 1 95.44 70 ALA B O 1
ATOM 2728 N N . ALA B 1 71 ? 19.734 -18.594 1.558 1 97.69 71 ALA B N 1
ATOM 2729 C CA . ALA B 1 71 ? 18.984 -18.906 0.347 1 97.69 71 ALA B CA 1
ATOM 2730 C C . ALA B 1 71 ? 19.469 -18.078 -0.835 1 97.69 71 ALA B C 1
ATOM 2732 O O . ALA B 1 71 ? 20.016 -16.984 -0.65 1 97.69 71 ALA B O 1
ATOM 2733 N N . ASP B 1 72 ? 19.281 -18.656 -1.949 1 98.31 72 ASP B N 1
ATOM 2734 C CA . ASP B 1 72 ? 19.609 -17.938 -3.176 1 98.31 72 ASP B CA 1
ATOM 2735 C C . ASP B 1 72 ? 18.391 -17.156 -3.691 1 98.31 72 ASP B C 1
ATOM 2737 O O . ASP B 1 72 ? 18.547 -16.172 -4.426 1 98.31 72 ASP B O 1
ATOM 2741 N N . ALA B 1 73 ? 17.219 -17.594 -3.363 1 98.75 73 ALA B N 1
ATOM 2742 C CA . ALA B 1 73 ? 15.969 -16.984 -3.805 1 98.75 73 ALA B CA 1
ATOM 2743 C C . ALA B 1 73 ? 14.852 -17.281 -2.809 1 98.75 73 ALA B C 1
ATOM 2745 O O . ALA B 1 73 ? 14.969 -18.156 -1.961 1 98.75 73 ALA B O 1
ATOM 2746 N N . VAL B 1 74 ? 13.805 -16.5 -2.904 1 98.81 74 VAL B N 1
ATOM 2747 C CA . VAL B 1 74 ? 12.625 -16.719 -2.066 1 98.81 74 VAL B CA 1
ATOM 2748 C C . VAL B 1 74 ? 11.367 -16.719 -2.934 1 98.81 74 VAL B C 1
ATOM 2750 O O . VAL B 1 74 ? 11.234 -15.906 -3.85 1 98.81 74 VAL B O 1
ATOM 2753 N N . VAL B 1 75 ? 10.531 -17.656 -2.736 1 98.94 75 VAL B N 1
ATOM 2754 C CA . VAL B 1 75 ? 9.172 -17.734 -3.271 1 98.94 75 VAL B CA 1
ATOM 2755 C C . VAL B 1 75 ? 8.164 -17.5 -2.15 1 98.94 75 VAL B C 1
ATOM 2757 O O . VAL B 1 75 ? 7.957 -18.359 -1.296 1 98.94 75 VAL B O 1
ATOM 2760 N N . HIS B 1 76 ? 7.555 -16.359 -2.189 1 98.94 76 HIS B N 1
ATOM 2761 C CA . HIS B 1 76 ? 6.633 -15.961 -1.135 1 98.94 76 HIS B CA 1
ATOM 2762 C C . HIS B 1 76 ? 5.184 -16.188 -1.555 1 98.94 76 HIS B C 1
ATOM 2764 O O . HIS B 1 76 ? 4.582 -15.336 -2.211 1 98.94 76 HIS B O 1
ATOM 2770 N N . LEU B 1 77 ? 4.605 -17.266 -1.048 1 98.81 77 LEU B N 1
ATOM 2771 C CA . LEU B 1 77 ? 3.232 -17.625 -1.372 1 98.81 77 LEU B CA 1
ATOM 2772 C C . LEU B 1 77 ? 2.334 -17.5 -0.146 1 98.81 77 LEU B C 1
ATOM 2774 O O . LEU B 1 77 ? 1.108 -17.578 -0.258 1 98.81 77 LEU B O 1
ATOM 2778 N N . SER B 1 78 ? 2.9 -17.281 1.018 1 97.88 78 SER B N 1
ATOM 2779 C CA . SER B 1 78 ? 2.164 -17.266 2.277 1 97.88 78 SER B CA 1
ATOM 2780 C C . SER B 1 78 ? 1.188 -16.094 2.328 1 97.88 78 SER B C 1
ATOM 2782 O O . SER B 1 78 ? 1.528 -14.977 1.937 1 97.88 78 SER B O 1
ATOM 2784 N N . ALA B 1 79 ? 0.039 -16.391 2.734 1 96.94 79 ALA B N 1
ATOM 2785 C CA . ALA B 1 79 ? -1.02 -15.414 2.994 1 96.94 79 ALA B CA 1
ATOM 2786 C C . ALA B 1 79 ? -2.225 -16.078 3.654 1 96.94 79 ALA B C 1
ATOM 2788 O O . ALA B 1 79 ? -2.338 -17.297 3.664 1 96.94 79 ALA B O 1
ATOM 2789 N N . ILE B 1 80 ? -3.092 -15.305 4.332 1 95.62 80 ILE B N 1
ATOM 2790 C CA . ILE B 1 80 ? -4.504 -15.672 4.348 1 95.62 80 ILE B CA 1
ATOM 2791 C C . ILE B 1 80 ? -5.086 -15.547 2.941 1 95.62 80 ILE B C 1
ATOM 2793 O O . ILE B 1 80 ? -5.238 -14.438 2.424 1 95.62 80 ILE B O 1
ATOM 2797 N N . PRO B 1 81 ? -5.32 -16.641 2.299 1 90.25 81 PRO B N 1
ATOM 2798 C CA . PRO B 1 81 ? -5.242 -16.703 0.837 1 90.25 81 PRO B CA 1
ATOM 2799 C C . PRO B 1 81 ? -6.562 -16.344 0.161 1 90.25 81 PRO B C 1
ATOM 2801 O O . PRO B 1 81 ? -6.715 -16.531 -1.048 1 90.25 81 PRO B O 1
ATOM 2804 N N . ALA B 1 82 ? -7.586 -15.914 0.938 1 85.75 82 ALA B N 1
ATOM 2805 C CA . ALA B 1 82 ? -8.844 -15.547 0.301 1 85.75 82 ALA B CA 1
ATOM 2806 C C . ALA B 1 82 ? -9.711 -14.711 1.241 1 85.75 82 ALA B C 1
ATOM 2808 O O . ALA B 1 82 ? -9.578 -14.805 2.463 1 85.75 82 ALA B O 1
ATOM 2809 N N . PRO B 1 83 ? -10.633 -13.969 0.552 1 85.31 83 PRO B N 1
ATOM 2810 C CA . PRO B 1 83 ? -11.602 -13.25 1.385 1 85.31 83 PRO B CA 1
ATOM 2811 C C . PRO B 1 83 ? -12.484 -14.18 2.207 1 85.31 83 PRO B C 1
ATOM 2813 O O . PRO B 1 83 ? -12.875 -15.25 1.727 1 85.31 83 PRO B O 1
ATOM 2816 N N . GLY B 1 84 ? -12.766 -13.836 3.393 1 87.44 84 GLY B N 1
ATOM 2817 C CA . GLY B 1 84 ? -13.758 -14.539 4.195 1 87.44 84 GLY B CA 1
ATOM 2818 C C . GLY B 1 84 ? -13.148 -15.602 5.094 1 87.44 84 GLY B C 1
ATOM 2819 O O . GLY B 1 84 ? -13.805 -16.094 6.008 1 87.44 84 GLY B O 1
ATOM 2820 N N . LEU B 1 85 ? -11.898 -15.953 4.852 1 88.75 85 LEU B N 1
ATOM 2821 C CA . LEU B 1 85 ? -11.242 -16.969 5.68 1 88.75 85 LEU B CA 1
ATOM 2822 C C . LEU B 1 85 ? -10.93 -16.422 7.066 1 88.75 85 LEU B C 1
ATOM 2824 O O . LEU B 1 85 ? -10.867 -17.172 8.039 1 88.75 85 LEU B O 1
ATOM 2828 N N . ALA B 1 86 ? -10.688 -15.156 7.184 1 94 86 ALA B N 1
ATOM 2829 C CA . ALA B 1 86 ? -10.547 -14.352 8.391 1 94 86 ALA B CA 1
ATOM 2830 C C . ALA B 1 86 ? -11.203 -12.984 8.219 1 94 86 ALA B C 1
ATOM 2832 O O . ALA B 1 86 ? -11.68 -12.648 7.133 1 94 86 ALA B O 1
ATOM 2833 N N . THR B 1 87 ? -11.336 -12.266 9.305 1 95.19 87 THR B N 1
ATOM 2834 C CA . THR B 1 87 ? -11.875 -10.914 9.156 1 95.19 87 THR B CA 1
ATOM 2835 C C . THR B 1 87 ? -10.953 -10.062 8.289 1 95.19 87 THR B C 1
ATOM 2837 O O . THR B 1 87 ? -9.766 -10.352 8.164 1 95.19 87 THR B O 1
ATOM 2840 N N . ASN B 1 88 ? -11.508 -9.109 7.637 1 96.25 88 ASN B N 1
ATOM 2841 C CA . ASN B 1 88 ? -10.75 -8.258 6.719 1 96.25 88 ASN B CA 1
ATOM 2842 C C . ASN B 1 88 ? -9.539 -7.637 7.402 1 96.25 88 ASN B C 1
ATOM 2844 O O . ASN B 1 88 ? -8.438 -7.648 6.852 1 96.25 88 ASN B O 1
ATOM 2848 N N . ALA B 1 89 ? -9.742 -7.109 8.562 1 96.75 89 ALA B N 1
ATOM 2849 C CA . ALA B 1 89 ? -8.648 -6.473 9.297 1 96.75 89 ALA B CA 1
ATOM 2850 C C . ALA B 1 89 ? -7.547 -7.477 9.625 1 96.75 89 ALA B C 1
ATOM 2852 O O . ALA B 1 89 ? -6.359 -7.148 9.555 1 96.75 89 ALA B O 1
ATOM 2853 N N . ALA B 1 90 ? -7.953 -8.656 10.031 1 96.38 90 ALA B N 1
ATOM 2854 C CA . ALA B 1 90 ? -6.984 -9.711 10.328 1 96.38 90 ALA B CA 1
ATOM 2855 C C . ALA B 1 90 ? -6.18 -10.078 9.086 1 96.38 90 ALA B C 1
ATOM 2857 O O . ALA B 1 90 ? -4.961 -10.258 9.156 1 96.38 90 ALA B O 1
ATOM 2858 N N . THR B 1 91 ? -6.855 -10.234 7.949 1 97.38 91 THR B N 1
ATOM 2859 C CA . THR B 1 91 ? -6.199 -10.547 6.684 1 97.38 91 THR B CA 1
ATOM 2860 C C . THR B 1 91 ? -5.195 -9.461 6.309 1 97.38 91 THR B C 1
ATOM 2862 O O . THR B 1 91 ? -4.047 -9.758 5.973 1 97.38 91 THR B O 1
ATOM 2865 N N . PHE B 1 92 ? -5.59 -8.234 6.395 1 98.19 92 PHE B N 1
ATOM 2866 C CA . PHE B 1 92 ? -4.738 -7.102 6.051 1 98.19 92 PHE B CA 1
ATOM 2867 C C . PHE B 1 92 ? -3.51 -7.051 6.949 1 98.19 92 PHE B C 1
ATOM 2869 O O . PHE B 1 92 ? -2.381 -6.957 6.461 1 98.19 92 PHE B O 1
ATOM 2876 N N . ARG B 1 93 ? -3.723 -7.172 8.195 1 97.25 93 ARG B N 1
ATOM 2877 C CA . ARG B 1 93 ? -2.676 -7.074 9.211 1 97.25 93 ARG B CA 1
ATOM 2878 C C . ARG B 1 93 ? -1.666 -8.211 9.062 1 97.25 93 ARG B C 1
ATOM 2880 O O . ARG B 1 93 ? -0.484 -8.039 9.367 1 97.25 93 ARG B O 1
ATOM 2887 N N . ASN B 1 94 ? -2.133 -9.289 8.625 1 97 94 ASN B N 1
ATOM 2888 C CA . ASN B 1 94 ? -1.258 -10.438 8.438 1 97 94 ASN B CA 1
ATOM 2889 C C . ASN B 1 94 ? -0.465 -10.336 7.141 1 97 94 ASN B C 1
ATOM 2891 O O . ASN B 1 94 ? 0.765 -10.406 7.152 1 97 94 ASN B O 1
ATOM 2895 N N . ASN B 1 95 ? -1.167 -10.203 6.016 1 98.31 95 ASN B N 1
ATOM 2896 C CA . ASN B 1 95 ? -0.583 -10.406 4.695 1 98.31 95 ASN B CA 1
ATOM 2897 C C . ASN B 1 95 ? 0.377 -9.273 4.332 1 98.31 95 ASN B C 1
ATOM 2899 O O . ASN B 1 95 ? 1.504 -9.523 3.902 1 98.31 95 ASN B O 1
ATOM 2903 N N . VAL B 1 96 ? -0.026 -8.023 4.555 1 98.69 96 VAL B N 1
ATOM 2904 C CA . VAL B 1 96 ? 0.692 -6.871 4.02 1 98.69 96 VAL B CA 1
ATOM 2905 C C . VAL B 1 96 ? 2.02 -6.703 4.754 1 98.69 96 VAL B C 1
ATOM 2907 O O . VAL B 1 96 ? 3.084 -6.691 4.129 1 98.69 96 VAL B O 1
ATOM 2910 N N . PRO B 1 97 ? 2.01 -6.73 6.098 1 98.56 97 PRO B N 1
ATOM 2911 C CA . PRO B 1 97 ? 3.303 -6.621 6.777 1 98.56 97 PRO B CA 1
ATOM 2912 C C . PRO B 1 97 ? 4.195 -7.84 6.555 1 98.56 97 PRO B C 1
ATOM 2914 O O . PRO B 1 97 ? 5.422 -7.715 6.516 1 98.56 97 PRO B O 1
ATOM 2917 N N . SER B 1 98 ? 3.598 -9 6.41 1 98.62 98 SER B N 1
ATOM 2918 C CA . SER B 1 98 ? 4.395 -10.203 6.176 1 98.62 98 SER B CA 1
ATOM 2919 C C . SER B 1 98 ? 5.164 -10.109 4.863 1 98.62 98 SER B C 1
ATOM 2921 O O . SER B 1 98 ? 6.328 -10.5 4.793 1 98.62 98 SER B O 1
ATOM 2923 N N . THR B 1 99 ? 4.516 -9.617 3.83 1 98.81 99 THR B N 1
ATOM 2924 C CA . THR B 1 99 ? 5.191 -9.43 2.553 1 98.81 99 THR B CA 1
ATOM 2925 C C . THR B 1 99 ? 6.324 -8.414 2.682 1 98.81 99 THR B C 1
ATOM 2927 O O . THR B 1 99 ? 7.418 -8.625 2.148 1 98.81 99 THR B O 1
ATOM 2930 N N . TYR B 1 100 ? 6.074 -7.289 3.406 1 98.88 100 TYR B N 1
ATOM 2931 C CA . TYR B 1 100 ? 7.148 -6.34 3.682 1 98.88 100 TYR B CA 1
ATOM 2932 C C . TYR B 1 100 ? 8.336 -7.031 4.34 1 98.88 100 TYR B C 1
ATOM 2934 O O . TYR B 1 100 ? 9.484 -6.828 3.936 1 98.88 100 TYR B O 1
ATOM 2942 N N . ASN B 1 101 ? 8.07 -7.852 5.355 1 98.88 101 ASN B N 1
ATOM 2943 C CA . ASN B 1 101 ? 9.125 -8.531 6.098 1 98.88 101 ASN B CA 1
ATOM 2944 C C . ASN B 1 101 ? 9.938 -9.453 5.195 1 98.88 101 ASN B C 1
ATOM 2946 O O . ASN B 1 101 ? 11.156 -9.547 5.336 1 98.88 101 ASN B O 1
ATOM 2950 N N . VAL B 1 102 ? 9.273 -10.125 4.301 1 98.88 102 VAL B N 1
ATOM 2951 C CA . VAL B 1 102 ? 9.977 -11.031 3.395 1 98.88 102 VAL B CA 1
ATOM 2952 C C . VAL B 1 102 ? 10.906 -10.234 2.48 1 98.88 102 VAL B C 1
ATOM 2954 O O . VAL B 1 102 ? 12.07 -10.594 2.299 1 98.88 102 VAL B O 1
ATOM 2957 N N . LEU B 1 103 ? 10.414 -9.148 1.907 1 98.81 103 LEU B N 1
ATOM 2958 C CA . LEU B 1 103 ? 11.219 -8.312 1.034 1 98.81 103 LEU B CA 1
ATOM 2959 C C . LEU B 1 103 ? 12.375 -7.684 1.805 1 98.81 103 LEU B C 1
ATOM 2961 O O . LEU B 1 103 ? 13.516 -7.66 1.319 1 98.81 103 LEU B O 1
ATOM 2965 N N . ARG B 1 104 ? 12.062 -7.211 3.021 1 98.62 104 ARG B N 1
ATOM 2966 C CA . ARG B 1 104 ? 13.094 -6.605 3.855 1 98.62 104 ARG B CA 1
ATOM 2967 C C . ARG B 1 104 ? 14.156 -7.625 4.246 1 98.62 104 ARG B C 1
ATOM 2969 O O . ARG B 1 104 ? 15.352 -7.34 4.184 1 98.62 104 ARG B O 1
A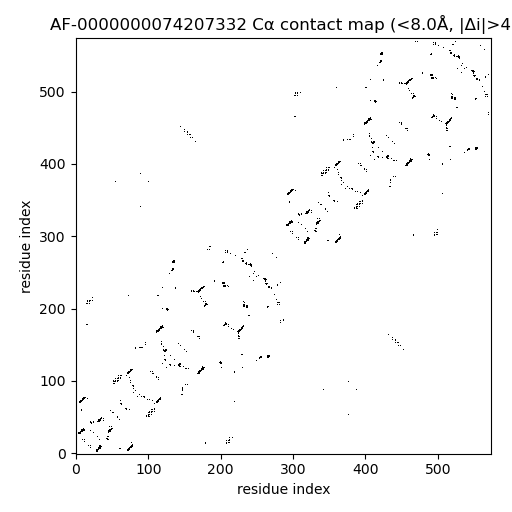TOM 2976 N N . ALA B 1 105 ? 13.719 -8.797 4.656 1 98.69 105 ALA B N 1
ATOM 2977 C CA . ALA B 1 105 ? 14.648 -9.859 5.023 1 98.69 105 ALA B CA 1
ATOM 2978 C C . ALA B 1 105 ? 15.531 -10.25 3.838 1 98.69 105 ALA B C 1
ATOM 2980 O O . ALA B 1 105 ? 16.734 -10.492 3.998 1 98.69 105 ALA B O 1
ATOM 2981 N N . ALA B 1 106 ? 14.922 -10.375 2.643 1 98.62 106 ALA B N 1
ATOM 2982 C CA . ALA B 1 106 ? 15.703 -10.672 1.439 1 98.62 106 ALA B CA 1
ATOM 2983 C C . ALA B 1 106 ? 16.812 -9.641 1.237 1 98.62 106 ALA B C 1
ATOM 2985 O O . ALA B 1 106 ? 17.953 -10 0.979 1 98.62 106 ALA B O 1
ATOM 2986 N N . GLN B 1 107 ? 16.453 -8.367 1.378 1 97.38 107 GLN B N 1
ATOM 2987 C CA . GLN B 1 107 ? 17.438 -7.289 1.256 1 97.38 107 GLN B CA 1
ATOM 2988 C C . GLN B 1 107 ? 18.547 -7.445 2.275 1 97.38 107 GLN B C 1
ATOM 2990 O O . GLN B 1 107 ? 19.734 -7.324 1.933 1 97.38 107 GLN B O 1
ATOM 2995 N N . VAL B 1 108 ? 18.203 -7.738 3.525 1 97.12 108 VAL B N 1
ATOM 2996 C CA . VAL B 1 108 ? 19.156 -7.863 4.629 1 97.12 108 VAL B CA 1
ATOM 2997 C C . VAL B 1 108 ? 20.125 -9 4.348 1 97.12 108 VAL B C 1
ATOM 2999 O O . VAL B 1 108 ? 21.328 -8.867 4.594 1 97.12 108 VAL B O 1
ATOM 3002 N N . VAL B 1 109 ? 19.609 -10.086 3.811 1 97.56 109 VAL B N 1
ATOM 3003 C CA . VAL B 1 109 ? 20.391 -11.297 3.617 1 97.56 109 VAL B CA 1
ATOM 3004 C C . VAL B 1 109 ? 21.141 -11.227 2.285 1 97.56 109 VAL B C 1
ATOM 3006 O O . VAL B 1 109 ? 22.094 -11.984 2.059 1 97.56 109 VAL B O 1
ATOM 3009 N N . GLY B 1 110 ? 20.703 -10.328 1.377 1 97.75 110 GLY B N 1
ATOM 3010 C CA . GLY B 1 110 ? 21.359 -10.156 0.09 1 97.75 110 GLY B CA 1
ATOM 3011 C C . GLY B 1 110 ? 20.734 -10.984 -1.015 1 97.75 110 GLY B C 1
ATOM 3012 O O . GLY B 1 110 ? 21.391 -11.289 -2.014 1 97.75 110 GLY B O 1
ATOM 3013 N N . ILE B 1 111 ? 19.547 -11.453 -0.801 1 98.5 111 ILE B N 1
ATOM 3014 C CA . ILE B 1 111 ? 18.812 -12.18 -1.829 1 98.5 111 ILE B CA 1
ATOM 3015 C C . ILE B 1 111 ? 18.234 -11.203 -2.846 1 98.5 111 ILE B C 1
ATOM 3017 O O . ILE B 1 111 ? 17.547 -10.25 -2.473 1 98.5 111 ILE B O 1
ATOM 3021 N N . ARG B 1 112 ? 18.406 -11.414 -4.156 1 98.56 112 ARG B N 1
ATOM 3022 C CA . ARG B 1 112 ? 17.969 -10.469 -5.18 1 98.56 112 ARG B CA 1
ATOM 3023 C C . ARG B 1 112 ? 17.016 -11.125 -6.16 1 98.56 112 ARG B C 1
ATOM 3025 O O . ARG B 1 112 ? 16.734 -10.578 -7.234 1 98.56 112 ARG B O 1
ATOM 3032 N N . ASN B 1 113 ? 16.562 -12.305 -5.875 1 98.88 113 ASN B N 1
ATOM 3033 C CA . ASN B 1 113 ? 15.609 -13.055 -6.684 1 98.88 113 ASN B CA 1
ATOM 3034 C C . ASN B 1 113 ? 14.383 -13.469 -5.875 1 98.88 113 ASN B C 1
ATOM 3036 O O . ASN B 1 113 ? 14.445 -14.406 -5.082 1 98.88 113 ASN B O 1
ATOM 3040 N N . VAL B 1 114 ? 13.281 -12.711 -6.062 1 98.94 114 VAL B N 1
ATOM 3041 C CA . VAL B 1 114 ? 12.062 -12.914 -5.285 1 98.94 114 VAL B CA 1
ATOM 3042 C C . VAL B 1 114 ? 10.883 -13.156 -6.227 1 98.94 114 VAL B C 1
ATOM 3044 O O . VAL B 1 114 ? 10.688 -12.414 -7.188 1 98.94 114 VAL B O 1
ATOM 3047 N N . VAL B 1 115 ? 10.18 -14.195 -6.043 1 98.94 115 VAL B N 1
ATOM 3048 C CA . VAL B 1 115 ? 8.891 -14.453 -6.664 1 98.94 115 VAL B CA 1
ATOM 3049 C C . VAL B 1 115 ? 7.781 -14.367 -5.617 1 98.94 115 VAL B C 1
ATOM 3051 O O . VAL B 1 115 ? 7.883 -14.969 -4.547 1 98.94 115 VAL B O 1
ATOM 3054 N N . THR B 1 116 ? 6.812 -13.57 -5.871 1 98.88 116 THR B N 1
ATOM 3055 C CA . THR B 1 116 ? 5.727 -13.406 -4.914 1 98.88 116 THR B CA 1
ATOM 3056 C C . THR B 1 116 ? 4.383 -13.742 -5.559 1 98.88 116 THR B C 1
ATOM 3058 O O . THR B 1 116 ? 4.184 -13.5 -6.75 1 98.88 116 THR B O 1
ATOM 3061 N N . ALA B 1 117 ? 3.5 -14.297 -4.734 1 98.75 117 ALA B N 1
ATOM 3062 C CA . ALA B 1 117 ? 2.123 -14.5 -5.176 1 98.75 117 ALA B CA 1
ATOM 3063 C C . ALA B 1 117 ? 1.325 -13.203 -5.105 1 98.75 117 ALA B C 1
ATOM 3065 O O . ALA B 1 117 ? 1.107 -12.656 -4.02 1 98.75 117 ALA B O 1
ATOM 3066 N N . SER B 1 118 ? 1.003 -12.672 -6.219 1 98.62 118 SER B N 1
ATOM 3067 C CA . SER B 1 118 ? -0.107 -11.727 -6.32 1 98.62 118 SER B CA 1
ATOM 3068 C C . SER B 1 118 ? -1.424 -12.453 -6.578 1 98.62 118 SER B C 1
ATOM 3070 O O . SER B 1 118 ? -1.68 -13.508 -5.996 1 98.62 118 SER B O 1
ATOM 3072 N N . SER B 1 119 ? -2.338 -11.836 -7.277 1 98.38 119 SER B N 1
ATOM 3073 C CA . SER B 1 119 ? -3.648 -12.453 -7.457 1 98.38 119 SER B CA 1
ATOM 3074 C C . SER B 1 119 ? -4.387 -11.844 -8.641 1 98.38 119 SER B C 1
ATOM 3076 O O . SER B 1 119 ? -4.266 -10.648 -8.914 1 98.38 119 SER B O 1
ATOM 3078 N N . GLU B 1 120 ? -5.164 -12.672 -9.297 1 98.56 120 GLU B N 1
ATOM 3079 C CA . GLU B 1 120 ? -6.031 -12.164 -10.352 1 98.56 120 GLU B CA 1
ATOM 3080 C C . GLU B 1 120 ? -7.031 -11.148 -9.812 1 98.56 120 GLU B C 1
ATOM 3082 O O . GLU B 1 120 ? -7.625 -10.391 -10.578 1 98.56 120 GLU B O 1
ATOM 3087 N N . THR B 1 121 ? -7.215 -11.133 -8.523 1 98 121 THR B N 1
ATOM 3088 C CA . THR B 1 121 ? -8.211 -10.25 -7.922 1 98 121 THR B CA 1
ATOM 3089 C C . THR B 1 121 ? -7.852 -8.781 -8.172 1 98 121 THR B C 1
ATOM 3091 O O . THR B 1 121 ? -8.727 -7.918 -8.188 1 98 121 THR B O 1
ATOM 3094 N N . VAL B 1 122 ? -6.613 -8.461 -8.414 1 98.56 122 VAL B N 1
ATOM 3095 C CA . VAL B 1 122 ? -6.203 -7.074 -8.594 1 98.56 122 VAL B CA 1
ATOM 3096 C C . VAL B 1 122 ? -6.668 -6.566 -9.953 1 98.56 122 VAL B C 1
ATOM 3098 O O . VAL B 1 122 ? -6.617 -5.363 -10.227 1 98.56 122 VAL B O 1
ATOM 3101 N N . LEU B 1 123 ? -7.16 -7.477 -10.781 1 98.62 123 LEU B N 1
ATOM 3102 C CA . LEU B 1 123 ? -7.621 -7.113 -12.117 1 98.62 123 LEU B CA 1
ATOM 3103 C C . LEU B 1 123 ? -9.039 -6.562 -12.07 1 98.62 123 LEU B C 1
ATOM 3105 O O . LEU B 1 123 ? -9.586 -6.148 -13.094 1 98.62 123 LEU B O 1
ATOM 3109 N N . GLY B 1 124 ? -9.656 -6.598 -10.922 1 98.12 124 GLY B N 1
ATOM 3110 C CA . GLY B 1 124 ? -10.984 -6.02 -10.781 1 98.12 124 GLY B CA 1
ATOM 3111 C C . GLY B 1 124 ? -12.039 -7.031 -10.375 1 98.12 124 GLY B C 1
ATOM 3112 O O . GLY B 1 124 ? -13.234 -6.77 -10.492 1 98.12 124 GLY B O 1
ATOM 3113 N N . LEU B 1 125 ? -11.547 -8.219 -9.891 1 97.5 125 LEU B N 1
ATOM 3114 C CA . LEU B 1 125 ? -12.484 -9.266 -9.5 1 97.5 125 LEU B CA 1
ATOM 3115 C C . LEU B 1 125 ? -13.172 -8.914 -8.18 1 97.5 125 LEU B C 1
ATOM 3117 O O . LEU B 1 125 ? -12.586 -8.227 -7.34 1 97.5 125 LEU B O 1
ATOM 3121 N N . PRO B 1 126 ? -14.375 -9.438 -7.953 1 97 126 PRO B N 1
ATOM 3122 C CA . PRO B 1 126 ? -15.188 -10.078 -8.984 1 97 126 PRO B CA 1
ATOM 3123 C C . PRO B 1 126 ? -15.695 -9.094 -10.031 1 97 126 PRO B C 1
ATOM 3125 O O . PRO B 1 126 ? -15.859 -7.902 -9.742 1 97 126 PRO B O 1
ATOM 3128 N N . PHE B 1 127 ? -15.898 -9.406 -11.156 1 97.75 127 PHE B N 1
ATOM 3129 C CA . PHE B 1 127 ? -16.25 -8.547 -12.281 1 97.75 127 PHE B CA 1
ATOM 3130 C C . PHE B 1 127 ? -17.734 -8.227 -12.266 1 97.75 127 PHE B C 1
ATOM 3132 O O . PHE B 1 127 ? -18.391 -8.227 -13.312 1 97.75 127 PHE B O 1
ATOM 3139 N N . ASP B 1 128 ? -18.25 -7.996 -11.055 1 95.19 128 ASP B N 1
ATOM 3140 C CA . ASP B 1 128 ? -19.547 -7.336 -10.977 1 95.19 128 ASP B CA 1
ATOM 3141 C C . ASP B 1 128 ? -19.531 -5.992 -11.695 1 95.19 128 ASP B C 1
ATOM 3143 O O . ASP B 1 128 ? -20.516 -5.59 -12.312 1 95.19 128 ASP B O 1
ATOM 3147 N N . VAL B 1 129 ? -18.422 -5.348 -11.539 1 92.06 129 VAL B N 1
ATOM 3148 C CA . VAL B 1 129 ? -18.062 -4.238 -12.414 1 92.06 129 VAL B CA 1
ATOM 3149 C C . VAL B 1 129 ? -17.219 -4.75 -13.57 1 92.06 129 VAL B C 1
ATOM 3151 O O . VAL B 1 129 ? -16.188 -5.398 -13.352 1 92.06 129 VAL B O 1
ATOM 3154 N N . PRO B 1 130 ? -17.656 -4.551 -14.781 1 96.62 130 PRO B N 1
ATOM 3155 C CA . PRO B 1 130 ? -16.922 -5.09 -15.922 1 96.62 130 PRO B CA 1
ATOM 3156 C C . PRO B 1 130 ? -15.484 -4.566 -15.984 1 96.62 130 PRO B C 1
ATOM 3158 O O . PRO B 1 130 ? -15.211 -3.443 -15.555 1 96.62 130 PRO B O 1
ATOM 3161 N N . PRO B 1 131 ? -14.57 -5.344 -16.484 1 97.5 131 PRO B N 1
ATOM 3162 C CA . PRO B 1 131 ? -13.211 -4.84 -16.719 1 97.5 131 PRO B CA 1
ATOM 3163 C C . PRO B 1 131 ? -13.164 -3.779 -17.812 1 97.5 131 PRO B C 1
ATOM 3165 O O . PRO B 1 131 ? -14.109 -3.645 -18.594 1 97.5 131 PRO B O 1
ATOM 3168 N N . PRO B 1 132 ? -12.094 -3.025 -17.844 1 97.88 132 PRO B N 1
ATOM 3169 C CA . PRO B 1 132 ? -11.984 -1.997 -18.875 1 97.88 132 PRO B CA 1
ATOM 3170 C C . PRO B 1 132 ? -12.016 -2.578 -20.297 1 97.88 132 PRO B C 1
ATOM 3172 O O . PRO B 1 132 ? -12.5 -1.923 -21.219 1 97.88 132 PRO B O 1
ATOM 3175 N N . TYR B 1 133 ? -11.5 -3.787 -20.438 1 98.75 133 TYR B N 1
ATOM 3176 C CA . TYR B 1 133 ? -11.508 -4.523 -21.703 1 98.75 133 TYR B CA 1
ATOM 3177 C C . TYR B 1 133 ? -11.18 -5.996 -21.469 1 98.75 133 TYR B C 1
ATOM 3179 O O . TYR B 1 133 ? -10.805 -6.391 -20.359 1 98.75 133 TYR B O 1
ATOM 3187 N N . VAL B 1 134 ? -11.344 -6.797 -22.531 1 98.75 134 VAL B N 1
ATOM 3188 C CA . VAL B 1 134 ? -10.922 -8.195 -22.516 1 98.75 134 VAL B CA 1
ATOM 3189 C C . VAL B 1 134 ? -10.117 -8.508 -23.766 1 98.75 134 VAL B C 1
ATOM 3191 O O . VAL B 1 134 ? -10.328 -7.883 -24.812 1 98.75 134 VAL B O 1
ATOM 3194 N N . PRO B 1 135 ? -9.289 -9.484 -23.75 1 98.75 135 PRO B N 1
ATOM 3195 C CA . PRO B 1 135 ? -8.836 -10.117 -22.516 1 98.75 135 PRO B CA 1
ATOM 3196 C C . PRO B 1 135 ? -8.148 -9.141 -21.562 1 98.75 135 PRO B C 1
ATOM 3198 O O . PRO B 1 135 ? -7.512 -8.188 -22.016 1 98.75 135 PRO B O 1
ATOM 3201 N N . VAL B 1 136 ? -8.32 -9.359 -20.25 1 98.75 136 VAL B N 1
ATOM 3202 C CA . VAL B 1 136 ? -7.641 -8.523 -19.266 1 98.75 136 VAL B CA 1
ATOM 3203 C C . VAL B 1 136 ? -6.148 -8.844 -19.25 1 98.75 136 VAL B C 1
ATOM 3205 O O . VAL B 1 136 ? -5.746 -9.969 -19.562 1 98.75 136 VAL B O 1
ATOM 3208 N N . ASP B 1 137 ? -5.324 -7.871 -18.969 1 98.62 137 ASP B N 1
ATOM 3209 C CA . ASP B 1 137 ? -3.877 -8.047 -18.922 1 98.62 137 ASP B CA 1
ATOM 3210 C C . ASP B 1 137 ? -3.248 -7.109 -17.891 1 98.62 137 ASP B C 1
ATOM 3212 O O . ASP B 1 137 ? -3.932 -6.625 -16.984 1 98.62 137 ASP B O 1
ATOM 3216 N N . GLU B 1 138 ? -1.932 -6.949 -17.938 1 98.69 138 GLU B N 1
ATOM 3217 C CA . GLU B 1 138 ? -1.212 -6.195 -16.922 1 98.69 138 GLU B CA 1
ATOM 3218 C C . GLU B 1 138 ? -1.136 -4.715 -17.266 1 98.69 138 GLU B C 1
ATOM 3220 O O . GLU B 1 138 ? -0.473 -3.939 -16.578 1 98.69 138 GLU B O 1
ATOM 3225 N N . GLU B 1 139 ? -1.869 -4.254 -18.281 1 97.81 139 GLU B N 1
ATOM 3226 C CA . GLU B 1 139 ? -1.584 -2.943 -18.859 1 97.81 139 GLU B CA 1
ATOM 3227 C C . GLU B 1 139 ? -2.461 -1.862 -18.234 1 97.81 139 GLU B C 1
ATOM 3229 O O . GLU B 1 139 ? -2.232 -0.67 -18.438 1 97.81 139 GLU B O 1
ATOM 3234 N N . TYR B 1 140 ? -3.529 -2.193 -17.547 1 96.38 140 TYR B N 1
ATOM 3235 C CA . TYR B 1 140 ? -4.27 -1.174 -16.812 1 96.38 140 TYR B CA 1
ATOM 3236 C C . TYR B 1 140 ? -3.986 -1.27 -15.32 1 96.38 140 TYR B C 1
ATOM 3238 O O . TYR B 1 140 ? -3.463 -2.279 -14.844 1 96.38 140 TYR B O 1
ATOM 3246 N N . ASP B 1 141 ? -4.242 -0.169 -14.609 1 96.38 141 ASP B N 1
ATOM 3247 C CA . ASP B 1 141 ? -3.955 -0.074 -13.188 1 96.38 141 ASP B CA 1
ATOM 3248 C C . ASP B 1 141 ? -4.738 -1.121 -12.398 1 96.38 141 ASP B C 1
ATOM 3250 O O . ASP B 1 141 ? -5.84 -1.506 -12.789 1 96.38 141 ASP B O 1
ATOM 3254 N N . VAL B 1 142 ? -4.168 -1.561 -11.289 1 97.94 142 VAL B N 1
ATOM 3255 C CA . VAL B 1 142 ? -4.848 -2.514 -10.414 1 97.94 142 VAL B CA 1
ATOM 3256 C C . VAL B 1 142 ? -6.191 -1.94 -9.969 1 97.94 142 VAL B C 1
ATOM 3258 O O . VAL B 1 142 ? -6.312 -0.736 -9.734 1 97.94 142 VAL B O 1
ATOM 3261 N N . LEU B 1 143 ? -7.164 -2.834 -9.797 1 97.88 143 LEU B N 1
ATOM 3262 C CA . LEU B 1 143 ? -8.523 -2.463 -9.43 1 97.88 143 LEU B CA 1
ATOM 3263 C C . LEU B 1 143 ? -9.055 -3.363 -8.312 1 97.88 143 LEU B C 1
ATOM 3265 O O . LEU B 1 143 ? -10.055 -4.062 -8.492 1 97.88 143 LEU B O 1
ATOM 3269 N N . PRO B 1 144 ? -8.43 -3.316 -7.148 1 97.81 144 PRO B N 1
ATOM 3270 C CA . PRO B 1 144 ? -8.906 -4.191 -6.074 1 97.81 144 PRO B CA 1
ATOM 3271 C C . PRO B 1 144 ? -10.336 -3.875 -5.645 1 97.81 144 PRO B C 1
ATOM 3273 O O . PRO B 1 144 ? -10.703 -2.703 -5.516 1 97.81 144 PRO B O 1
ATOM 3276 N N . GLN B 1 145 ? -11.164 -4.934 -5.418 1 96.69 145 GLN B N 1
ATOM 3277 C CA . GLN B 1 145 ? -12.57 -4.754 -5.055 1 96.69 145 GLN B CA 1
ATOM 3278 C C . GLN B 1 145 ? -12.844 -5.289 -3.65 1 96.69 145 GLN B C 1
ATOM 3280 O O . GLN B 1 145 ? -13.992 -5.285 -3.193 1 96.69 145 GLN B O 1
ATOM 3285 N N . SER B 1 146 ? -11.859 -5.828 -2.994 1 96.06 146 SER B N 1
ATOM 3286 C CA . SER B 1 146 ? -11.945 -6.367 -1.641 1 96.06 146 SER B CA 1
ATOM 3287 C C . SER B 1 146 ? -10.703 -6.02 -0.828 1 96.06 146 SER B C 1
ATOM 3289 O O . SER B 1 146 ? -9.695 -5.57 -1.383 1 96.06 146 SER B O 1
ATOM 3291 N N . THR B 1 147 ? -10.773 -6.172 0.509 1 96.94 147 THR B N 1
ATOM 3292 C CA . THR B 1 147 ? -9.625 -5.941 1.374 1 96.94 147 THR B CA 1
ATOM 3293 C C . THR B 1 147 ? -8.484 -6.887 1.015 1 96.94 147 THR B C 1
ATOM 3295 O O . THR B 1 147 ? -7.312 -6.492 1.031 1 96.94 147 THR B O 1
ATOM 3298 N N . TYR B 1 148 ? -8.844 -8.125 0.746 1 97.25 148 TYR B N 1
ATOM 3299 C CA . TYR B 1 148 ? -7.824 -9.078 0.305 1 97.25 148 TYR B CA 1
ATOM 3300 C C . TYR B 1 148 ? -7.105 -8.562 -0.938 1 97.25 148 TYR B C 1
ATOM 3302 O O . TYR B 1 148 ? -5.871 -8.523 -0.975 1 97.25 148 TYR B O 1
ATOM 3310 N N . SER B 1 149 ? -7.855 -8.211 -1.947 1 97.81 149 SER B N 1
ATOM 3311 C CA . SER B 1 149 ? -7.297 -7.707 -3.197 1 97.81 149 SER B CA 1
ATOM 3312 C C . SER B 1 149 ? -6.512 -6.418 -2.975 1 97.81 149 SER B C 1
ATOM 3314 O O . SER B 1 149 ? -5.469 -6.203 -3.6 1 97.81 149 SER B O 1
ATOM 3316 N N . LEU B 1 150 ? -7.02 -5.574 -2.109 1 98.62 150 LEU B N 1
ATOM 3317 C CA . LEU B 1 150 ? -6.289 -4.375 -1.721 1 98.62 150 LEU B CA 1
ATOM 3318 C C . LEU B 1 150 ? -4.918 -4.73 -1.163 1 98.62 150 LEU B C 1
ATOM 3320 O O . LEU B 1 150 ? -3.914 -4.109 -1.528 1 98.62 150 LEU B O 1
ATOM 3324 N N . GLY B 1 151 ? -4.895 -5.711 -0.26 1 98.56 151 GLY B N 1
ATOM 3325 C CA . GLY B 1 151 ? -3.623 -6.176 0.263 1 98.56 151 GLY B CA 1
ATOM 3326 C C . GLY B 1 151 ? -2.643 -6.578 -0.822 1 98.56 151 GLY B C 1
ATOM 3327 O O . GLY B 1 151 ? -1.475 -6.188 -0.789 1 98.56 151 GLY B O 1
ATOM 3328 N N . LYS B 1 152 ? -3.102 -7.328 -1.778 1 98.75 152 LYS B N 1
ATOM 3329 C CA . LYS B 1 152 ? -2.242 -7.766 -2.873 1 98.75 152 LYS B CA 1
ATOM 3330 C C . LYS B 1 152 ? -1.752 -6.578 -3.697 1 98.75 152 LYS B C 1
ATOM 3332 O O . LYS B 1 152 ? -0.602 -6.559 -4.141 1 98.75 152 LYS B O 1
ATOM 3337 N N . ALA B 1 153 ? -2.643 -5.621 -3.957 1 98.69 153 ALA B N 1
ATOM 3338 C CA . ALA B 1 153 ? -2.244 -4.402 -4.66 1 98.69 153 ALA B CA 1
ATOM 3339 C C . ALA B 1 153 ? -1.137 -3.672 -3.91 1 98.69 153 ALA B C 1
ATOM 3341 O O . ALA B 1 153 ? -0.16 -3.223 -4.516 1 98.69 153 ALA B O 1
ATOM 3342 N N . LEU B 1 154 ? -1.29 -3.533 -2.611 1 98.88 154 LEU B N 1
ATOM 3343 C CA . LEU B 1 154 ? -0.297 -2.85 -1.791 1 98.88 154 LEU B CA 1
ATOM 3344 C C . LEU B 1 154 ? 1.01 -3.635 -1.75 1 98.88 154 LEU B C 1
ATOM 3346 O O . LEU B 1 154 ? 2.092 -3.045 -1.714 1 98.88 154 LEU B O 1
ATOM 3350 N N . GLU B 1 155 ? 0.924 -4.938 -1.728 1 98.88 155 GLU B N 1
ATOM 3351 C CA . GLU B 1 155 ? 2.111 -5.785 -1.762 1 98.88 155 GLU B CA 1
ATOM 3352 C C . GLU B 1 155 ? 2.887 -5.598 -3.062 1 98.88 155 GLU B C 1
ATOM 3354 O O . GLU B 1 155 ? 4.117 -5.52 -3.051 1 98.88 155 GLU B O 1
ATOM 3359 N N . GLU B 1 156 ? 2.193 -5.523 -4.199 1 98.88 156 GLU B N 1
ATOM 3360 C CA . GLU B 1 156 ? 2.854 -5.215 -5.465 1 98.88 156 GLU B CA 1
ATOM 3361 C C . GLU B 1 156 ? 3.545 -3.855 -5.41 1 98.88 156 GLU B C 1
ATOM 3363 O O . GLU B 1 156 ? 4.684 -3.715 -5.859 1 98.88 156 GLU B O 1
ATOM 3368 N N . GLU B 1 157 ? 2.84 -2.877 -4.855 1 98.62 157 GLU B N 1
ATOM 3369 C CA . GLU B 1 157 ? 3.41 -1.537 -4.75 1 98.62 157 GLU B CA 1
ATOM 3370 C C . GLU B 1 157 ? 4.668 -1.539 -3.881 1 98.62 157 GLU B C 1
ATOM 3372 O O . GLU B 1 157 ? 5.652 -0.873 -4.203 1 98.62 157 GLU B O 1
ATOM 3377 N N . THR B 1 158 ? 4.602 -2.264 -2.787 1 98.81 158 THR B N 1
ATOM 3378 C CA . THR B 1 158 ? 5.77 -2.416 -1.923 1 98.81 158 THR B CA 1
ATOM 3379 C C . THR B 1 158 ? 6.953 -2.973 -2.707 1 98.81 158 THR B C 1
ATOM 3381 O O . THR B 1 158 ? 8.055 -2.42 -2.652 1 98.81 158 THR B O 1
ATOM 3384 N N . ALA B 1 159 ? 6.688 -4 -3.445 1 98.88 159 ALA B N 1
ATOM 3385 C CA . ALA B 1 159 ? 7.738 -4.637 -4.238 1 98.88 159 ALA B CA 1
ATOM 3386 C C . ALA B 1 159 ? 8.305 -3.664 -5.27 1 98.88 159 ALA B C 1
ATOM 3388 O O . ALA B 1 159 ? 9.516 -3.633 -5.5 1 98.88 159 ALA B O 1
ATOM 3389 N N . ARG B 1 160 ? 7.461 -2.891 -5.918 1 98.56 160 ARG B N 1
ATOM 3390 C CA . ARG B 1 160 ? 7.898 -1.902 -6.898 1 98.56 160 ARG B CA 1
ATOM 3391 C C . ARG B 1 160 ? 8.898 -0.925 -6.285 1 98.56 160 ARG B C 1
ATOM 3393 O O . ARG B 1 160 ? 9.93 -0.63 -6.883 1 98.56 160 ARG B O 1
ATOM 3400 N N . HIS B 1 161 ? 8.602 -0.442 -5.117 1 98.5 161 HIS B N 1
ATOM 3401 C CA . HIS B 1 161 ? 9.484 0.544 -4.504 1 98.5 161 HIS B CA 1
ATOM 3402 C C . HIS B 1 161 ? 10.773 -0.101 -4.02 1 98.5 161 HIS B C 1
ATOM 3404 O O . HIS B 1 161 ? 11.844 0.514 -4.082 1 98.5 161 HIS B O 1
ATOM 3410 N N . PHE B 1 162 ? 10.703 -1.348 -3.531 1 98.69 162 PHE B N 1
ATOM 3411 C CA . PHE B 1 162 ? 11.922 -2.049 -3.137 1 98.69 162 PHE B CA 1
ATOM 3412 C C . PHE B 1 162 ? 12.867 -2.191 -4.316 1 98.69 162 PHE B C 1
ATOM 3414 O O . PHE B 1 162 ? 14.086 -2.029 -4.168 1 98.69 162 PHE B O 1
ATOM 3421 N N . THR B 1 163 ? 12.328 -2.465 -5.516 1 98.69 163 THR B N 1
ATOM 3422 C CA . THR B 1 163 ? 13.18 -2.643 -6.684 1 98.69 163 THR B CA 1
ATOM 3423 C C . THR B 1 163 ? 13.719 -1.3 -7.168 1 98.69 163 THR B C 1
ATOM 3425 O O . THR B 1 163 ? 14.789 -1.24 -7.785 1 98.69 163 THR B O 1
ATOM 3428 N N . ARG B 1 164 ? 12.953 -0.24 -6.898 1 97.44 164 ARG B N 1
ATOM 3429 C CA . ARG B 1 164 ? 13.477 1.09 -7.191 1 97.44 164 ARG B CA 1
ATOM 3430 C C . ARG B 1 164 ? 14.672 1.413 -6.297 1 97.44 164 ARG B C 1
ATOM 3432 O O . ARG B 1 164 ? 15.656 2 -6.75 1 97.44 164 ARG B O 1
ATOM 3439 N N . TRP B 1 165 ? 14.594 1.008 -5.035 1 97.25 165 TRP B N 1
ATOM 3440 C CA . TRP B 1 165 ? 15.656 1.264 -4.07 1 97.25 165 TRP B CA 1
ATOM 3441 C C . TRP B 1 165 ? 16.891 0.429 -4.387 1 97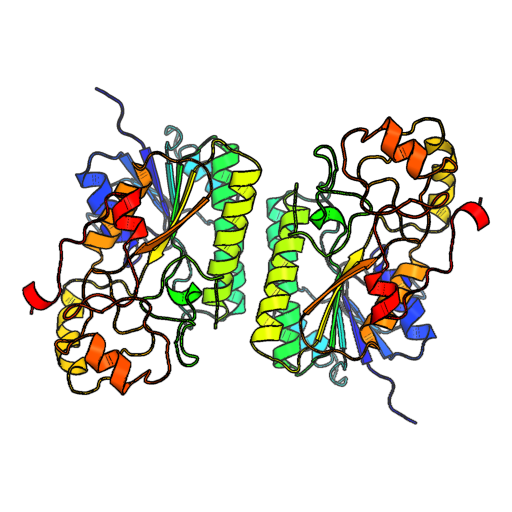.25 165 TRP B C 1
ATOM 3443 O O . TRP B 1 165 ? 18.031 0.86 -4.133 1 97.25 165 TRP B O 1
ATOM 3453 N N . ASP B 1 166 ? 16.688 -0.796 -4.859 1 97.75 166 ASP B N 1
ATOM 3454 C CA . ASP B 1 166 ? 17.75 -1.724 -5.258 1 97.75 166 ASP B CA 1
ATOM 3455 C C . ASP B 1 166 ? 17.562 -2.17 -6.707 1 97.75 166 ASP B C 1
ATOM 3457 O O . ASP B 1 166 ? 16.906 -3.178 -6.973 1 97.75 166 ASP B O 1
ATOM 3461 N N . PRO B 1 167 ? 18.219 -1.537 -7.598 1 97.06 167 PRO B N 1
ATOM 3462 C CA . PRO B 1 167 ? 18 -1.81 -9.023 1 97.06 167 PRO B CA 1
ATOM 3463 C C . PRO B 1 167 ? 18.438 -3.213 -9.43 1 97.06 167 PRO B C 1
ATOM 3465 O O . PRO B 1 167 ? 18.125 -3.672 -10.531 1 97.06 167 PRO B O 1
ATOM 3468 N N . ALA B 1 168 ? 19.234 -3.891 -8.57 1 98.25 168 ALA B N 1
ATOM 3469 C CA . ALA B 1 168 ? 19.672 -5.258 -8.859 1 98.25 168 ALA B CA 1
ATOM 3470 C C . ALA B 1 168 ? 18.609 -6.27 -8.414 1 98.25 168 ALA B C 1
ATOM 3472 O O . ALA B 1 168 ? 18.688 -7.449 -8.773 1 98.25 168 ALA B O 1
ATOM 3473 N N . LEU B 1 169 ? 17.641 -5.863 -7.664 1 98.69 169 LEU B N 1
ATOM 3474 C CA . LEU B 1 169 ? 16.594 -6.746 -7.145 1 98.69 169 LEU B CA 1
ATOM 3475 C C . LEU B 1 169 ? 15.578 -7.082 -8.234 1 98.69 169 LEU B C 1
ATOM 3477 O O . LEU B 1 169 ? 15.156 -6.207 -8.992 1 98.69 169 LEU B O 1
ATOM 3481 N N . LYS B 1 170 ? 15.281 -8.328 -8.359 1 98.88 170 LYS B N 1
ATOM 3482 C CA . LYS B 1 170 ? 14.188 -8.836 -9.18 1 98.88 170 LYS B CA 1
ATOM 3483 C C . LYS B 1 170 ? 13.016 -9.281 -8.312 1 98.88 170 LYS B C 1
ATOM 3485 O O . LYS B 1 170 ? 13.18 -10.078 -7.391 1 98.88 170 LYS B O 1
ATOM 3490 N N . VAL B 1 171 ? 11.883 -8.766 -8.594 1 98.94 171 VAL B N 1
ATOM 3491 C CA . VAL B 1 171 ? 10.656 -9.266 -7.984 1 98.94 171 VAL B CA 1
ATOM 3492 C C . VAL B 1 171 ? 9.633 -9.586 -9.07 1 98.94 171 VAL B C 1
ATOM 3494 O O . VAL B 1 171 ? 9.211 -8.703 -9.812 1 98.94 171 VAL B O 1
ATOM 3497 N N . ALA B 1 172 ? 9.281 -10.805 -9.219 1 98.94 172 ALA B N 1
ATOM 3498 C CA . ALA B 1 172 ? 8.188 -11.25 -10.078 1 98.94 172 ALA B CA 1
ATOM 3499 C C . ALA B 1 172 ? 6.914 -11.477 -9.273 1 98.94 172 ALA B C 1
ATOM 3501 O O . ALA B 1 172 ? 6.859 -12.359 -8.422 1 98.94 172 ALA B O 1
ATOM 3502 N N . ALA B 1 173 ? 5.945 -10.672 -9.477 1 98.94 173 ALA B N 1
ATOM 3503 C CA . ALA B 1 173 ? 4.633 -10.859 -8.867 1 98.94 173 ALA B CA 1
ATOM 3504 C C . ALA B 1 173 ? 3.701 -11.633 -9.789 1 98.94 173 ALA B C 1
ATOM 3506 O O . ALA B 1 173 ? 3.334 -11.148 -10.867 1 98.94 173 ALA B O 1
ATOM 3507 N N . LEU B 1 174 ? 3.316 -12.805 -9.359 1 99 174 LEU B N 1
ATOM 3508 C CA . LEU B 1 174 ? 2.49 -13.664 -10.195 1 99 174 LEU B CA 1
ATOM 3509 C C . LEU B 1 174 ? 1.02 -13.555 -9.805 1 99 174 LEU B C 1
ATOM 3511 O O . LEU B 1 174 ? 0.638 -13.922 -8.688 1 99 174 LEU B O 1
ATOM 3515 N N . ARG B 1 175 ? 0.226 -12.992 -10.664 1 98.94 175 ARG B N 1
ATOM 3516 C CA . ARG B 1 175 ? -1.213 -12.844 -10.469 1 98.94 175 ARG B CA 1
ATOM 3517 C C . ARG B 1 175 ? -1.948 -14.133 -10.836 1 98.94 175 ARG B C 1
ATOM 3519 O O . ARG B 1 175 ? -2.549 -14.219 -11.914 1 98.94 175 ARG B O 1
ATOM 3526 N N . PHE B 1 176 ? -1.964 -15.039 -9.93 1 98.88 176 PHE B N 1
ATOM 3527 C CA . PHE B 1 176 ? -2.508 -16.375 -10.18 1 98.88 176 PHE B CA 1
ATOM 3528 C C . PHE B 1 176 ? -4.027 -16.312 -10.305 1 98.88 176 PHE B C 1
ATOM 3530 O O . PHE B 1 176 ? -4.699 -15.648 -9.523 1 98.88 176 PHE B O 1
ATOM 3537 N N . SER B 1 177 ? -4.527 -16.984 -11.312 1 98.62 177 SER B N 1
ATOM 3538 C CA . SER B 1 177 ? -5.961 -17.25 -11.367 1 98.62 177 SER B CA 1
ATOM 3539 C C . SER B 1 177 ? -6.375 -18.297 -10.352 1 98.62 177 SER B C 1
ATOM 3541 O O . SER B 1 177 ? -5.594 -18.656 -9.469 1 98.62 177 SER B O 1
ATOM 3543 N N . ASN B 1 178 ? -7.633 -18.703 -10.352 1 98.06 178 ASN B N 1
ATOM 3544 C CA . ASN B 1 178 ? -8.195 -19.703 -9.445 1 98.06 178 ASN B CA 1
ATOM 3545 C C . ASN B 1 178 ? -7.457 -21.031 -9.539 1 98.06 178 ASN B C 1
ATOM 3547 O O . ASN B 1 178 ? -7.703 -21.812 -10.461 1 98.06 178 ASN B O 1
ATOM 3551 N N . VAL B 1 179 ? -6.625 -21.344 -8.578 1 98.38 179 VAL B N 1
ATOM 3552 C CA . VAL B 1 179 ? -5.781 -22.531 -8.602 1 98.38 179 VAL B CA 1
ATOM 3553 C C . VAL B 1 179 ? -6.645 -23.781 -8.438 1 98.38 179 VAL B C 1
ATOM 3555 O O . VAL B 1 179 ? -7.461 -23.859 -7.516 1 98.38 179 VAL B O 1
ATOM 3558 N N . MET B 1 180 ? -6.445 -24.703 -9.312 1 98.19 180 MET B N 1
ATOM 3559 C CA . MET B 1 180 ? -7.211 -25.953 -9.328 1 98.19 180 MET B CA 1
ATOM 3560 C C . MET B 1 180 ? -6.293 -27.156 -9.18 1 98.19 180 MET B C 1
ATOM 3562 O O . MET B 1 180 ? -5.207 -27.188 -9.758 1 98.19 180 MET B O 1
ATOM 3566 N N . ARG B 1 181 ? -6.758 -28.062 -8.359 1 97.12 181 ARG B N 1
ATOM 3567 C CA . ARG B 1 181 ? -6.195 -29.406 -8.391 1 97.12 181 ARG B CA 1
ATOM 3568 C C . ARG B 1 181 ? -6.891 -30.266 -9.438 1 97.12 181 ARG B C 1
ATOM 3570 O O . ARG B 1 181 ? -8.055 -30.031 -9.781 1 97.12 181 ARG B O 1
ATOM 3577 N N . PRO B 1 182 ? -6.172 -31.266 -9.844 1 96.56 182 PRO B N 1
ATOM 3578 C CA . PRO B 1 182 ? -6.82 -32.125 -10.828 1 96.56 182 PRO B CA 1
ATOM 3579 C C . PRO B 1 182 ? -8.18 -32.656 -10.352 1 96.56 182 PRO B C 1
ATOM 3581 O O . PRO B 1 182 ? -9.125 -32.719 -11.141 1 96.56 182 PRO B O 1
ATOM 3584 N N . GLU B 1 183 ? -8.367 -32.906 -9.078 1 96.19 183 GLU B N 1
ATOM 3585 C CA . GLU B 1 183 ? -9.617 -33.406 -8.531 1 96.19 183 GLU B CA 1
ATOM 3586 C C . GLU B 1 183 ? -10.727 -32.375 -8.609 1 96.19 183 GLU B C 1
ATOM 3588 O O . GLU B 1 183 ? -11.914 -32.719 -8.594 1 96.19 183 GLU B O 1
ATOM 3593 N N . ASP B 1 184 ? -10.367 -31.094 -8.648 1 96.88 184 ASP B N 1
ATOM 3594 C CA . ASP B 1 184 ? -11.344 -30.016 -8.711 1 96.88 184 ASP B CA 1
ATOM 3595 C C . ASP B 1 184 ? -12.07 -30 -10.055 1 96.88 184 ASP B C 1
ATOM 3597 O O . ASP B 1 184 ? -13.164 -29.438 -10.172 1 96.88 184 ASP B O 1
ATOM 3601 N N . TYR B 1 185 ? -11.484 -30.625 -11.094 1 97 185 TYR B N 1
ATOM 3602 C CA . TYR B 1 185 ? -12.039 -30.578 -12.445 1 97 185 TYR B CA 1
ATOM 3603 C C . TYR B 1 185 ? -13.367 -31.312 -12.508 1 97 185 TYR B C 1
ATOM 3605 O O . TYR B 1 185 ? -14.18 -31.078 -13.406 1 97 185 TYR B O 1
ATOM 3613 N N . ALA B 1 186 ? -13.586 -32.188 -11.539 1 95.81 186 ALA B N 1
ATOM 3614 C CA . ALA B 1 186 ? -14.836 -32.938 -11.484 1 95.81 186 ALA B CA 1
ATOM 3615 C C . ALA B 1 186 ? -16.031 -32 -11.336 1 95.81 186 ALA B C 1
ATOM 3617 O O . ALA B 1 186 ? -17.172 -32.375 -11.664 1 95.81 186 ALA B O 1
ATOM 3618 N N . ASN B 1 187 ? -15.82 -30.797 -10.852 1 95.62 187 ASN B N 1
ATOM 3619 C CA . ASN B 1 187 ? -16.891 -29.828 -10.641 1 95.62 187 ASN B CA 1
ATOM 3620 C C . ASN B 1 187 ? -17.203 -29.047 -11.906 1 95.62 187 ASN B C 1
ATOM 3622 O O . ASN B 1 187 ? -18.234 -28.391 -12.008 1 95.62 187 ASN B O 1
ATOM 3626 N N . PHE B 1 188 ? -16.359 -29.016 -12.898 1 96.88 188 PHE B N 1
ATOM 3627 C CA . PHE B 1 188 ? -16.438 -28.109 -14.031 1 96.88 188 PHE B CA 1
ATOM 3628 C C . PHE B 1 188 ? -17.656 -28.406 -14.891 1 96.88 188 PHE B C 1
ATOM 3630 O O . PHE B 1 188 ? -18.328 -27.484 -15.367 1 96.88 188 PHE B O 1
ATOM 3637 N N . PRO B 1 189 ? -18.047 -29.719 -15.094 1 95.25 189 PRO B N 1
ATOM 3638 C CA . PRO B 1 189 ? -19.25 -30 -15.875 1 95.25 189 PRO B CA 1
ATOM 3639 C C . PRO B 1 189 ? -20.5 -29.312 -15.32 1 95.25 189 PRO B C 1
ATOM 3641 O O . PRO B 1 189 ? -21.375 -28.922 -16.094 1 95.25 189 PRO B O 1
ATOM 3644 N N . SER B 1 190 ? -20.516 -29.094 -14.039 1 95.81 190 SER B N 1
ATOM 3645 C CA . SER B 1 190 ? -21.688 -28.5 -13.422 1 95.81 190 SER B CA 1
ATOM 3646 C C . SER B 1 190 ? -21.812 -27.016 -13.766 1 95.81 190 SER B C 1
ATOM 3648 O O . SER B 1 190 ? -22.859 -26.406 -13.547 1 95.81 190 SER B O 1
ATOM 3650 N N . TRP B 1 191 ? -20.797 -26.438 -14.312 1 97.06 191 TRP B N 1
ATOM 3651 C CA . TRP B 1 191 ? -20.797 -25.016 -14.617 1 97.06 191 TRP B CA 1
ATOM 3652 C C . TRP B 1 191 ? -21.266 -24.766 -16.047 1 97.06 191 TRP B C 1
ATOM 3654 O O . TRP B 1 191 ? -21.562 -23.625 -16.422 1 97.06 191 TRP B O 1
ATOM 3664 N N . GLN B 1 192 ? -21.469 -25.859 -16.891 1 97.38 192 GLN B N 1
ATOM 3665 C CA . GLN B 1 192 ? -21.578 -25.703 -18.328 1 97.38 192 GLN B CA 1
ATOM 3666 C C . GLN B 1 192 ? -22.938 -25.172 -18.734 1 97.38 192 GLN B C 1
ATOM 3668 O O . GLN B 1 192 ? -23.094 -24.578 -19.797 1 97.38 192 GLN B O 1
ATOM 3673 N N . ASP B 1 193 ? -23.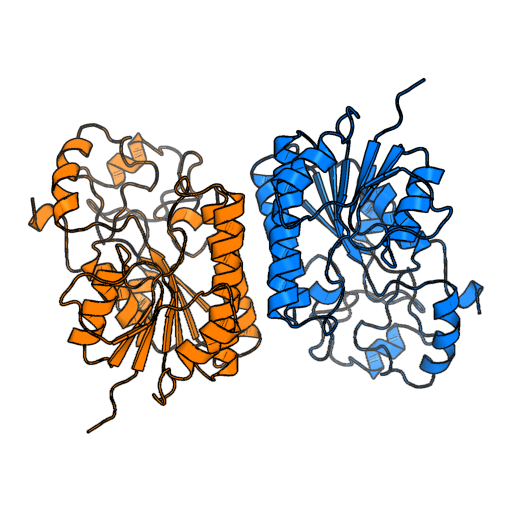922 -25.312 -17.875 1 96.19 193 ASP B N 1
ATOM 3674 C CA . ASP B 1 193 ? -25.281 -24.938 -18.25 1 96.19 193 ASP B CA 1
ATOM 3675 C C . ASP B 1 193 ? -25.609 -23.516 -17.781 1 96.19 193 ASP B C 1
ATOM 3677 O O . ASP B 1 193 ? -26.734 -23.047 -17.969 1 96.19 193 ASP B O 1
ATOM 3681 N N . ASP B 1 194 ? -24.719 -22.906 -17.094 1 97.44 194 ASP B N 1
ATOM 3682 C CA . ASP B 1 194 ? -24.906 -21.547 -16.578 1 97.44 194 ASP B CA 1
ATOM 3683 C C . ASP B 1 194 ? -23.688 -20.672 -16.859 1 97.44 194 ASP B C 1
ATOM 3685 O O . ASP B 1 194 ? -22.703 -20.719 -16.109 1 97.44 194 ASP B O 1
ATOM 3689 N N . THR B 1 195 ? -23.797 -19.812 -17.828 1 96.88 195 THR B N 1
ATOM 3690 C CA . THR B 1 195 ? -22.672 -18.984 -18.234 1 96.88 195 THR B CA 1
ATOM 3691 C C . THR B 1 195 ? -22.312 -17.984 -17.141 1 96.88 195 THR B C 1
ATOM 3693 O O . THR B 1 195 ? -21.25 -17.359 -17.172 1 96.88 195 THR B O 1
ATOM 3696 N N . ALA B 1 196 ? -23.156 -17.781 -16.203 1 97.19 196 ALA B N 1
ATOM 3697 C CA . ALA B 1 196 ? -22.938 -16.812 -15.141 1 97.19 196 ALA B CA 1
ATOM 3698 C C . ALA B 1 196 ? -22.156 -17.438 -13.992 1 97.19 196 ALA B C 1
ATOM 3700 O O . ALA B 1 196 ? -21.641 -16.734 -13.117 1 97.19 196 ALA B O 1
ATOM 3701 N N . ALA B 1 197 ? -22.078 -18.719 -13.961 1 95.62 197 ALA B N 1
ATOM 3702 C CA . ALA B 1 197 ? -21.562 -19.453 -12.805 1 95.62 197 ALA B CA 1
ATOM 3703 C C . ALA B 1 197 ? -20.125 -19.031 -12.484 1 95.62 197 ALA B C 1
ATOM 3705 O O . ALA B 1 197 ? -19.766 -18.906 -11.32 1 95.62 197 ALA B O 1
ATOM 3706 N N . ARG B 1 198 ? -19.312 -18.734 -13.5 1 97.81 198 ARG B N 1
ATOM 3707 C CA . ARG B 1 198 ? -17.891 -18.438 -13.32 1 97.81 198 ARG B CA 1
ATOM 3708 C C . ARG B 1 198 ? -17.531 -17.109 -13.961 1 97.81 198 ARG B C 1
ATOM 3710 O O . ARG B 1 198 ? -16.344 -16.812 -14.188 1 97.81 198 ARG B O 1
ATOM 3717 N N . ARG B 1 199 ? -18.531 -16.344 -14.195 1 97.81 199 ARG B N 1
ATOM 3718 C CA . ARG B 1 199 ? -18.344 -15.039 -14.82 1 97.81 199 ARG B CA 1
ATOM 3719 C C . ARG B 1 199 ? -17.516 -14.117 -13.93 1 97.81 199 ARG B C 1
ATOM 3721 O O . ARG B 1 199 ? -16.859 -13.195 -14.414 1 97.81 199 ARG B O 1
ATOM 3728 N N . TRP B 1 200 ? -17.484 -14.398 -12.617 1 97.5 200 TRP B N 1
ATOM 3729 C CA . TRP B 1 200 ? -16.891 -13.531 -11.602 1 97.5 200 TRP B CA 1
ATOM 3730 C C . TRP B 1 200 ? -15.383 -13.391 -11.82 1 97.5 200 TRP B C 1
ATOM 3732 O O . TRP B 1 200 ? -14.766 -12.43 -11.367 1 97.5 200 TRP B O 1
ATOM 3742 N N . ASN B 1 201 ? -14.734 -14.344 -12.523 1 98.38 201 ASN B N 1
ATOM 3743 C CA . ASN B 1 201 ? -13.32 -14.195 -12.852 1 98.38 201 ASN B CA 1
ATOM 3744 C C . ASN B 1 201 ? -13.055 -14.477 -14.328 1 98.38 201 ASN B C 1
ATOM 3746 O O . ASN B 1 201 ? -11.984 -14.977 -14.688 1 98.38 201 ASN B O 1
ATOM 3750 N N . LEU B 1 202 ? -14.086 -14.266 -15.133 1 98.75 202 LEU B N 1
ATOM 3751 C CA . LEU B 1 202 ? -13.992 -14.43 -16.578 1 98.75 202 LEU B CA 1
ATOM 3752 C C . LEU B 1 202 ? -13.703 -15.883 -16.953 1 98.75 202 LEU B C 1
ATOM 3754 O O . LEU B 1 202 ? -12.93 -16.156 -17.859 1 98.75 202 LEU B O 1
ATOM 3758 N N . TRP B 1 203 ? -14.211 -16.797 -16.203 1 98.75 203 TRP B N 1
ATOM 3759 C CA . TRP B 1 203 ? -14.164 -18.234 -16.422 1 98.75 203 TRP B CA 1
ATOM 3760 C C . TRP B 1 203 ? -12.727 -18.75 -16.406 1 98.75 203 TRP B C 1
ATOM 3762 O O . TRP B 1 203 ? -12.422 -19.766 -17.031 1 98.75 203 TRP B O 1
ATOM 3772 N N . GLY B 1 204 ? -11.797 -18.031 -15.781 1 98.62 204 GLY B N 1
ATOM 3773 C CA . GLY B 1 204 ? -10.398 -18.406 -15.75 1 98.62 204 GLY B CA 1
ATOM 3774 C C . GLY B 1 204 ? -10.086 -19.438 -14.68 1 98.62 204 GLY B C 1
ATOM 3775 O O . GLY B 1 204 ? -10.875 -19.656 -13.758 1 98.62 204 GLY B O 1
ATOM 3776 N N . TYR B 1 205 ? -9.008 -20.156 -14.797 1 98.69 205 TYR B N 1
ATOM 3777 C CA . TYR B 1 205 ? -8.43 -21.062 -13.805 1 98.69 205 TYR B CA 1
ATOM 3778 C C . TYR B 1 205 ? -6.945 -21.281 -14.078 1 98.69 205 TYR B C 1
ATOM 3780 O O . TYR B 1 205 ? -6.422 -20.828 -15.102 1 98.69 205 TYR B O 1
ATOM 3788 N N . ILE B 1 206 ? -6.242 -21.891 -13.188 1 98.81 206 ILE B N 1
ATOM 3789 C CA . ILE B 1 206 ? -4.867 -22.328 -13.406 1 98.81 206 ILE B CA 1
ATOM 3790 C C . ILE B 1 206 ? -4.641 -23.672 -12.719 1 98.81 206 ILE B C 1
ATOM 3792 O O . ILE B 1 206 ? -5 -23.844 -11.547 1 98.81 206 ILE B O 1
ATOM 3796 N N . ASP B 1 207 ? -4.133 -24.609 -13.469 1 98.75 207 ASP B N 1
ATOM 3797 C CA . ASP B 1 207 ? -3.713 -25.875 -12.883 1 98.75 207 ASP B CA 1
ATOM 3798 C C . ASP B 1 207 ? -2.545 -25.672 -11.922 1 98.75 207 ASP B C 1
ATOM 3800 O O . ASP B 1 207 ? -1.557 -25.016 -12.258 1 98.75 207 ASP B O 1
ATOM 3804 N N . GLY B 1 208 ? -2.664 -26.25 -10.711 1 98.69 208 GLY B N 1
ATOM 3805 C CA . GLY B 1 208 ? -1.609 -26.094 -9.727 1 98.69 208 GLY B CA 1
ATOM 3806 C C . GLY B 1 208 ? -0.237 -26.469 -10.25 1 98.69 208 GLY B C 1
ATOM 3807 O O . GLY B 1 208 ? 0.759 -25.828 -9.914 1 98.69 208 GLY B O 1
ATOM 3808 N N . ARG B 1 209 ? -0.112 -27.5 -11.078 1 98.56 209 ARG B N 1
ATOM 3809 C CA . ARG B 1 209 ? 1.148 -27.938 -11.664 1 98.56 209 ARG B CA 1
ATOM 3810 C C . ARG B 1 209 ? 1.721 -26.891 -12.602 1 98.56 209 ARG B C 1
ATOM 3812 O O . ARG B 1 209 ? 2.93 -26.641 -12.609 1 98.56 209 ARG B O 1
ATOM 3819 N N . ASP B 1 210 ? 0.83 -26.297 -13.352 1 98.81 210 ASP B N 1
ATOM 3820 C CA . ASP B 1 210 ? 1.274 -25.234 -14.242 1 98.81 210 ASP B CA 1
ATOM 3821 C C . ASP B 1 210 ? 1.608 -23.953 -13.461 1 98.81 210 ASP B C 1
ATOM 3823 O O . ASP B 1 210 ? 2.508 -23.203 -13.844 1 98.81 210 ASP B O 1
ATOM 3827 N N . GLY B 1 211 ? 0.837 -23.688 -12.375 1 98.88 211 GLY B N 1
ATOM 3828 C CA . GLY B 1 211 ? 1.242 -22.609 -11.477 1 98.88 211 GLY B CA 1
ATOM 3829 C C . GLY B 1 211 ? 2.654 -22.766 -10.953 1 98.88 211 GLY B C 1
ATOM 3830 O O . GLY B 1 211 ? 3.416 -21.812 -10.891 1 98.88 211 GLY B O 1
ATOM 3831 N N . ALA B 1 212 ? 2.998 -23.984 -10.562 1 98.88 212 ALA B N 1
ATOM 3832 C CA . ALA B 1 212 ? 4.348 -24.297 -10.102 1 98.88 212 ALA B CA 1
ATOM 3833 C C . ALA B 1 212 ? 5.375 -24.062 -11.203 1 98.88 212 ALA B C 1
ATOM 3835 O O . ALA B 1 212 ? 6.465 -23.531 -10.945 1 98.88 212 ALA B O 1
ATOM 3836 N N . GLN B 1 213 ? 5.016 -24.453 -12.414 1 98.88 213 GLN B N 1
ATOM 3837 C CA . GLN B 1 213 ? 5.883 -24.172 -13.555 1 98.88 213 GLN B CA 1
ATOM 3838 C C . GLN B 1 213 ? 6.156 -22.672 -13.688 1 98.88 213 GLN B C 1
ATOM 3840 O O . GLN B 1 213 ? 7.285 -22.266 -13.953 1 98.88 213 GLN B O 1
ATOM 3845 N N . ALA B 1 214 ? 5.059 -21.844 -13.562 1 98.94 214 ALA B N 1
ATOM 3846 C CA . ALA B 1 214 ? 5.203 -20.391 -13.664 1 98.94 214 ALA B CA 1
ATOM 3847 C C . ALA B 1 214 ? 6.184 -19.875 -12.609 1 98.94 214 ALA B C 1
ATOM 3849 O O . ALA B 1 214 ? 6.984 -18.984 -12.898 1 98.94 214 ALA B O 1
ATOM 3850 N N . VAL B 1 215 ? 6.16 -20.391 -11.398 1 98.94 215 VAL B N 1
ATOM 3851 C CA . VAL B 1 215 ? 7.059 -20 -10.328 1 98.94 215 VAL B CA 1
ATOM 3852 C C . VAL B 1 215 ? 8.5 -20.312 -10.711 1 98.94 215 VAL B C 1
ATOM 3854 O O . VAL B 1 215 ? 9.383 -19.453 -10.602 1 98.94 215 VAL B O 1
ATOM 3857 N N . ARG B 1 216 ? 8.75 -21.531 -11.18 1 98.94 216 ARG B N 1
ATOM 3858 C CA . ARG B 1 216 ? 10.094 -21.906 -11.586 1 98.94 216 ARG B CA 1
ATOM 3859 C C . ARG B 1 216 ? 10.594 -21 -12.711 1 98.94 216 ARG B C 1
ATOM 3861 O O . ARG B 1 216 ? 11.734 -20.531 -12.68 1 98.94 216 ARG B O 1
ATOM 3868 N N . ARG B 1 217 ? 9.719 -20.812 -13.711 1 98.88 217 ARG B N 1
ATOM 3869 C CA . ARG B 1 217 ? 10.094 -19.969 -14.844 1 98.88 217 ARG B CA 1
ATOM 3870 C C . ARG B 1 217 ? 10.414 -18.562 -14.383 1 98.88 217 ARG B C 1
ATOM 3872 O O . ARG B 1 217 ? 11.32 -17.922 -14.914 1 98.88 217 ARG B O 1
ATOM 3879 N N . ALA B 1 218 ? 9.648 -18.062 -13.438 1 98.94 218 ALA B N 1
ATOM 3880 C CA . ALA B 1 218 ? 9.914 -16.734 -12.891 1 98.94 218 ALA B CA 1
ATOM 3881 C C . ALA B 1 218 ? 11.266 -16.688 -12.18 1 98.94 218 ALA B C 1
ATOM 3883 O O . ALA B 1 218 ? 12.016 -15.719 -12.312 1 98.94 218 ALA B O 1
ATOM 3884 N N . LEU B 1 219 ? 11.602 -17.719 -11.391 1 98.88 219 LEU B N 1
ATOM 3885 C CA . LEU B 1 219 ? 12.891 -17.812 -10.727 1 98.88 219 LEU B CA 1
ATOM 3886 C C . LEU B 1 219 ? 14.031 -17.75 -11.742 1 98.88 219 LEU B C 1
ATOM 3888 O O . LEU B 1 219 ? 15.07 -17.141 -11.484 1 98.88 219 LEU B O 1
ATOM 3892 N N . GLU B 1 220 ? 13.797 -18.328 -12.859 1 98.69 220 GLU B N 1
ATOM 3893 C CA . GLU B 1 220 ? 14.859 -18.531 -13.844 1 98.69 220 GLU B CA 1
ATOM 3894 C C . GLU B 1 220 ? 14.945 -17.344 -14.812 1 98.69 220 GLU B C 1
ATOM 3896 O O . GLU B 1 220 ? 15.938 -17.203 -15.531 1 98.69 220 GLU B O 1
ATOM 3901 N N . ALA B 1 221 ? 13.867 -16.562 -14.898 1 98.62 221 ALA B N 1
ATOM 3902 C CA . ALA B 1 221 ? 13.82 -15.453 -15.852 1 98.62 221 ALA B CA 1
ATOM 3903 C C . ALA B 1 221 ? 14.93 -14.445 -15.57 1 98.62 221 ALA B C 1
ATOM 3905 O O . ALA B 1 221 ? 15.297 -14.211 -14.414 1 98.62 221 ALA B O 1
ATOM 3906 N N . ASP B 1 222 ? 15.383 -13.812 -16.641 1 97.75 222 ASP B N 1
ATOM 3907 C CA . ASP B 1 222 ? 16.516 -12.891 -16.547 1 97.75 222 ASP B CA 1
ATOM 3908 C C . ASP B 1 222 ? 16.047 -11.445 -16.703 1 97.75 222 ASP B C 1
ATOM 3910 O O . ASP B 1 222 ? 16.109 -10.891 -17.797 1 97.75 222 ASP B O 1
ATOM 3914 N N . PHE B 1 223 ? 15.633 -10.844 -15.711 1 98.38 223 PHE B N 1
ATOM 3915 C CA . PHE B 1 223 ? 15.312 -9.422 -15.633 1 98.38 223 PHE B CA 1
ATOM 3916 C C . PHE B 1 223 ? 15.539 -8.891 -14.227 1 98.38 223 PHE B C 1
ATOM 3918 O O . PHE B 1 223 ? 15.75 -9.664 -13.289 1 98.38 223 PHE B O 1
ATOM 3925 N N . THR B 1 224 ? 15.664 -7.613 -14.062 1 98.5 224 THR B N 1
ATOM 3926 C CA . THR B 1 224 ? 15.664 -6.918 -12.781 1 98.5 224 THR B CA 1
ATOM 3927 C C . THR B 1 224 ? 14.469 -5.973 -12.672 1 98.5 224 THR B C 1
ATOM 3929 O O . THR B 1 224 ? 13.789 -5.711 -13.672 1 98.5 224 THR B O 1
ATOM 3932 N N . GLY B 1 225 ? 14.195 -5.484 -11.484 1 98.69 225 GLY B N 1
ATOM 3933 C CA . GLY B 1 225 ? 13.031 -4.645 -11.258 1 98.69 225 GLY B CA 1
ATOM 3934 C C . GLY B 1 225 ? 11.773 -5.438 -10.945 1 98.69 225 GLY B C 1
ATOM 3935 O O . GLY B 1 225 ? 11.844 -6.625 -10.641 1 98.69 225 GLY B O 1
ATOM 3936 N N . PHE B 1 226 ? 10.68 -4.766 -10.914 1 98.88 226 PHE B N 1
ATOM 3937 C CA . PHE B 1 226 ? 9.375 -5.352 -10.625 1 98.88 226 PHE B CA 1
ATOM 3938 C C . PHE B 1 226 ? 8.609 -5.637 -11.906 1 98.88 226 PHE B C 1
ATOM 3940 O O . PHE B 1 226 ? 8.484 -4.766 -12.773 1 98.88 226 PHE B O 1
ATOM 3947 N N . GLU B 1 227 ? 8.086 -6.836 -12.023 1 98.88 227 GLU B N 1
ATOM 3948 C CA . GLU B 1 227 ? 7.133 -7.199 -13.07 1 98.88 227 GLU B CA 1
ATOM 3949 C C . GLU B 1 227 ? 5.977 -8.016 -12.5 1 98.88 227 GLU B C 1
ATOM 3951 O O . GLU B 1 227 ? 6.184 -8.891 -11.656 1 98.88 227 GLU B O 1
ATOM 3956 N N . ALA B 1 228 ? 4.797 -7.707 -12.914 1 98.94 228 ALA B N 1
ATOM 3957 C CA . ALA B 1 228 ? 3.623 -8.531 -12.641 1 98.94 228 ALA B CA 1
ATOM 3958 C C . ALA B 1 228 ? 3.242 -9.367 -13.859 1 98.94 228 ALA B C 1
ATOM 3960 O O . ALA B 1 228 ? 3.371 -8.914 -14.992 1 98.94 228 ALA B O 1
ATOM 3961 N N . PHE B 1 229 ? 2.783 -10.555 -13.625 1 98.94 229 PHE B N 1
ATOM 3962 C CA . PHE B 1 229 ? 2.377 -11.461 -14.688 1 98.94 229 PHE B CA 1
ATOM 3963 C C . PHE B 1 229 ? 1.04 -12.117 -14.359 1 98.94 229 PHE B C 1
ATOM 3965 O O . PHE B 1 229 ? 0.867 -12.68 -13.281 1 98.94 229 PHE B O 1
ATOM 3972 N N . VAL B 1 230 ? 0.117 -12.062 -15.266 1 98.94 230 VAL B N 1
ATOM 3973 C CA . VAL B 1 230 ? -1.098 -12.859 -15.133 1 98.94 230 VAL B CA 1
ATOM 3974 C C . VAL B 1 230 ? -0.783 -14.328 -15.391 1 98.94 230 VAL B C 1
ATOM 3976 O O . VAL B 1 230 ? -0.193 -14.664 -16.422 1 98.94 230 VAL B O 1
ATOM 3979 N N . ILE B 1 231 ? -1.108 -15.148 -14.461 1 98.94 231 ILE B N 1
ATOM 3980 C CA . ILE B 1 231 ? -0.887 -16.594 -14.57 1 98.94 231 ILE B CA 1
ATOM 3981 C C . ILE B 1 231 ? -2.227 -17.312 -14.555 1 98.94 231 ILE B C 1
ATOM 3983 O O . ILE B 1 231 ? -2.836 -17.5 -13.5 1 98.94 231 ILE B O 1
ATOM 3987 N N . ALA B 1 232 ? -2.672 -17.734 -15.664 1 98.94 232 ALA B N 1
ATOM 3988 C CA . ALA B 1 232 ? -3.895 -18.5 -15.891 1 98.94 232 ALA B CA 1
ATOM 3989 C C . ALA B 1 232 ? -3.656 -19.625 -16.891 1 98.94 232 ALA B C 1
ATOM 3991 O O . ALA B 1 232 ? -2.586 -19.719 -17.5 1 98.94 232 ALA B O 1
ATOM 3992 N N . ASN B 1 233 ? -4.594 -20.531 -16.953 1 98.69 233 ASN B N 1
ATOM 3993 C CA . ASN B 1 233 ? -4.52 -21.516 -18.031 1 98.69 233 ASN B CA 1
ATOM 3994 C C . ASN B 1 233 ? -4.762 -20.891 -19.391 1 98.69 233 ASN B C 1
ATOM 3996 O O . ASN B 1 233 ? -5.098 -19.703 -19.484 1 98.69 233 ASN B O 1
ATOM 4000 N N . GLU B 1 234 ? -4.461 -21.562 -20.438 1 98.19 234 GLU B N 1
ATOM 4001 C CA . GLU B 1 234 ? -4.582 -20.984 -21.766 1 98.19 234 GLU B CA 1
ATOM 4002 C C . GLU B 1 234 ? -6.016 -21.062 -22.281 1 98.19 234 GLU B C 1
ATOM 4004 O O . GLU B 1 234 ? -6.359 -20.438 -23.281 1 98.19 234 GLU B O 1
ATOM 4009 N N . ASP B 1 235 ? -6.879 -21.781 -21.547 1 98.25 235 ASP B N 1
ATOM 4010 C CA . ASP B 1 235 ? -8.289 -21.922 -21.906 1 98.25 235 ASP B CA 1
ATOM 4011 C C . ASP B 1 235 ? -9.18 -21.641 -20.703 1 98.25 235 ASP B C 1
ATOM 4013 O O . ASP B 1 235 ? -8.688 -21.469 -19.578 1 98.25 235 ASP B O 1
ATOM 4017 N N . THR B 1 236 ? -10.531 -21.547 -20.906 1 98.5 236 THR B N 1
ATOM 4018 C CA . THR B 1 236 ? -11.492 -21.281 -19.844 1 98.5 236 THR B CA 1
ATOM 4019 C C . THR B 1 236 ? -12.031 -22.578 -19.25 1 98.5 236 THR B C 1
ATOM 4021 O O . THR B 1 236 ? -11.727 -23.672 -19.766 1 98.5 236 THR B O 1
ATOM 4024 N N . VAL B 1 237 ? -12.867 -22.453 -18.234 1 98.5 237 VAL B N 1
ATOM 4025 C CA . VAL B 1 237 ? -13.469 -23.609 -17.578 1 98.5 237 VAL B CA 1
ATOM 4026 C C . VAL B 1 237 ? -14.695 -24.062 -18.375 1 98.5 237 VAL B C 1
ATOM 4028 O O . VAL B 1 237 ? -15.305 -25.078 -18.047 1 98.5 237 VAL B O 1
ATOM 4031 N N . MET B 1 238 ? -15.078 -23.344 -19.422 1 98.25 238 MET B N 1
ATOM 4032 C CA . MET B 1 238 ? -16.312 -23.594 -20.172 1 98.25 238 MET B CA 1
ATOM 4033 C C . MET B 1 238 ? -16 -24.281 -21.5 1 98.25 238 MET B C 1
ATOM 4035 O O . MET B 1 238 ? -14.938 -24.062 -22.078 1 98.25 238 MET B O 1
ATOM 4039 N N . VAL B 1 239 ? -16.953 -25.047 -22 1 97.56 239 VAL B N 1
ATOM 4040 C CA . VAL B 1 239 ? -16.844 -25.656 -23.328 1 97.56 239 VAL B CA 1
ATOM 4041 C C . VAL B 1 239 ? -17.266 -24.656 -24.406 1 97.56 239 VAL B C 1
ATOM 4043 O O . VAL B 1 239 ? -16.859 -24.781 -25.562 1 97.56 239 VAL B O 1
ATOM 4046 N N . ARG B 1 240 ? -18.078 -23.719 -23.984 1 97.62 240 ARG B N 1
ATOM 4047 C CA . ARG B 1 240 ? -18.516 -22.688 -24.906 1 97.62 240 ARG B CA 1
ATOM 4048 C C . ARG B 1 240 ? -17.375 -21.766 -25.281 1 97.62 240 ARG B C 1
ATOM 4050 O O . ARG B 1 240 ? -16.453 -21.547 -24.484 1 97.62 240 ARG B O 1
ATOM 4057 N N . ASP B 1 241 ? -17.469 -21.156 -26.469 1 98.38 241 ASP B N 1
ATOM 4058 C CA . ASP B 1 241 ? -16.438 -20.234 -26.938 1 98.38 241 ASP B CA 1
ATOM 4059 C C . ASP B 1 241 ? -16.375 -18.984 -26.062 1 98.38 241 ASP B C 1
ATOM 4061 O O . ASP B 1 241 ? -17.406 -18.453 -25.656 1 98.38 241 ASP B O 1
ATOM 4065 N N . SER B 1 242 ? -15.156 -18.5 -25.844 1 98.69 242 SER B N 1
ATOM 4066 C CA . SER B 1 242 ? -14.938 -17.312 -25.031 1 98.69 242 SER B CA 1
ATOM 4067 C C . SER B 1 242 ? -15.656 -16.109 -25.609 1 98.69 242 SER B C 1
ATOM 4069 O O . SER B 1 242 ? -16.219 -15.297 -24.859 1 98.69 242 SER B O 1
ATOM 4071 N N . ALA B 1 243 ? -15.648 -15.992 -26.906 1 98.56 243 ALA B N 1
ATOM 4072 C CA . ALA B 1 243 ? -16.328 -14.867 -27.547 1 98.56 243 ALA B CA 1
ATOM 4073 C C . ALA B 1 243 ? -17.828 -14.875 -27.234 1 98.56 243 ALA B C 1
ATOM 4075 O O . ALA B 1 243 ? -18.422 -13.82 -26.984 1 98.56 243 ALA B O 1
ATOM 4076 N N . ASP B 1 244 ? -18.438 -16.047 -27.234 1 98.38 244 ASP B N 1
ATOM 4077 C CA . ASP B 1 244 ? -19.859 -16.172 -26.938 1 98.38 244 ASP B CA 1
ATOM 4078 C C . ASP B 1 244 ? -20.141 -15.836 -25.484 1 98.38 244 ASP B C 1
ATOM 4080 O O . ASP B 1 244 ? -21.156 -15.195 -25.172 1 98.38 244 ASP B O 1
ATOM 4084 N N . LEU B 1 245 ? -19.297 -16.328 -24.609 1 98.62 245 LEU B N 1
ATOM 4085 C CA . LEU B 1 245 ? -19.453 -16.031 -23.203 1 98.62 245 LEU B CA 1
ATOM 4086 C C . LEU B 1 245 ? -19.453 -14.523 -22.953 1 98.62 245 LEU B C 1
ATOM 4088 O O . LEU B 1 245 ? -20.312 -13.992 -22.266 1 98.62 245 LEU B O 1
ATOM 4092 N N . VAL B 1 246 ? -18.469 -13.797 -23.578 1 98.69 246 VAL B N 1
ATOM 4093 C CA . VAL B 1 246 ? -18.312 -12.359 -23.391 1 98.69 246 VAL B CA 1
ATOM 4094 C C . VAL B 1 246 ? -19.531 -11.633 -23.969 1 98.69 246 VAL B C 1
ATOM 4096 O O . VAL B 1 246 ? -20.078 -10.734 -23.328 1 98.69 246 VAL B O 1
ATOM 4099 N N . ALA B 1 247 ? -19.953 -12.07 -25.109 1 98.25 247 ALA B N 1
ATOM 4100 C CA . ALA B 1 247 ? -21.094 -11.438 -25.75 1 98.25 247 ALA B CA 1
ATOM 4101 C C . ALA B 1 247 ? -22.344 -11.555 -24.875 1 98.25 247 ALA B C 1
ATOM 4103 O O . ALA B 1 247 ? -23.172 -10.633 -24.844 1 98.25 247 ALA B O 1
ATOM 4104 N N . GLU B 1 248 ? -22.438 -12.633 -24.234 1 98.31 248 GLU B N 1
ATOM 4105 C CA . GLU B 1 248 ? -23.625 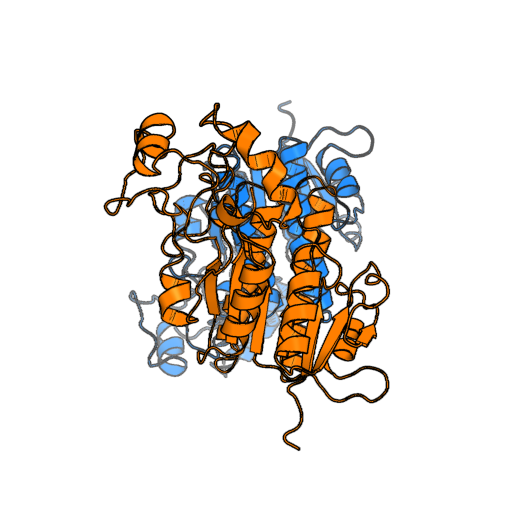-12.898 -23.438 1 98.31 248 GLU B CA 1
ATOM 4106 C C . GLU B 1 248 ? -23.562 -12.172 -22.094 1 98.31 248 GLU B C 1
ATOM 4108 O O . GLU B 1 248 ? -24.562 -11.594 -21.656 1 98.31 248 GLU B O 1
ATOM 4113 N N . GLN B 1 249 ? -22.469 -12.195 -21.406 1 98.25 249 GLN B N 1
ATOM 4114 C CA . GLN B 1 249 ? -22.391 -11.781 -20.016 1 98.25 249 GLN B CA 1
ATOM 4115 C C . GLN B 1 249 ? -21.812 -10.375 -19.891 1 98.25 249 GLN B C 1
ATOM 4117 O O . GLN B 1 249 ? -22 -9.703 -18.875 1 98.25 249 GLN B O 1
ATOM 4122 N N . PHE B 1 250 ? -21 -9.953 -20.859 1 98.38 250 PHE B N 1
ATOM 4123 C CA . PHE B 1 250 ? -20.375 -8.633 -20.891 1 98.38 250 PHE B CA 1
ATOM 4124 C C . PHE B 1 250 ? -20.547 -7.988 -22.25 1 98.38 250 PHE B C 1
ATOM 4126 O O . PHE B 1 250 ? -19.562 -7.625 -22.906 1 98.38 250 PHE B O 1
ATOM 4133 N N . PRO B 1 251 ? -21.75 -7.727 -22.625 1 97.81 251 PRO B N 1
ATOM 4134 C CA . PRO B 1 251 ? -22 -7.305 -24 1 97.81 251 PRO B CA 1
ATOM 4135 C C . PRO B 1 251 ? -21.391 -5.949 -24.328 1 97.81 251 PRO B C 1
ATOM 4137 O O . PRO B 1 251 ? -21.078 -5.668 -25.5 1 97.81 251 PRO B O 1
ATOM 4140 N N . ASP B 1 252 ? -21.094 -5.117 -23.375 1 97.94 252 ASP B N 1
ATOM 4141 C CA . ASP B 1 252 ? -20.641 -3.756 -23.641 1 97.94 252 ASP B CA 1
ATOM 4142 C C . ASP B 1 252 ? -19.125 -3.627 -23.406 1 97.94 252 ASP B C 1
ATOM 4144 O O . ASP B 1 252 ? -18.562 -2.555 -23.609 1 97.94 252 ASP B O 1
ATOM 4148 N N . VAL B 1 253 ? -18.469 -4.648 -22.938 1 98.5 253 VAL B N 1
ATOM 4149 C CA . VAL B 1 253 ? -17.031 -4.574 -22.641 1 98.5 253 VAL B CA 1
ATOM 4150 C C . VAL B 1 253 ? -16.234 -4.543 -23.953 1 98.5 253 VAL B C 1
ATOM 4152 O O . VAL B 1 253 ? -16.484 -5.344 -24.844 1 98.5 253 VAL B O 1
ATOM 4155 N N . PRO B 1 254 ? -15.297 -3.586 -24.078 1 98.62 254 PRO B N 1
ATOM 4156 C CA . PRO B 1 254 ? -14.445 -3.572 -25.281 1 98.62 254 PRO B CA 1
ATOM 4157 C C . PRO B 1 254 ? -13.617 -4.848 -25.422 1 98.62 254 PRO B C 1
ATOM 4159 O O . PRO B 1 254 ? -12.984 -5.293 -24.469 1 98.62 254 PRO B O 1
ATOM 4162 N N . VAL B 1 255 ? -13.695 -5.473 -26.562 1 98.62 255 VAL B N 1
ATOM 4163 C CA . VAL B 1 255 ? -12.852 -6.609 -26.922 1 98.62 255 VAL B CA 1
ATOM 4164 C C . VAL B 1 255 ? -11.656 -6.133 -27.75 1 98.62 255 VAL B C 1
ATOM 4166 O O . VAL B 1 255 ? -11.812 -5.719 -28.891 1 98.62 255 VAL B O 1
ATOM 4169 N N . ARG B 1 256 ? -10.469 -6.242 -27.203 1 97.44 256 ARG B N 1
ATOM 4170 C CA . ARG B 1 256 ? -9.297 -5.547 -27.734 1 97.44 256 ARG B CA 1
ATOM 4171 C C . ARG B 1 256 ? -8.703 -6.309 -28.922 1 97.44 256 ARG B C 1
ATOM 4173 O O . ARG B 1 256 ? -7.984 -5.73 -29.734 1 97.44 256 ARG B O 1
ATOM 4180 N N . ARG B 1 257 ? -8.914 -7.559 -29.031 1 96.75 257 ARG B N 1
ATOM 4181 C CA . ARG B 1 257 ? -8.5 -8.414 -30.141 1 96.75 257 ARG B CA 1
ATOM 4182 C C . ARG B 1 257 ? -9.445 -9.594 -30.312 1 96.75 257 ARG B C 1
ATOM 4184 O O . ARG B 1 257 ? -10.148 -9.977 -29.375 1 96.75 257 ARG B O 1
ATOM 4191 N N . PRO B 1 258 ? -9.469 -10.156 -31.484 1 96.94 258 PRO B N 1
ATOM 4192 C CA . PRO B 1 258 ? -10.344 -11.32 -31.656 1 96.94 258 PRO B CA 1
ATOM 4193 C C . PRO B 1 258 ? -10.023 -12.453 -30.703 1 96.94 258 PRO B C 1
ATOM 4195 O O . PRO B 1 258 ? -8.859 -12.742 -30.438 1 96.94 258 PRO B O 1
ATOM 4198 N N . LEU B 1 259 ? -11.055 -13.039 -30.141 1 98.38 259 LEU B N 1
ATOM 4199 C CA . LEU B 1 259 ? -10.93 -14.172 -29.219 1 98.38 259 LEU B CA 1
ATOM 4200 C C . LEU B 1 259 ? -11.023 -15.492 -29.969 1 98.38 259 LEU B C 1
ATOM 4202 O O . LEU B 1 259 ? -11.883 -15.664 -30.828 1 98.38 259 LEU B O 1
ATOM 4206 N N . GLN B 1 260 ? -10.141 -16.359 -29.656 1 97.62 260 GLN B N 1
ATOM 4207 C CA . GLN B 1 260 ? -10.07 -17.625 -30.375 1 97.62 260 GLN B CA 1
ATOM 4208 C C . GLN B 1 260 ? -10.539 -18.781 -29.5 1 97.62 260 GLN B C 1
ATOM 4210 O O . GLN B 1 260 ? -9.938 -19.078 -28.469 1 97.62 260 GLN B O 1
ATOM 4215 N N . GLY B 1 261 ? -11.562 -19.469 -29.984 1 98.25 261 GLY B N 1
ATOM 4216 C CA . GLY B 1 261 ? -12.031 -20.641 -29.281 1 98.25 261 GLY B CA 1
ATOM 4217 C C . GLY B 1 261 ? -12.336 -20.391 -27.828 1 98.25 261 GLY B C 1
ATOM 4218 O O . GLY B 1 261 ? -13.062 -19.453 -27.484 1 98.25 261 GLY B O 1
ATOM 4219 N N . ARG B 1 262 ? -11.742 -21.25 -26.953 1 98.38 262 ARG B N 1
ATOM 4220 C CA . ARG B 1 262 ? -11.992 -21.188 -25.516 1 98.38 262 ARG B CA 1
ATOM 4221 C C . ARG B 1 262 ? -10.844 -20.484 -24.797 1 98.38 262 ARG B C 1
ATOM 4223 O O . ARG B 1 262 ? -10.531 -20.828 -23.641 1 98.38 262 ARG B O 1
ATOM 4230 N N . GLU B 1 263 ? -10.156 -19.656 -25.531 1 98.31 263 GLU B N 1
ATOM 4231 C CA . GLU B 1 263 ? -8.961 -19.062 -24.938 1 98.31 263 GLU B CA 1
ATOM 4232 C C . GLU B 1 263 ? -9.297 -18.328 -23.641 1 98.31 263 GLU B C 1
ATOM 4234 O O . GLU B 1 263 ? -10.414 -17.828 -23.469 1 98.31 263 GLU B O 1
ATOM 4239 N N . THR B 1 264 ? -8.359 -18.328 -22.766 1 98.69 264 THR B N 1
ATOM 4240 C CA . THR B 1 264 ? -8.516 -17.594 -21.5 1 98.69 264 THR B CA 1
ATOM 4241 C C . THR B 1 264 ? -8.758 -16.109 -21.766 1 98.69 264 THR B C 1
ATOM 4243 O O . THR B 1 264 ? -8.203 -15.539 -22.719 1 98.69 264 THR B O 1
ATOM 4246 N N . LEU B 1 265 ? -9.57 -15.492 -20.938 1 98.88 265 LEU B N 1
ATOM 4247 C CA . LEU B 1 265 ? -9.82 -14.055 -21 1 98.88 265 LEU B CA 1
ATOM 4248 C C . LEU B 1 265 ? -8.922 -13.305 -20.016 1 98.88 265 LEU B C 1
ATOM 4250 O O . LEU B 1 265 ? -8.961 -12.078 -19.938 1 98.88 265 LEU B O 1
ATOM 4254 N N . LEU B 1 266 ? -8.117 -13.977 -19.219 1 98.81 266 LEU B N 1
ATOM 4255 C CA . LEU B 1 266 ? -6.965 -13.492 -18.469 1 98.81 266 LEU B CA 1
ATOM 4256 C C . LEU B 1 266 ? -5.676 -13.664 -19.266 1 98.81 266 LEU B C 1
ATOM 4258 O O . LEU B 1 266 ? -5.055 -14.734 -19.234 1 98.81 266 LEU B O 1
ATOM 4262 N N . SER B 1 267 ? -5.273 -12.672 -19.922 1 98.75 267 SER B N 1
ATOM 4263 C CA . SER B 1 267 ? -4.203 -12.797 -20.906 1 98.75 267 SER B CA 1
ATOM 4264 C C . SER B 1 267 ? -2.895 -13.219 -20.25 1 98.75 267 SER B C 1
ATOM 4266 O O . SER B 1 267 ? -2.408 -12.547 -19.328 1 98.75 267 SER B O 1
ATOM 4268 N N . ILE B 1 268 ? -2.371 -14.281 -20.734 1 98.81 268 ILE B N 1
ATOM 4269 C CA . ILE B 1 268 ? -1.097 -14.773 -20.234 1 98.81 268 ILE B CA 1
ATOM 4270 C C . ILE B 1 268 ? 0.015 -14.469 -21.234 1 98.81 268 ILE B C 1
ATOM 4272 O O . ILE B 1 268 ? 1.078 -15.094 -21.203 1 98.81 268 ILE B O 1
ATOM 4276 N N . ASP B 1 269 ? -0.222 -13.531 -22.125 1 98.56 269 ASP B N 1
ATOM 4277 C CA . ASP B 1 269 ? 0.705 -13.219 -23.203 1 98.56 269 ASP B CA 1
ATOM 4278 C C . ASP B 1 269 ? 2.041 -12.719 -22.656 1 98.56 269 ASP B C 1
ATOM 4280 O O . ASP B 1 269 ? 3.102 -13.141 -23.125 1 98.56 269 ASP B O 1
ATOM 4284 N N . LYS B 1 270 ? 2.027 -11.836 -21.703 1 98.81 270 LYS B N 1
ATOM 4285 C CA . LYS B 1 270 ? 3.262 -11.328 -21.125 1 98.81 270 LYS B CA 1
ATOM 4286 C C . LYS B 1 270 ? 4.066 -12.453 -20.469 1 98.81 270 LYS B C 1
ATOM 4288 O O . LYS B 1 270 ? 5.285 -12.523 -20.625 1 98.81 270 LYS B O 1
ATOM 4293 N N . ALA B 1 271 ? 3.395 -13.328 -19.703 1 98.88 271 ALA B N 1
ATOM 4294 C CA . ALA B 1 271 ? 4.066 -14.453 -19.062 1 98.88 271 ALA B CA 1
ATOM 4295 C C . ALA B 1 271 ? 4.727 -15.359 -20.094 1 98.88 271 ALA B C 1
ATOM 4297 O O . ALA B 1 271 ? 5.844 -15.836 -19.891 1 98.88 271 ALA B O 1
ATOM 4298 N N . ARG B 1 272 ? 4.023 -15.617 -21.219 1 98.75 272 ARG B N 1
ATOM 4299 C CA . ARG B 1 272 ? 4.594 -16.406 -22.297 1 98.75 272 ARG B CA 1
ATOM 4300 C C . ARG B 1 272 ? 5.848 -15.742 -22.859 1 98.75 272 ARG B C 1
ATOM 4302 O O . ARG B 1 272 ? 6.883 -16.391 -23.031 1 98.75 272 ARG B O 1
ATOM 4309 N N . ARG B 1 273 ? 5.727 -14.484 -23.094 1 98.62 273 ARG B N 1
ATOM 4310 C CA . ARG B 1 273 ? 6.801 -13.742 -23.75 1 98.62 273 ARG B CA 1
ATOM 4311 C C . ARG B 1 273 ? 8.016 -13.609 -22.828 1 98.62 273 ARG B C 1
ATOM 4313 O O . ARG B 1 273 ? 9.148 -13.781 -23.266 1 98.62 273 ARG B O 1
ATOM 4320 N N . VAL B 1 274 ? 7.844 -13.281 -21.547 1 98.75 274 VAL B N 1
ATOM 4321 C CA . VAL B 1 274 ? 8.93 -12.867 -20.672 1 98.75 274 VAL B CA 1
ATOM 4322 C C . VAL B 1 274 ? 9.445 -14.062 -19.875 1 98.75 274 VAL B C 1
ATOM 4324 O O . VAL B 1 274 ? 10.648 -14.203 -19.656 1 98.75 274 VAL B O 1
ATOM 4327 N N . LEU B 1 275 ? 8.555 -15 -19.469 1 98.81 275 LEU B N 1
ATOM 4328 C CA . LEU B 1 275 ? 8.938 -16.078 -18.562 1 98.81 275 LEU B CA 1
ATOM 4329 C C . LEU B 1 275 ? 9.078 -17.391 -19.328 1 98.81 275 LEU B C 1
ATOM 4331 O O . LEU B 1 275 ? 9.625 -18.375 -18.797 1 98.81 275 LEU B O 1
ATOM 4335 N N . GLY B 1 276 ? 8.539 -17.422 -20.562 1 98.75 276 GLY B N 1
ATOM 4336 C CA . GLY B 1 276 ? 8.43 -18.703 -21.25 1 98.75 276 GLY B CA 1
ATOM 4337 C C . GLY B 1 276 ? 7.355 -19.609 -20.672 1 98.75 276 GLY B C 1
ATOM 4338 O O . GLY B 1 276 ? 7.461 -20.828 -20.734 1 98.75 276 GLY B O 1
ATOM 4339 N N . TYR B 1 277 ? 6.406 -19.047 -20.016 1 98.81 277 TYR B N 1
ATOM 4340 C CA . TYR B 1 277 ? 5.285 -19.766 -19.406 1 98.81 277 TYR B CA 1
ATOM 4341 C C . TYR B 1 277 ? 4.438 -20.453 -20.484 1 98.81 277 TYR B C 1
ATOM 4343 O O . TYR B 1 277 ? 4.113 -19.844 -21.5 1 98.81 277 TYR B O 1
ATOM 4351 N N . ALA B 1 278 ? 4.152 -21.719 -20.266 1 97.88 278 ALA B N 1
ATOM 4352 C CA . ALA B 1 278 ? 3.381 -22.531 -21.188 1 97.88 278 ALA B CA 1
ATOM 4353 C C . ALA B 1 278 ? 2.574 -23.594 -20.453 1 97.88 278 ALA B C 1
ATOM 4355 O O . ALA B 1 278 ? 3.053 -24.719 -20.25 1 97.88 278 ALA B O 1
ATOM 4356 N N . PRO B 1 279 ? 1.335 -23.25 -20.109 1 97.69 279 PRO B N 1
ATOM 4357 C CA . PRO B 1 279 ? 0.541 -24.25 -19.391 1 97.69 279 PRO B CA 1
ATOM 4358 C C . PRO B 1 279 ? 0.46 -25.594 -20.141 1 97.69 279 PRO B C 1
ATOM 4360 O O . PRO B 1 279 ? 0.352 -25.609 -21.359 1 97.69 279 PRO B O 1
ATOM 4363 N N . GLU B 1 280 ? 0.5 -26.688 -19.359 1 97.81 280 GLU B N 1
ATOM 4364 C CA . GLU B 1 280 ? 0.548 -28.031 -19.938 1 97.81 280 GLU B CA 1
ATOM 4365 C C . GLU B 1 280 ? -0.675 -28.844 -19.547 1 97.81 280 GLU B C 1
ATOM 4367 O O . GLU B 1 280 ? -0.97 -29.875 -20.156 1 97.81 280 GLU B O 1
ATOM 4372 N N . HIS B 1 281 ? -1.325 -28.5 -18.547 1 97.94 281 HIS B N 1
ATOM 4373 C CA . HIS B 1 281 ? -2.428 -29.281 -18 1 97.94 281 HIS B CA 1
ATOM 4374 C C . HIS B 1 281 ? -3.77 -28.609 -18.266 1 97.94 281 HIS B C 1
ATOM 4376 O O . HIS B 1 281 ? -3.992 -27.469 -17.844 1 97.94 281 HIS B O 1
ATOM 4382 N N . HIS B 1 282 ? -4.672 -29.297 -18.891 1 96.56 282 HIS B N 1
ATOM 4383 C CA . HIS B 1 282 ? -6.004 -28.812 -19.219 1 96.56 282 HIS B CA 1
ATOM 4384 C C . HIS B 1 282 ? -7.086 -29.688 -18.609 1 96.56 282 HIS B C 1
ATOM 4386 O O . HIS B 1 282 ? -6.945 -30.922 -18.594 1 96.56 282 HIS B O 1
ATOM 4392 N N . TRP B 1 283 ? -8.125 -29.016 -18.188 1 96.94 283 TRP B N 1
ATOM 4393 C CA . TRP B 1 283 ? -9.141 -29.766 -17.453 1 96.94 283 TRP B CA 1
ATOM 4394 C C . TRP B 1 283 ? -9.828 -30.781 -18.359 1 96.94 283 TRP B C 1
ATOM 4396 O O . TRP B 1 283 ? -10.211 -31.859 -17.906 1 96.94 283 TRP B O 1
ATOM 4406 N N . GLN B 1 284 ? -9.953 -30.516 -19.594 1 94.25 284 GLN B N 1
ATOM 4407 C CA . GLN B 1 284 ? -10.672 -31.406 -20.5 1 94.25 284 GLN B CA 1
ATOM 4408 C C . GLN B 1 284 ? -9.945 -32.719 -20.688 1 94.25 284 GLN B C 1
ATOM 4410 O O . GLN B 1 284 ? -10.555 -33.75 -21.062 1 94.25 284 GLN B O 1
ATOM 4415 N N . ASP B 1 285 ? -8.68 -32.719 -20.422 1 92.06 285 ASP B N 1
ATOM 4416 C CA . ASP B 1 285 ? -7.895 -33.938 -20.531 1 92.06 285 ASP B CA 1
ATOM 4417 C C . ASP B 1 285 ? -8.141 -34.875 -19.328 1 92.06 285 ASP B C 1
ATOM 4419 O O . ASP B 1 285 ? -7.762 -36.031 -19.344 1 92.06 285 ASP B O 1
ATOM 4423 N N . GLU B 1 286 ? -8.773 -34.344 -18.344 1 89 286 GLU B N 1
ATOM 4424 C CA . GLU B 1 286 ? -8.867 -35.062 -17.078 1 89 286 GLU B CA 1
ATOM 4425 C C . GLU B 1 286 ? -10.312 -35.375 -16.734 1 89 286 GLU B C 1
ATOM 4427 O O . GLU B 1 286 ? -10.594 -35.906 -15.656 1 89 286 GLU B O 1
ATOM 4432 N N . VAL B 1 287 ? -11.203 -34.969 -17.5 1 85.75 287 VAL B N 1
ATOM 4433 C CA . VAL B 1 287 ? -12.609 -35.281 -17.266 1 85.75 287 VAL B CA 1
ATOM 4434 C C . VAL B 1 287 ? -13.18 -36.062 -18.438 1 85.75 287 VAL B C 1
ATOM 4436 O O . VAL B 1 287 ? -12.781 -35.875 -19.578 1 85.75 287 VAL B O 1
#

Foldseek 3Di:
DPPAAEEEEEPLQDPLNLLLQVLCVVVRHQYEYEYPDDHDPPRDHHYDYFQLLDLVRLLPSQCDPPPGHGGQEYEYEDFPNDPPPDDLVVRLSRQQSSLVSNLVSCVVNVHQHYEYEAALQQQAFQPPPPGQAWLGWDPDGGHHPGSNNVSSSNSLVSQQVSCVVPVSHAYEYEHFYAEDELVNLVCLVVCAVPLVSCSRSLQWYAYSNLSSVLRVLSRVFDDGGYDYFYGTAQFGSYQAFSVVSCCVPPVPHHYPDDGDGRGGRNDRPCSCVGRVRDGDDDNVVRD/DPPAAEEEEEPLQDPLNLLQQVLCVVVRHQYEYEYPDDHDPPRDHHYDYFQLLDLVRLLPSQCDPPPDHGGQEYEYEDAPNDPPPDDLVVRLSRQQSSLVSNLVSCVVNVHQFYEYEAALQQQPFQPPPPGQAWLGWDPDGGHHPGSNNVSSSNSLVSQQVSCVVPVSHAYEYEHFYAEDELVNLVCLVVCAVPLVSCSRSLQWYAYSNLSSVLRVLSRVFDDGGYDYFYGTAQFGSYQAFSVVSCCVPPVPHHYPDDGDGRGGRNDRPVSCVGRVRDGDDDNVVRD

Solvent-accessible surface area (backbone atoms only — not comparable to full-atom values): 30152 Å² total; per-residue (Å²): 122,86,76,56,55,28,33,35,31,33,22,27,51,42,83,56,24,45,33,32,51,52,48,41,44,76,69,57,37,42,43,38,30,24,30,95,53,77,62,62,89,87,58,78,62,48,77,52,77,58,57,47,80,37,47,70,44,37,34,41,59,48,42,25,60,94,83,38,68,55,39,54,28,39,36,45,55,54,55,76,87,51,80,77,79,51,56,61,68,57,39,41,53,46,34,38,43,21,50,50,25,50,55,50,26,30,58,75,70,65,35,43,42,36,38,34,61,44,39,44,35,24,70,26,33,57,40,87,54,74,51,88,39,32,58,36,62,84,84,60,79,77,35,48,69,44,60,58,25,39,33,41,49,49,44,52,52,52,48,42,52,53,17,66,76,34,64,74,24,20,37,39,32,36,17,40,36,57,72,32,53,81,78,56,46,74,56,38,72,76,43,64,87,38,82,69,73,42,44,48,63,54,31,48,27,18,38,25,66,39,52,20,47,44,51,52,29,51,72,67,38,90,68,60,26,61,46,72,32,44,41,41,28,71,39,37,68,46,88,59,40,37,54,58,52,39,52,70,77,42,66,82,48,47,67,80,58,92,66,60,57,35,36,31,38,48,36,38,61,64,28,33,72,68,38,64,46,69,71,79,69,57,62,74,81,74,101,123,86,77,57,55,29,32,36,29,34,22,27,51,43,82,55,23,44,33,32,51,52,48,40,44,76,68,56,37,42,42,37,30,24,28,96,50,76,62,62,90,86,59,79,64,46,79,49,77,56,57,48,79,39,47,70,46,35,34,42,59,48,39,25,61,94,84,39,66,55,39,56,26,38,37,44,54,54,54,74,87,50,79,78,80,51,56,62,68,57,39,39,54,47,36,38,44,21,50,50,26,49,55,51,24,29,56,74,69,65,36,42,41,37,38,35,62,42,41,42,35,24,68,28,31,57,39,85,55,72,51,88,39,32,58,36,61,81,85,60,80,77,35,48,69,44,60,58,24,40,32,42,49,49,45,52,50,50,47,40,52,51,15,67,77,34,65,74,25,20,37,40,31,37,17,38,35,56,71,33,55,82,77,55,46,75,55,40,72,75,43,62,87,37,82,68,72,42,44,47,62,54,31,46,26,17,38,24,65,39,51,21,47,43,52,53,29,51,72,68,38,92,70,60,26,61,47,73,30,43,41,42,28,70,40,37,69,47,88,59,40,38,53,59,51,38,53,69,77,41,67,82,50,47,68,79,56,91,66,59,59,35,36,30,40,49,35,37,60,65,27,32,71,68,38,63,46,71,71,79,70,57,63,74,83,75,100

Sequence (574 aa):
MATKQRVVVTGASGKLGRFVVEHLVDSGYDVVSTDRVAPAPGSPGRFTVADLSDLGQVVELLSGVDEGRAADAVVHLSAIPAPGLATNAATFRNNVPSTYNVLRAAQVVGIRNVVTASSETVLGLPFDVPPPYVPVDEEYDVLPQSTYSLGKALEEETARHFTRWDPALKVAALRFSNVMRPEDYANFPSWQDDTAARRWNLWGYIDGRDGAQAVRRALEADFTGFEAFVIANEDTVMVRDSADLVAEQFPDVPVRRPLQGRETLLSIDKARRVLGYAPEHHWQDEVMATKQRVVVTGASGKLGRFVVEHLVDSGYDVVSTDRVAPAPGSPGRFTVADLSDLGQVVELLSGVDEGRAADAVVHLSAIPAPGLATNAATFRNNVPSTYNVLRAAQVVGIRNVVTASSETVLGLPFDVPPPYVPVDEEYDVLPQSTYSLGKALEEETARHFTRWDPALKVAALRFSNVMRPEDYANFPSWQDDTAARRWNLWGYIDGRDGAQAVRRALEADFTGFEAFVIANEDTVMVRDSADLVAEQFPDVPVRRPLQGRETLLSIDKARRVLGYAPEHHWQDEV

Organism: NCBI:txid88382

Nearest PDB structures (foldseek):
  1z45-assembly1_A-2  TM=7.570E-01  e=3.767E-15  Saccharomyces cerevisiae
  3wj7-assembly1_C  TM=6.670E-01  e=3.069E-14  Gluconobacter oxydans 621H
  8sbv-assembly2_B  TM=7.343E-01  e=1.270E-10  Klebsiella aerogenes KCTC 2190
  1uzm-assembly1_B-2  TM=7.514E-01  e=4.020E-09  Mycobacterium tuberculosis H37Rv
  2nm0-assembly1_A  TM=6.975E-01  e=2.454E-09  Streptomyces coelicolor A3(2)